Protein AF-Q8ST30-F1 (afdb_monomer_lite)

pLDDT: mean 73.07, std 20.76, range [25.88, 95.62]

Foldseek 3Di:
DPPVVVVVVVVVVVVVVVVVVVVPDPVVVVLVVVLVVLLVVLVVCVVVVDDQLQLLLLCLQFPVLVLLQPPCDPVNVVVDPDSDDADADSVLLVCLCVVQNNQLSSVVSSLNRSVPHRVNDDPVNSVVSSVVSVVVVVVVVVVVVVVVVVVVVVVVVVVVVVVVVVVVVVPPDDDDDDDDDDDDDDDDDDDDDDDDDDDDDDDDDDDDDDDDPDDDDPDPDPQQWAWEFVQLVLLLDQLVVNQVCQCPDPPPVSHPDDSVNSVVQSLWRVPLVCVVLSRDPCVPQFWDWLDWDDDQNWIKTKIKGWKWKDAPNDIFTFIWIWIWTAAPVRRIYTHGTTTDRDGPVCSSVVSHVPPDDPPPDDRPPNPRDIHGSVPDDRPPQWDWDWDDDPFWIKTFTAGPVDRVHTRMMMITTGRDDND

Secondary structure (DSSP, 8-state):
--HHHHHHHHHHHHHHHHHHHHHS-HHHHHHHHHHHHHHHHHHHHHHHHS-HHHHHHHHHHSHHHHHHHS---HHHHHH-SSS------HHHHHHHHHHH-HHHHHHHHHHHHTT--GGG--HHHHHHHHHHHHHHHHHHHHHHHHHHHHHHHHHHHHHHHHHHHHHHHTT------------------------------------------------SS-----EEEHHHHHTTS-HHHHHHHHHHSS-GGGTT--HHHHHHHHHHH--TTHHHHHTSTTGGGTPEEEEEEEETTEEEEEEEEEEEEEETTEEEEEEEEEEEEE-TTS-EEEEEEEEEE--GGGHHHHH-TTSS---------TT--EEEGGG--PPTT-EEEEEEETTEEEEEEE-SS-TTSEEEEEEEEPPPPP-

Sequence (419 aa):
MSEEEKKVYLEDWRSAKEWGGFLYSIERWERIAEVEKIVCNACKEICLGLREEELLGLLAEGGMKKTLKEEFSEDKAKDARYLEYIVVDDVLLLDAHREYGGEVTKELVRQMLLGKEGKDIDKRYVDRVAGVVRERQRKREEETERSVKELVGDEEKAKSKEEKAKSKRGRKGKSASAPSEQEEEKKESEVEEAEQGGEVEALPVEVGGARSKGGKKKSKGGRKCFKIHRRVLRWTKSPEKIKEEWDKGSEERWKGRSLEEIKEQKIVHDITGVLELLRSEDADRFFMDAGKYRKGGSERQRMVAIGALETGGQRMTGVVEVGTFKDGDGCPVVYHLRFKPTSIGSIGDVINPGVVEASDVGRVDEGEECEDADKFVYPKGVRFETVKETGSFQIVWKNPSDTSEVLRRLIVYCRPCVI

InterPro domains:
  IPR011667 Uncharacterised protein family UPF0329 [PF07753] (193-418)
  IPR022115 Protein of unknown function DUF3654 [PF12376] (1-133)

Structure (mmCIF, N/CA/C/O backbone):
data_AF-Q8ST30-F1
#
_entry.id   AF-Q8ST30-F1
#
loop_
_atom_site.group_PDB
_atom_site.id
_atom_site.type_symbol
_atom_site.label_atom_id
_atom_site.label_alt_id
_atom_site.label_comp_id
_atom_site.label_asym_id
_atom_site.label_entity_id
_atom_site.label_seq_id
_atom_site.pdbx_PDB_ins_code
_atom_site.Cartn_x
_atom_site.Cartn_y
_atom_site.Cartn_z
_atom_site.occupancy
_atom_site.B_iso_or_equiv
_atom_site.auth_seq_id
_atom_site.auth_comp_id
_atom_site.auth_asym_id
_atom_site.auth_atom_id
_atom_site.pdbx_PDB_model_num
ATOM 1 N N . MET A 1 1 ? 15.522 -31.163 -48.500 1.00 67.62 1 MET A N 1
ATOM 2 C CA . MET A 1 1 ? 15.257 -29.720 -48.564 1.00 67.62 1 MET A CA 1
ATOM 3 C C . MET A 1 1 ? 14.841 -29.340 -49.966 1.00 67.62 1 MET A C 1
ATOM 5 O O . MET A 1 1 ? 15.682 -29.416 -50.864 1.00 67.62 1 MET A O 1
ATOM 9 N N . SER A 1 2 ? 13.573 -28.979 -50.148 1.00 83.25 2 SER A N 1
ATOM 10 C CA . SER A 1 2 ? 13.098 -28.319 -51.367 1.00 83.25 2 SER A CA 1
ATOM 11 C C . SER A 1 2 ? 13.763 -26.941 -51.523 1.00 83.25 2 SER A C 1
ATOM 13 O O . SER A 1 2 ? 14.368 -26.416 -50.583 1.00 83.25 2 SER A O 1
ATOM 15 N N . GLU A 1 3 ? 13.699 -26.346 -52.716 1.00 85.88 3 GLU A N 1
ATOM 16 C CA . GLU A 1 3 ? 14.186 -24.969 -52.913 1.00 85.88 3 GLU A CA 1
ATOM 17 C C . GLU A 1 3 ? 13.436 -23.960 -52.031 1.00 85.88 3 GLU A C 1
ATOM 19 O O . GLU A 1 3 ? 14.041 -23.023 -51.511 1.00 85.88 3 GLU A O 1
ATOM 24 N N . GLU A 1 4 ? 12.145 -24.195 -51.797 1.00 84.62 4 GLU A N 1
ATOM 25 C CA . GLU A 1 4 ? 11.302 -23.388 -50.913 1.00 84.62 4 GLU A CA 1
ATOM 26 C C . GLU A 1 4 ? 11.787 -23.468 -49.460 1.00 84.62 4 GLU A C 1
ATOM 28 O O . GLU A 1 4 ? 11.993 -22.434 -48.829 1.00 84.62 4 GLU A O 1
ATOM 33 N N . GLU A 1 5 ? 12.080 -24.673 -48.956 1.00 80.75 5 GLU A N 1
ATOM 34 C CA . GLU A 1 5 ? 12.626 -24.869 -47.605 1.00 80.75 5 GLU A CA 1
ATOM 35 C C . GLU A 1 5 ? 13.991 -24.185 -47.434 1.00 80.75 5 GLU A C 1
ATOM 37 O O . GLU A 1 5 ? 14.250 -23.567 -46.402 1.00 80.75 5 GLU A O 1
ATOM 42 N N . LYS A 1 6 ? 14.861 -24.231 -48.456 1.00 86.69 6 LYS A N 1
ATOM 43 C CA . LYS A 1 6 ? 16.145 -23.507 -48.422 1.00 86.69 6 LYS A CA 1
ATOM 44 C C . LYS A 1 6 ? 15.948 -21.994 -48.379 1.00 86.69 6 LYS A C 1
ATOM 46 O O . LYS A 1 6 ? 16.704 -21.313 -47.688 1.00 86.69 6 LYS A O 1
ATOM 51 N N . LYS A 1 7 ? 14.976 -21.462 -49.125 1.00 87.81 7 LYS A N 1
ATOM 52 C CA . LYS A 1 7 ? 14.702 -20.021 -49.166 1.00 87.81 7 LYS A CA 1
ATOM 53 C C . LYS A 1 7 ? 14.180 -19.518 -47.820 1.00 87.81 7 LYS A C 1
ATOM 55 O O . LYS A 1 7 ? 14.723 -18.537 -47.320 1.00 87.81 7 LYS A O 1
ATOM 60 N N . VAL A 1 8 ? 13.230 -20.235 -47.213 1.00 86.69 8 VAL A N 1
ATOM 61 C CA . VAL A 1 8 ? 12.716 -19.934 -45.863 1.00 86.69 8 VAL A CA 1
ATOM 62 C C . VAL A 1 8 ? 13.847 -19.989 -44.835 1.00 86.69 8 VAL A C 1
ATOM 64 O O . VAL A 1 8 ? 14.069 -19.021 -44.119 1.00 86.69 8 VAL A O 1
ATOM 67 N N . TYR A 1 9 ? 14.658 -21.053 -44.839 1.00 86.69 9 TYR A N 1
ATOM 68 C CA . TYR A 1 9 ? 15.788 -21.176 -43.913 1.00 86.69 9 TYR A CA 1
ATOM 69 C C . TYR A 1 9 ? 16.810 -20.031 -44.050 1.00 86.69 9 TYR A C 1
ATOM 71 O O . TYR A 1 9 ? 17.352 -19.541 -43.060 1.00 86.69 9 TYR A O 1
ATOM 79 N N . LEU A 1 10 ? 17.091 -19.580 -45.278 1.00 87.25 10 LEU A N 1
ATOM 80 C CA . LEU A 1 10 ? 18.002 -18.457 -45.531 1.00 87.25 10 LEU A CA 1
ATOM 81 C C . LEU A 1 10 ? 17.413 -17.093 -45.143 1.00 87.25 10 LEU A C 1
ATOM 83 O O . LEU A 1 10 ? 18.180 -16.171 -44.852 1.00 87.25 10 LEU A O 1
ATOM 87 N N . GLU A 1 11 ? 16.091 -16.933 -45.192 1.00 86.38 11 GLU A N 1
ATOM 88 C CA . GLU A 1 11 ? 15.391 -15.750 -44.680 1.00 86.38 11 GLU A CA 1
ATOM 89 C C . GLU A 1 11 ? 15.424 -15.745 -43.146 1.00 86.38 11 GLU A C 1
ATOM 91 O O . GLU A 1 11 ? 15.939 -14.786 -42.573 1.00 86.38 11 GLU A O 1
ATOM 96 N N . ASP A 1 12 ? 15.059 -16.854 -42.497 1.00 83.19 12 ASP A N 1
ATOM 97 C CA . ASP A 1 12 ? 15.113 -17.007 -41.037 1.00 83.19 12 ASP A CA 1
ATOM 98 C C . ASP A 1 12 ? 16.528 -16.794 -40.485 1.00 83.19 12 ASP A C 1
ATOM 100 O O . ASP A 1 12 ? 16.719 -16.086 -39.497 1.00 83.19 12 ASP A O 1
ATOM 104 N N . TRP A 1 13 ? 17.555 -17.351 -41.139 1.00 81.75 13 TRP A N 1
ATOM 105 C CA . TRP A 1 13 ? 18.948 -17.166 -40.724 1.00 81.75 13 TRP A CA 1
ATOM 106 C C . TRP A 1 13 ? 19.439 -15.725 -40.908 1.00 81.75 13 TRP A C 1
ATOM 108 O O . TRP A 1 13 ? 20.222 -15.234 -40.092 1.00 81.75 13 TRP A O 1
ATOM 118 N N . ARG A 1 14 ? 18.992 -15.027 -41.963 1.00 84.62 14 ARG A N 1
ATOM 119 C CA . ARG A 1 14 ? 19.295 -13.597 -42.142 1.00 84.62 14 ARG A CA 1
ATOM 120 C C . ARG A 1 14 ? 18.621 -12.764 -41.067 1.00 84.62 14 ARG A C 1
ATOM 122 O O . ARG A 1 14 ? 19.317 -11.988 -40.422 1.00 84.62 14 ARG A O 1
ATOM 129 N N . SER A 1 15 ? 17.338 -12.999 -40.803 1.00 78.06 15 SER A N 1
ATOM 130 C CA . SER A 1 15 ? 16.631 -12.349 -39.703 1.00 78.06 15 SER A CA 1
ATOM 131 C C . SER A 1 15 ? 17.313 -12.639 -38.367 1.00 78.06 15 SER A C 1
ATOM 133 O O . SER A 1 15 ? 17.601 -11.707 -37.629 1.00 78.06 15 SER A O 1
ATOM 135 N N . ALA A 1 16 ? 17.680 -13.887 -38.068 1.00 77.69 16 ALA A N 1
ATOM 136 C CA . ALA A 1 16 ? 18.391 -14.239 -36.839 1.00 77.69 16 ALA A CA 1
ATOM 137 C C . ALA A 1 16 ? 19.765 -13.556 -36.726 1.00 77.69 16 ALA A C 1
ATOM 139 O O . ALA A 1 16 ? 20.148 -13.140 -35.635 1.00 77.69 16 ALA A O 1
ATOM 140 N N . LYS A 1 17 ? 20.507 -13.398 -37.831 1.00 78.19 17 LYS A N 1
ATOM 141 C CA . LYS A 1 17 ? 21.772 -12.644 -37.853 1.00 78.19 17 LYS A CA 1
ATOM 142 C C . LYS A 1 17 ? 21.572 -11.146 -37.659 1.00 78.19 17 LYS A C 1
ATOM 144 O O . LYS A 1 17 ? 22.359 -10.536 -36.942 1.00 78.19 17 LYS A O 1
ATOM 149 N N . GLU A 1 18 ? 20.555 -10.562 -38.282 1.00 76.00 18 GLU A N 1
ATOM 150 C CA . GLU A 1 18 ? 20.193 -9.153 -38.100 1.00 76.00 18 GLU A CA 1
ATOM 151 C C . GLU A 1 18 ? 19.759 -8.894 -36.653 1.00 76.00 18 GLU A C 1
ATOM 153 O O . GLU A 1 18 ? 20.284 -7.987 -36.010 1.00 76.00 18 GLU A O 1
ATOM 158 N N . TRP A 1 19 ? 18.904 -9.758 -36.096 1.00 69.31 19 TRP A N 1
ATOM 159 C CA . TRP A 1 19 ? 18.520 -9.746 -34.684 1.00 69.31 19 TRP A CA 1
ATOM 160 C C . TRP A 1 19 ? 19.723 -9.960 -33.764 1.00 69.31 19 TRP A C 1
ATOM 162 O O . TRP A 1 19 ? 19.877 -9.234 -32.789 1.00 69.31 19 TRP A O 1
ATOM 172 N N . GLY A 1 20 ? 20.615 -10.897 -34.087 1.00 70.00 20 GLY A N 1
ATOM 173 C CA . GLY A 1 20 ? 21.858 -11.122 -33.354 1.00 70.00 20 GLY A CA 1
ATOM 174 C C . GLY A 1 20 ? 22.743 -9.876 -33.349 1.00 70.00 20 GLY A C 1
ATOM 175 O O . GLY A 1 20 ? 23.137 -9.412 -32.287 1.00 70.00 20 GLY A O 1
ATOM 176 N N . GLY A 1 21 ? 22.997 -9.267 -34.510 1.00 71.31 21 GLY A N 1
ATOM 177 C CA . GLY A 1 21 ? 23.756 -8.015 -34.613 1.00 71.31 21 GLY A CA 1
ATOM 178 C C . GLY A 1 21 ? 23.108 -6.867 -33.833 1.00 71.31 21 GLY A C 1
ATOM 179 O O . GLY A 1 21 ? 23.794 -6.131 -33.126 1.00 71.31 21 GLY A O 1
ATOM 180 N N . PHE A 1 22 ? 21.779 -6.772 -33.881 1.00 65.81 22 PHE A N 1
ATOM 181 C CA . PHE A 1 22 ? 20.987 -5.824 -33.096 1.00 65.81 22 PHE A CA 1
ATOM 182 C C . PHE A 1 22 ? 21.069 -6.075 -31.5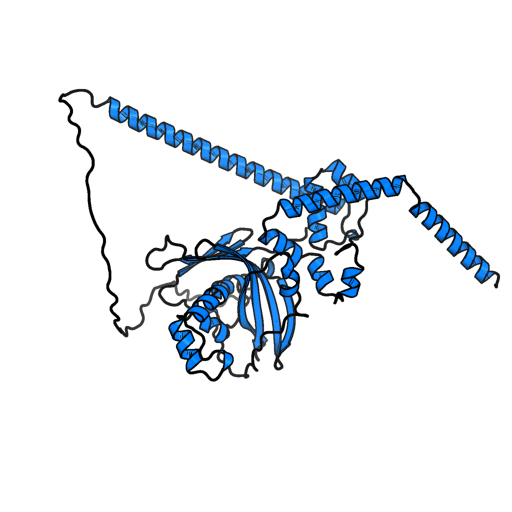79 1.00 65.81 22 PHE A C 1
ATOM 184 O O . PHE A 1 22 ? 20.996 -5.126 -30.793 1.00 65.81 22 PHE A O 1
ATOM 191 N N . LEU A 1 23 ? 21.247 -7.332 -31.160 1.00 66.06 23 LEU A N 1
ATOM 192 C CA . LEU A 1 23 ? 21.483 -7.734 -29.772 1.00 66.06 23 LEU A CA 1
ATOM 193 C C . LEU A 1 23 ? 22.947 -7.576 -29.338 1.00 66.06 23 LEU A C 1
ATOM 195 O O . LEU A 1 23 ? 23.186 -7.503 -28.145 1.00 66.06 23 LEU A O 1
ATOM 199 N N . TYR A 1 24 ? 23.927 -7.505 -30.243 1.00 68.69 24 TYR A N 1
ATOM 200 C CA . TYR A 1 24 ? 25.352 -7.323 -29.904 1.00 68.69 24 TYR A CA 1
ATOM 201 C C . TYR A 1 24 ? 25.840 -5.867 -30.011 1.00 68.69 24 TYR A C 1
ATOM 203 O O . TYR A 1 24 ? 27.028 -5.598 -29.839 1.00 68.69 24 TYR A O 1
ATOM 211 N N . SER A 1 25 ? 24.949 -4.908 -30.274 1.00 81.00 25 SER A N 1
ATOM 212 C CA . SER A 1 25 ? 25.309 -3.487 -30.318 1.00 81.00 25 SER A CA 1
ATOM 213 C C . SER A 1 25 ? 25.690 -2.974 -28.923 1.00 81.00 25 SER A C 1
ATOM 215 O O . SER A 1 25 ? 24.825 -2.812 -28.062 1.00 81.00 25 SER A O 1
ATOM 217 N N . ILE A 1 26 ? 26.982 -2.693 -28.708 1.00 84.31 26 ILE A N 1
ATOM 218 C CA . ILE A 1 26 ? 27.502 -2.108 -27.457 1.00 84.31 26 ILE A CA 1
ATOM 219 C C . ILE A 1 26 ? 26.779 -0.797 -27.141 1.00 84.31 26 ILE A C 1
ATOM 221 O O . ILE A 1 26 ? 26.268 -0.643 -26.039 1.00 84.31 26 ILE A O 1
ATOM 225 N N . GLU A 1 27 ? 26.640 0.091 -28.129 1.00 85.31 27 GLU A N 1
ATOM 226 C CA . GLU A 1 27 ? 25.941 1.373 -27.969 1.00 85.31 27 GLU A CA 1
ATOM 227 C C . GLU A 1 27 ? 24.504 1.195 -27.468 1.00 85.31 27 GLU A C 1
ATOM 229 O O . GLU A 1 27 ? 23.994 2.004 -26.695 1.00 85.31 27 GLU A O 1
ATOM 234 N N . ARG A 1 28 ? 23.820 0.135 -27.912 1.00 83.12 28 ARG A N 1
ATOM 235 C CA . ARG A 1 28 ? 22.469 -0.162 -27.444 1.00 83.12 28 ARG A CA 1
ATOM 236 C C . ARG A 1 28 ? 22.467 -0.644 -25.999 1.00 83.12 28 ARG A C 1
ATOM 238 O O . ARG A 1 28 ? 21.626 -0.193 -25.230 1.00 83.12 28 ARG A O 1
ATOM 245 N N . TRP A 1 29 ? 23.386 -1.528 -25.624 1.00 86.25 29 TRP A N 1
ATOM 246 C CA . TRP A 1 29 ? 23.509 -1.972 -24.234 1.00 86.25 29 TRP A CA 1
ATOM 247 C C . TRP A 1 29 ? 23.886 -0.836 -23.291 1.00 86.25 29 TRP A C 1
ATOM 249 O O . TRP A 1 29 ? 23.348 -0.772 -22.191 1.00 86.25 29 TRP A O 1
ATOM 259 N N . GLU A 1 30 ? 24.748 0.082 -23.725 1.00 89.25 30 GLU A N 1
ATOM 260 C CA . GLU A 1 30 ? 25.079 1.291 -22.967 1.00 89.25 30 GLU A CA 1
ATOM 261 C C . GLU A 1 30 ? 23.838 2.162 -22.743 1.00 89.25 30 GLU A C 1
ATOM 263 O O . GLU A 1 30 ? 23.583 2.568 -21.609 1.00 89.25 30 GLU A O 1
ATOM 268 N N . ARG A 1 31 ? 23.014 2.375 -23.781 1.00 89.19 31 ARG A N 1
ATOM 269 C CA . ARG A 1 31 ? 21.733 3.093 -23.642 1.00 89.19 31 ARG A CA 1
ATOM 270 C C . ARG A 1 31 ? 20.765 2.387 -22.697 1.00 89.19 31 ARG A C 1
ATOM 272 O O . ARG A 1 31 ? 20.205 3.036 -21.820 1.00 89.19 31 ARG A O 1
ATOM 279 N N . ILE A 1 32 ? 20.589 1.071 -22.836 1.00 87.06 32 ILE A N 1
ATOM 280 C CA . ILE A 1 32 ? 19.714 0.282 -21.954 1.00 87.06 32 ILE A CA 1
ATOM 281 C C . ILE A 1 32 ? 20.193 0.390 -20.502 1.00 87.06 32 ILE A C 1
ATOM 283 O O . ILE A 1 32 ? 19.390 0.673 -19.618 1.00 87.06 32 ILE A O 1
ATOM 287 N N . ALA A 1 33 ? 21.497 0.245 -20.253 1.00 88.94 33 ALA A N 1
ATOM 288 C CA . ALA A 1 33 ? 22.068 0.375 -18.915 1.00 88.94 33 ALA A CA 1
ATOM 289 C C . ALA A 1 33 ? 21.878 1.789 -18.329 1.00 88.94 33 ALA A C 1
ATOM 291 O O . ALA A 1 33 ? 21.627 1.934 -17.130 1.00 88.94 33 ALA A O 1
ATOM 292 N N . GLU A 1 34 ? 21.967 2.838 -19.157 1.00 92.62 34 GLU A N 1
ATOM 293 C CA . GLU A 1 34 ? 21.675 4.220 -18.752 1.00 92.62 34 GLU A CA 1
ATOM 294 C C . GLU A 1 34 ? 20.201 4.378 -18.339 1.00 92.62 34 GLU A C 1
ATOM 296 O O . GLU A 1 34 ? 19.921 4.913 -17.262 1.00 92.62 34 GLU A O 1
ATOM 301 N N . VAL A 1 35 ? 19.265 3.846 -19.133 1.00 91.50 35 VAL A N 1
ATOM 302 C CA . VAL A 1 35 ? 17.819 3.867 -18.837 1.00 91.50 35 VAL A CA 1
ATOM 303 C C . VAL A 1 35 ? 17.513 3.096 -17.560 1.00 91.50 35 VAL A C 1
ATOM 305 O O . VAL A 1 35 ? 16.835 3.615 -16.675 1.00 91.50 35 VAL A O 1
ATOM 308 N N . GLU A 1 36 ? 18.038 1.879 -17.421 1.00 90.00 36 GLU A N 1
ATOM 309 C CA . GLU A 1 36 ? 17.835 1.047 -16.234 1.00 90.00 36 GLU A CA 1
ATOM 310 C C . GLU A 1 36 ? 18.340 1.744 -14.972 1.00 90.00 36 GLU A C 1
ATOM 312 O O . GLU A 1 36 ? 17.649 1.753 -13.952 1.00 90.00 36 GLU A O 1
ATOM 317 N N . LYS A 1 37 ? 19.507 2.396 -15.036 1.00 92.31 37 LYS A N 1
ATOM 318 C CA . LYS A 1 37 ? 20.042 3.191 -13.925 1.00 92.31 37 LYS A CA 1
ATOM 319 C C . LYS A 1 37 ? 19.107 4.342 -13.552 1.00 92.31 37 LYS A C 1
ATOM 321 O O . LYS A 1 37 ? 18.860 4.563 -12.365 1.00 92.31 37 LYS A O 1
ATOM 326 N N . ILE A 1 38 ? 18.586 5.065 -14.543 1.00 93.00 38 ILE A N 1
ATOM 327 C CA . ILE A 1 38 ? 17.633 6.162 -14.340 1.00 93.00 38 ILE A CA 1
ATOM 328 C C . ILE A 1 38 ? 16.347 5.646 -13.677 1.00 93.00 38 ILE A C 1
ATOM 330 O O . ILE A 1 38 ? 15.913 6.202 -12.665 1.00 93.00 38 ILE A O 1
ATOM 334 N N . VAL A 1 39 ? 15.776 4.553 -14.189 1.00 90.50 39 VAL A N 1
ATOM 335 C CA . VAL A 1 39 ? 14.552 3.940 -13.652 1.00 90.50 39 VAL A CA 1
ATOM 336 C C . VAL A 1 39 ? 14.778 3.407 -12.237 1.00 90.50 39 VAL A C 1
ATOM 338 O O . VAL A 1 39 ? 13.960 3.660 -11.357 1.00 90.50 39 VAL A O 1
ATOM 341 N N . CYS A 1 40 ? 15.904 2.743 -11.968 1.00 89.56 40 CYS A N 1
ATOM 342 C CA . CYS A 1 40 ? 16.235 2.237 -10.634 1.00 89.56 40 CYS A CA 1
ATOM 343 C C . CYS A 1 40 ? 16.382 3.367 -9.610 1.00 89.56 40 CYS A C 1
ATOM 345 O O . CYS A 1 40 ? 15.885 3.252 -8.487 1.00 89.56 40 CYS A O 1
ATOM 347 N N . ASN A 1 41 ? 17.027 4.473 -9.992 1.00 92.00 41 ASN A N 1
ATOM 348 C CA . ASN A 1 41 ? 17.136 5.654 -9.138 1.00 92.00 41 ASN A CA 1
ATOM 349 C C . ASN A 1 41 ? 15.758 6.268 -8.864 1.00 92.00 41 ASN A C 1
ATOM 351 O O . ASN A 1 41 ? 15.430 6.521 -7.707 1.00 92.00 41 ASN A O 1
ATOM 355 N N . ALA A 1 42 ? 14.921 6.421 -9.893 1.00 92.75 42 ALA A N 1
ATOM 356 C CA . ALA A 1 42 ? 13.551 6.904 -9.741 1.00 92.75 42 ALA A CA 1
ATOM 357 C C . ALA A 1 42 ? 12.715 5.993 -8.823 1.00 92.75 42 ALA A C 1
ATOM 359 O O . ALA A 1 42 ? 12.075 6.486 -7.897 1.00 92.75 42 ALA A O 1
ATOM 360 N N . CYS A 1 43 ? 12.770 4.669 -9.004 1.00 89.25 43 CYS A N 1
ATOM 361 C CA . CYS A 1 43 ? 12.120 3.697 -8.118 1.00 89.25 43 CYS A CA 1
ATOM 362 C C . CYS A 1 43 ? 12.597 3.846 -6.670 1.00 89.25 43 CYS A C 1
ATOM 364 O O . CYS A 1 43 ? 11.778 3.924 -5.755 1.00 89.25 43 CYS A O 1
ATOM 366 N N . LYS A 1 44 ? 13.915 3.943 -6.451 1.00 89.88 44 LYS A N 1
ATOM 367 C CA . LYS A 1 44 ? 14.495 4.154 -5.120 1.00 89.88 44 LYS A CA 1
ATOM 368 C C . LYS A 1 44 ? 13.969 5.442 -4.481 1.00 89.88 44 LYS A C 1
ATOM 370 O O . LYS A 1 44 ? 13.570 5.426 -3.321 1.00 89.88 44 LYS A O 1
ATOM 375 N N . GLU A 1 45 ? 13.922 6.541 -5.226 1.00 91.94 45 GLU A N 1
ATOM 376 C CA . GLU A 1 45 ? 13.391 7.819 -4.744 1.00 91.94 45 GLU A CA 1
ATOM 377 C C . GLU A 1 45 ? 11.878 7.806 -4.487 1.00 91.94 45 GLU A C 1
ATOM 379 O O . GLU A 1 45 ? 11.396 8.569 -3.648 1.00 91.94 45 GLU A O 1
ATOM 384 N N . ILE A 1 46 ? 11.108 6.996 -5.219 1.00 90.12 46 ILE A N 1
ATOM 385 C CA . ILE A 1 46 ? 9.678 6.785 -4.954 1.00 90.12 46 ILE A CA 1
ATOM 386 C C . ILE A 1 46 ? 9.523 6.018 -3.641 1.00 90.12 46 ILE A C 1
ATOM 388 O O . ILE A 1 46 ? 8.848 6.501 -2.737 1.00 90.12 46 ILE A O 1
ATOM 392 N N . CYS A 1 47 ? 10.190 4.871 -3.504 1.00 84.88 47 CYS A N 1
ATOM 393 C CA . CYS A 1 47 ? 10.082 4.024 -2.317 1.00 84.88 47 CYS A CA 1
ATOM 394 C C . CYS A 1 47 ? 10.553 4.729 -1.038 1.00 84.88 47 CYS A C 1
ATOM 396 O O . CYS A 1 47 ? 9.953 4.535 0.011 1.00 84.88 47 CYS A O 1
ATOM 398 N N . LEU A 1 48 ? 11.605 5.554 -1.118 1.00 88.12 48 LEU A N 1
ATOM 399 C CA . LEU A 1 48 ? 12.114 6.316 0.029 1.00 88.12 48 LEU A CA 1
ATOM 400 C C . LEU A 1 48 ? 11.338 7.614 0.296 1.00 88.12 48 LEU A C 1
ATOM 402 O O . LEU A 1 48 ? 11.402 8.140 1.403 1.00 88.12 48 LEU A O 1
ATOM 406 N N . GLY A 1 49 ? 10.663 8.162 -0.717 1.00 86.25 49 GLY A N 1
ATOM 407 C CA . GLY A 1 49 ? 9.980 9.455 -0.628 1.00 86.25 49 GLY A CA 1
ATOM 408 C C . GLY A 1 49 ? 8.496 9.378 -0.269 1.00 86.25 49 GLY A C 1
ATOM 409 O O . GLY A 1 49 ? 7.913 10.407 0.062 1.00 86.25 49 GLY A O 1
ATOM 410 N N . LEU A 1 50 ? 7.875 8.200 -0.366 1.00 87.25 50 LEU A N 1
ATOM 411 C CA . LEU A 1 50 ? 6.466 7.986 -0.033 1.00 87.25 50 LEU A CA 1
ATOM 412 C C . LEU A 1 50 ? 6.295 7.509 1.409 1.00 87.25 50 LEU A C 1
ATOM 414 O O . LEU A 1 50 ? 7.117 6.760 1.938 1.00 87.25 50 LEU A O 1
ATOM 418 N N . ARG A 1 51 ? 5.175 7.894 2.027 1.00 86.81 51 ARG A N 1
ATOM 419 C CA . ARG A 1 51 ? 4.731 7.288 3.289 1.00 86.81 51 ARG A CA 1
ATOM 420 C C . ARG A 1 51 ? 4.274 5.851 3.049 1.00 86.81 51 ARG A C 1
ATOM 422 O O . ARG A 1 51 ? 3.905 5.487 1.931 1.00 86.81 51 ARG A O 1
ATOM 429 N N . GLU A 1 52 ? 4.245 5.043 4.106 1.00 86.25 52 GLU A N 1
ATOM 430 C CA . GLU A 1 52 ? 3.864 3.628 4.014 1.00 86.25 52 GLU A CA 1
ATOM 431 C C . GLU A 1 52 ? 2.485 3.443 3.360 1.00 86.25 52 GLU A C 1
ATOM 433 O O . GLU A 1 52 ? 2.348 2.618 2.460 1.00 86.25 52 GLU A O 1
ATOM 438 N N . GLU A 1 53 ? 1.483 4.253 3.726 1.00 87.00 53 GLU A N 1
ATOM 439 C CA . GLU A 1 53 ? 0.148 4.206 3.113 1.00 87.00 53 GLU A CA 1
ATOM 440 C C . GLU A 1 53 ? 0.138 4.540 1.610 1.00 87.00 53 GLU A C 1
ATOM 442 O O . GLU A 1 53 ? -0.647 3.981 0.845 1.00 87.00 53 GLU A O 1
ATOM 447 N N . GLU A 1 54 ? 1.009 5.445 1.165 1.00 87.38 54 GLU A N 1
ATOM 448 C CA . GLU A 1 54 ? 1.078 5.892 -0.225 1.00 87.38 54 GLU A CA 1
ATOM 449 C C . GLU A 1 54 ? 1.774 4.838 -1.078 1.00 87.38 54 GLU A C 1
ATOM 451 O O . GLU A 1 54 ? 1.347 4.570 -2.203 1.00 87.38 54 GLU A O 1
ATOM 456 N N . LEU A 1 55 ? 2.815 4.214 -0.521 1.00 86.81 55 LEU A N 1
ATOM 457 C CA . LEU A 1 55 ? 3.494 3.086 -1.138 1.00 86.81 55 LEU A CA 1
ATOM 458 C C . LEU A 1 55 ? 2.569 1.865 -1.205 1.00 86.81 55 LEU A C 1
ATOM 460 O O . LEU A 1 55 ? 2.435 1.271 -2.270 1.00 86.81 55 LEU A O 1
ATOM 464 N N . LEU A 1 56 ? 1.852 1.546 -0.122 1.00 85.19 56 LEU A N 1
ATOM 465 C CA . LEU A 1 56 ? 0.817 0.508 -0.121 1.00 85.19 56 LEU A CA 1
ATOM 466 C C . LEU A 1 56 ? -0.257 0.781 -1.175 1.00 85.19 56 LEU A C 1
ATOM 468 O O . LEU A 1 56 ? -0.619 -0.130 -1.911 1.00 85.19 56 LEU A O 1
ATOM 472 N N . GLY A 1 57 ? -0.731 2.025 -1.293 1.00 86.00 57 GLY A N 1
ATOM 473 C CA . GLY A 1 57 ? -1.686 2.428 -2.328 1.00 86.00 57 GLY A CA 1
ATOM 474 C C . GLY A 1 57 ? -1.148 2.239 -3.743 1.00 86.00 57 GLY A C 1
ATOM 475 O O . GLY A 1 57 ? -1.869 1.756 -4.613 1.00 86.00 57 GLY A O 1
ATOM 476 N N . LEU A 1 58 ? 0.123 2.571 -3.971 1.00 86.56 58 LEU A N 1
ATOM 477 C CA . LEU A 1 58 ? 0.781 2.388 -5.263 1.00 86.56 58 LEU A CA 1
ATOM 478 C C . LEU A 1 58 ? 0.888 0.906 -5.637 1.00 86.56 58 LEU A C 1
ATOM 480 O O . LEU A 1 58 ? 0.512 0.540 -6.748 1.00 86.56 58 LEU A O 1
ATOM 484 N N . LEU A 1 59 ? 1.325 0.052 -4.709 1.00 81.50 59 LEU A N 1
ATOM 485 C CA . LEU A 1 59 ? 1.411 -1.397 -4.928 1.00 81.50 59 LEU A CA 1
ATOM 486 C C . LEU A 1 59 ? 0.023 -2.035 -5.080 1.00 81.50 59 LEU A C 1
ATOM 488 O O . LEU A 1 59 ? -0.143 -2.999 -5.824 1.00 81.50 59 LEU A O 1
ATOM 492 N N . ALA A 1 60 ? -0.981 -1.481 -4.397 1.00 79.19 60 ALA A N 1
ATOM 493 C CA . ALA A 1 60 ? -2.348 -1.973 -4.436 1.00 79.19 60 ALA A CA 1
ATOM 494 C C . ALA A 1 60 ? -3.076 -1.683 -5.753 1.00 79.19 60 ALA A C 1
ATOM 496 O O . ALA A 1 60 ? -3.871 -2.508 -6.202 1.00 79.19 60 ALA A O 1
ATOM 497 N N . GLU A 1 61 ? -2.824 -0.526 -6.369 1.00 81.25 61 GLU A N 1
ATOM 498 C CA . GLU A 1 61 ? -3.357 -0.179 -7.695 1.00 81.25 61 GLU A CA 1
ATOM 499 C C . GLU A 1 61 ? -2.544 -0.765 -8.844 1.00 81.25 61 GLU A C 1
ATOM 501 O O . GLU A 1 61 ? -3.093 -1.018 -9.917 1.00 81.25 61 GLU A O 1
ATOM 506 N N . GLY A 1 62 ? -1.239 -0.907 -8.616 1.00 73.94 62 GLY A N 1
ATOM 507 C CA . GLY A 1 62 ? -0.231 -1.039 -9.649 1.00 73.94 62 GLY A CA 1
ATOM 508 C C . GLY A 1 62 ? -0.191 -2.350 -10.415 1.00 73.94 62 GLY A C 1
ATOM 509 O O . GLY A 1 62 ? -1.088 -3.192 -10.323 1.00 73.94 62 GLY A O 1
ATOM 510 N N . GLY A 1 63 ? 0.889 -2.525 -11.181 1.00 58.56 63 GLY A N 1
ATOM 511 C CA . GLY A 1 63 ? 1.178 -3.755 -11.923 1.00 58.56 63 GLY A CA 1
ATOM 512 C C . GLY A 1 63 ? 1.051 -4.999 -11.045 1.00 58.56 63 GLY A C 1
ATOM 513 O O . GLY A 1 63 ? 0.439 -5.974 -11.472 1.00 58.56 63 GLY A O 1
ATOM 514 N N . MET A 1 64 ? 1.441 -4.905 -9.771 1.00 58.38 64 MET A N 1
ATOM 515 C CA . MET A 1 64 ? 1.322 -5.975 -8.789 1.00 58.38 64 MET A CA 1
ATOM 516 C C . MET A 1 64 ? -0.114 -6.472 -8.663 1.00 58.38 64 MET A C 1
ATOM 518 O O . MET A 1 64 ? -0.326 -7.673 -8.565 1.00 58.38 64 MET A O 1
ATOM 522 N N . LYS A 1 65 ? -1.127 -5.602 -8.745 1.00 61.19 65 LYS A N 1
ATOM 523 C CA . LYS A 1 65 ? -2.534 -6.028 -8.763 1.00 61.19 65 LYS A CA 1
ATOM 524 C C . LYS A 1 65 ? -2.850 -6.910 -9.971 1.00 61.19 65 LYS A C 1
ATOM 526 O O . LYS A 1 65 ? -3.655 -7.832 -9.852 1.00 61.19 65 LYS A O 1
ATOM 531 N N . LYS A 1 66 ? -2.269 -6.611 -11.137 1.00 59.66 66 LYS A N 1
ATOM 532 C CA . LYS A 1 66 ? -2.433 -7.412 -12.360 1.00 59.66 66 LYS A CA 1
ATOM 533 C C . LYS A 1 66 ? -1.662 -8.728 -12.239 1.00 59.66 66 LYS A C 1
ATOM 535 O O . LYS A 1 66 ? -2.270 -9.777 -12.416 1.00 59.66 66 LYS A O 1
ATOM 540 N N . THR A 1 67 ? -0.392 -8.676 -11.840 1.00 54.69 67 THR A N 1
ATOM 541 C CA . THR A 1 67 ? 0.471 -9.858 -11.685 1.00 54.69 67 THR A CA 1
ATOM 542 C C . THR A 1 67 ? -0.038 -10.806 -10.603 1.00 54.69 67 THR A C 1
ATOM 544 O O . THR A 1 67 ? 0.046 -12.010 -10.774 1.00 54.69 67 THR A O 1
ATOM 547 N N . LEU A 1 68 ? -0.624 -10.291 -9.516 1.00 49.59 68 LEU A N 1
ATOM 548 C CA . LEU A 1 68 ? -1.235 -11.111 -8.465 1.00 49.59 68 LEU A CA 1
ATOM 549 C C . LEU A 1 68 ? -2.566 -11.735 -8.909 1.00 49.59 68 LEU A C 1
ATOM 551 O O . LEU A 1 68 ? -2.908 -12.819 -8.452 1.00 49.59 68 LEU A O 1
ATOM 555 N N . LYS A 1 69 ? -3.335 -11.087 -9.794 1.00 52.56 69 LYS A N 1
ATOM 556 C CA . LYS A 1 69 ? -4.563 -11.693 -10.344 1.00 52.56 69 LYS A CA 1
ATOM 557 C C . LYS A 1 69 ? -4.276 -12.906 -11.224 1.00 52.56 69 LYS A C 1
ATOM 559 O O . LYS A 1 69 ? -5.146 -13.761 -11.368 1.00 52.56 69 LYS A O 1
ATOM 564 N N . GLU A 1 70 ? -3.097 -12.961 -11.827 1.00 53.38 70 GLU A N 1
ATOM 565 C CA . GLU A 1 70 ? -2.611 -14.143 -12.522 1.00 53.38 70 GLU A CA 1
ATOM 566 C C . GLU A 1 70 ? -1.979 -15.066 -11.473 1.00 53.38 70 GLU A C 1
ATOM 568 O O . GLU A 1 70 ? -1.098 -14.647 -10.731 1.00 53.38 70 GLU A O 1
ATOM 573 N N . GLU A 1 71 ? -2.453 -16.309 -11.337 1.00 50.34 71 GLU A N 1
ATOM 574 C CA . GLU A 1 71 ? -1.894 -17.263 -10.368 1.00 50.34 71 GLU A CA 1
ATOM 575 C C . GLU A 1 71 ? -0.394 -17.486 -10.636 1.00 50.34 71 GLU A C 1
ATOM 577 O O . GLU A 1 71 ? 0.013 -18.275 -11.496 1.00 50.34 71 GLU A O 1
ATOM 582 N N . PHE A 1 72 ? 0.452 -16.767 -9.901 1.00 50.59 72 PHE A N 1
ATOM 583 C CA . PHE A 1 72 ? 1.891 -16.961 -9.906 1.00 50.59 72 PHE A CA 1
ATOM 584 C C . PHE A 1 72 ? 2.209 -18.111 -8.949 1.00 50.59 72 PHE A C 1
ATOM 586 O O . PHE A 1 72 ? 2.228 -17.944 -7.732 1.00 50.59 72 PHE A O 1
ATOM 593 N N . SER A 1 73 ? 2.432 -19.307 -9.491 1.00 55.03 73 SER A N 1
ATOM 594 C CA . SER A 1 73 ? 2.980 -20.425 -8.712 1.00 55.03 73 SER A CA 1
ATOM 595 C C . SER A 1 73 ? 4.324 -20.020 -8.094 1.00 55.03 73 SER A C 1
ATOM 597 O O . SER A 1 73 ? 5.116 -19.369 -8.782 1.00 55.03 73 SER A O 1
ATOM 599 N N . GLU A 1 74 ? 4.623 -20.452 -6.862 1.00 52.72 74 GLU A N 1
ATOM 600 C CA . GLU A 1 74 ? 5.919 -20.196 -6.200 1.00 52.72 74 GLU A CA 1
ATOM 601 C C . GLU A 1 74 ? 7.120 -20.508 -7.103 1.00 52.72 74 GLU A C 1
ATOM 603 O O . GLU A 1 74 ? 8.107 -19.775 -7.097 1.00 52.72 74 GLU A O 1
ATOM 608 N N . ASP A 1 75 ? 7.025 -21.562 -7.917 1.00 56.44 75 ASP A N 1
ATOM 609 C CA . ASP A 1 75 ? 8.087 -21.961 -8.844 1.00 56.44 75 ASP A CA 1
ATOM 610 C C . ASP A 1 75 ? 8.360 -20.888 -9.909 1.00 56.44 75 ASP A C 1
ATOM 612 O O . ASP A 1 75 ? 9.509 -20.539 -10.165 1.00 56.44 75 ASP A O 1
ATOM 616 N N . LYS A 1 76 ? 7.309 -20.257 -10.449 1.00 57.38 76 LYS A N 1
ATOM 617 C CA . LYS A 1 76 ? 7.452 -19.131 -11.387 1.00 57.38 76 LYS A CA 1
ATOM 618 C C . LYS A 1 76 ? 8.019 -17.890 -10.706 1.00 57.38 76 LYS A C 1
ATOM 620 O O . LYS A 1 76 ? 8.764 -17.148 -11.338 1.00 57.38 76 LYS A O 1
ATOM 625 N N . ALA A 1 77 ? 7.677 -17.655 -9.438 1.00 55.12 77 ALA A N 1
ATOM 626 C CA . ALA A 1 77 ? 8.211 -16.525 -8.680 1.00 55.12 77 ALA A CA 1
ATOM 627 C C . ALA A 1 77 ? 9.713 -16.687 -8.398 1.00 55.12 77 ALA A C 1
ATOM 629 O O . ALA A 1 77 ? 10.445 -15.703 -8.445 1.00 55.12 77 ALA A O 1
ATOM 630 N N . LYS A 1 78 ? 10.184 -17.919 -8.155 1.00 52.50 78 LYS A N 1
ATOM 631 C CA . LYS A 1 78 ? 11.614 -18.221 -7.956 1.00 52.50 78 LYS A CA 1
ATOM 632 C C . LYS A 1 78 ? 12.444 -18.007 -9.223 1.00 52.50 78 LYS A C 1
ATOM 634 O O . LYS A 1 78 ? 13.575 -17.538 -9.125 1.00 52.50 78 LYS A O 1
ATOM 639 N N . ASP A 1 79 ? 11.881 -18.309 -10.391 1.00 53.09 79 ASP A N 1
ATOM 640 C CA . ASP A 1 79 ? 12.559 -18.118 -11.679 1.00 53.09 79 ASP A CA 1
ATOM 641 C C . ASP A 1 79 ? 12.475 -16.672 -12.200 1.00 53.09 79 ASP A C 1
ATOM 643 O O . ASP A 1 79 ? 13.257 -16.254 -13.064 1.00 53.09 79 ASP A O 1
ATOM 647 N N . ALA A 1 80 ? 11.543 -15.877 -11.670 1.00 52.34 80 ALA A N 1
ATOM 648 C CA . ALA A 1 80 ? 11.378 -14.485 -12.047 1.00 52.34 80 ALA A CA 1
ATOM 649 C C . ALA A 1 80 ? 12.514 -13.624 -11.471 1.00 52.34 80 ALA A C 1
ATOM 651 O O . ALA A 1 80 ? 12.617 -13.395 -10.270 1.00 52.34 80 ALA A O 1
ATOM 652 N N . ARG A 1 81 ? 13.359 -13.077 -12.353 1.00 50.28 81 ARG A N 1
ATOM 653 C CA . ARG A 1 81 ? 14.390 -12.093 -11.965 1.00 50.28 81 ARG A CA 1
ATOM 654 C C . ARG A 1 81 ? 13.809 -10.718 -11.629 1.00 50.28 81 ARG A C 1
ATOM 656 O O . ARG A 1 81 ? 14.436 -9.952 -10.905 1.00 50.28 81 ARG A O 1
ATOM 663 N N . TYR A 1 82 ? 12.624 -10.418 -12.156 1.00 55.75 82 TYR A N 1
ATOM 664 C CA . TYR A 1 82 ? 11.897 -9.173 -11.944 1.00 55.75 82 TYR A CA 1
ATOM 665 C C . TYR A 1 82 ? 10.443 -9.508 -11.596 1.00 55.75 82 TYR A C 1
ATOM 667 O O . TYR A 1 82 ? 9.824 -10.313 -12.289 1.00 55.75 82 TYR A O 1
ATOM 675 N N . LEU A 1 83 ? 9.904 -8.889 -10.538 1.00 53.56 83 LEU A N 1
ATOM 676 C CA . LEU A 1 83 ? 8.493 -9.031 -10.133 1.00 53.56 83 LEU A CA 1
ATOM 677 C C . LEU A 1 83 ? 7.530 -8.500 -11.207 1.00 53.56 83 LEU A C 1
ATOM 679 O O . LEU A 1 83 ? 6.415 -8.994 -11.343 1.00 53.56 83 LEU A O 1
ATOM 683 N N . GLU A 1 84 ? 7.986 -7.520 -11.987 1.00 60.97 84 GLU A N 1
ATOM 684 C CA . GLU A 1 84 ? 7.297 -6.951 -13.140 1.00 60.97 84 GLU A CA 1
ATOM 685 C C . GLU A 1 84 ? 8.332 -6.582 -14.206 1.00 60.97 84 GLU A C 1
ATOM 687 O O . GLU A 1 84 ? 9.403 -6.068 -13.880 1.00 60.97 84 GLU A O 1
ATOM 692 N N . TYR A 1 85 ? 8.011 -6.809 -15.480 1.00 63.06 85 TYR A N 1
ATOM 693 C CA . TYR A 1 85 ? 8.745 -6.218 -16.598 1.00 63.06 85 TYR A CA 1
ATOM 694 C C . TYR A 1 85 ? 7.787 -5.342 -17.405 1.00 63.06 85 TYR A C 1
ATOM 696 O O . TYR A 1 85 ? 6.650 -5.728 -17.677 1.00 63.06 85 TYR A O 1
ATOM 704 N N . ILE A 1 86 ? 8.242 -4.149 -17.781 1.00 72.69 86 ILE A N 1
ATOM 705 C CA . ILE A 1 86 ? 7.468 -3.198 -18.579 1.00 72.69 86 ILE A CA 1
ATOM 706 C C . ILE A 1 86 ? 8.306 -2.865 -19.804 1.00 72.69 86 ILE A C 1
ATOM 708 O O . ILE A 1 86 ? 9.451 -2.438 -19.689 1.00 72.69 86 ILE A O 1
ATOM 712 N N . VAL A 1 87 ? 7.736 -3.088 -20.985 1.00 78.06 87 VAL A N 1
ATOM 713 C CA . VAL A 1 87 ? 8.386 -2.743 -22.251 1.00 78.06 87 VAL A CA 1
ATOM 714 C C . VAL A 1 87 ? 8.135 -1.267 -22.531 1.00 78.06 87 VAL A C 1
ATOM 716 O O . VAL A 1 87 ? 6.984 -0.861 -22.680 1.00 78.06 87 VAL A O 1
ATOM 719 N N . VAL A 1 88 ? 9.207 -0.484 -22.597 1.00 82.50 88 VAL A N 1
ATOM 720 C CA . VAL A 1 88 ? 9.210 0.972 -22.800 1.00 82.50 88 VAL A CA 1
ATOM 721 C C . VAL A 1 88 ? 10.222 1.350 -23.876 1.00 82.50 88 VAL A C 1
ATOM 723 O O . VAL A 1 88 ? 11.215 0.651 -24.066 1.00 82.50 88 VAL A O 1
ATOM 726 N N . ASP A 1 89 ? 9.959 2.455 -24.571 1.00 87.81 89 ASP A N 1
ATOM 727 C CA . ASP A 1 89 ? 10.908 3.061 -25.506 1.00 87.81 89 ASP A CA 1
ATOM 728 C C . ASP A 1 89 ? 12.061 3.709 -24.717 1.00 87.81 89 ASP A C 1
ATOM 730 O O . ASP A 1 89 ? 11.853 4.624 -23.912 1.00 87.81 89 ASP A O 1
ATOM 734 N N . ASP A 1 90 ? 13.274 3.188 -24.911 1.00 88.88 90 ASP A N 1
ATOM 735 C CA . ASP A 1 90 ? 14.480 3.611 -24.202 1.00 88.88 90 ASP A CA 1
ATOM 736 C C . ASP A 1 90 ? 14.912 5.026 -24.603 1.00 88.88 90 ASP A C 1
ATOM 738 O O . ASP A 1 90 ? 15.277 5.831 -23.742 1.00 88.88 90 ASP A O 1
ATOM 742 N N . VAL A 1 91 ? 14.805 5.359 -25.891 1.00 91.25 91 VAL A N 1
ATOM 743 C CA . VAL A 1 91 ? 15.109 6.694 -26.419 1.00 91.25 91 VAL A CA 1
ATOM 744 C C . VAL A 1 91 ? 14.160 7.722 -25.816 1.00 91.25 91 VAL A C 1
ATOM 746 O O . VAL A 1 91 ? 14.612 8.753 -25.321 1.00 91.25 91 VAL A O 1
ATOM 749 N N . LEU A 1 92 ? 12.861 7.421 -25.772 1.00 92.88 92 LEU A N 1
ATOM 750 C CA . LEU A 1 92 ? 11.863 8.330 -25.216 1.00 92.88 92 LEU A CA 1
ATOM 751 C C . LEU A 1 92 ? 12.111 8.634 -23.732 1.00 92.88 92 LEU A C 1
ATOM 753 O O . LEU A 1 92 ? 11.959 9.782 -23.313 1.00 92.88 92 LEU A O 1
ATOM 757 N N . LEU A 1 93 ? 12.486 7.633 -22.929 1.00 92.12 93 LEU A N 1
ATOM 758 C CA . LEU A 1 93 ? 12.775 7.841 -21.506 1.00 92.12 93 LEU A CA 1
ATOM 759 C C . LEU A 1 93 ? 14.066 8.625 -21.277 1.00 92.12 93 LEU A C 1
ATOM 761 O O . LEU A 1 93 ? 14.095 9.488 -20.396 1.00 92.12 93 LEU A O 1
ATOM 765 N N . LEU A 1 94 ? 15.107 8.366 -22.072 1.00 93.69 94 LEU A N 1
ATOM 766 C CA . LEU A 1 94 ? 16.345 9.145 -22.024 1.00 93.69 94 LEU A CA 1
ATOM 767 C C . LEU A 1 94 ? 16.097 10.602 -22.405 1.00 93.69 94 LEU A C 1
ATOM 769 O O . LEU A 1 94 ? 16.539 11.501 -21.688 1.00 93.69 94 LEU A O 1
ATOM 773 N N . ASP A 1 95 ? 15.360 10.840 -23.487 1.00 94.00 95 ASP A N 1
ATOM 774 C CA . ASP A 1 95 ? 15.013 12.185 -23.939 1.00 94.00 95 ASP A CA 1
ATOM 775 C C . ASP A 1 95 ? 14.156 12.909 -22.896 1.00 94.00 95 ASP A C 1
ATOM 777 O O . ASP A 1 95 ? 14.464 14.044 -22.539 1.00 94.00 95 ASP A O 1
ATOM 781 N N . ALA A 1 96 ? 13.154 12.240 -22.314 1.00 93.81 96 ALA A N 1
ATOM 782 C CA . ALA A 1 96 ? 12.338 12.802 -21.237 1.00 93.81 96 ALA A CA 1
ATOM 783 C C . ALA A 1 96 ? 13.178 13.185 -20.008 1.00 93.81 96 ALA A C 1
ATOM 785 O O . ALA A 1 96 ? 12.978 14.254 -19.427 1.00 93.81 96 ALA A O 1
ATOM 786 N N . HIS A 1 97 ? 14.134 12.335 -19.619 1.00 95.25 97 HIS A N 1
ATOM 787 C CA . HIS A 1 97 ? 15.039 12.616 -18.508 1.00 95.25 97 HIS A CA 1
ATOM 788 C C . HIS A 1 97 ? 15.954 13.809 -18.802 1.00 95.25 97 HIS A C 1
ATOM 790 O O . HIS A 1 97 ? 16.146 14.662 -17.936 1.00 95.25 97 HIS A O 1
ATOM 796 N N . ARG A 1 98 ? 16.493 13.899 -20.023 1.00 94.56 98 ARG A N 1
ATOM 797 C CA . ARG A 1 98 ? 17.375 14.994 -20.454 1.00 94.56 98 ARG A CA 1
ATOM 798 C C . ARG A 1 98 ? 16.631 16.320 -20.597 1.00 94.56 98 ARG A C 1
ATOM 800 O O . ARG A 1 98 ? 17.164 17.353 -20.203 1.00 94.56 98 ARG A O 1
ATOM 807 N N . GLU A 1 99 ? 15.421 16.294 -21.148 1.00 95.12 99 GLU A N 1
ATOM 808 C CA . GLU A 1 99 ? 14.610 17.485 -21.419 1.00 95.12 99 GLU A CA 1
ATOM 809 C C . GLU A 1 99 ? 13.943 18.037 -20.150 1.00 95.12 99 GLU A C 1
ATOM 811 O O . GLU A 1 99 ? 13.928 19.250 -19.938 1.00 95.12 99 GLU A O 1
ATOM 816 N N . TYR A 1 100 ? 13.413 17.165 -19.285 1.00 94.88 100 TYR A N 1
ATOM 817 C CA . TYR A 1 100 ? 12.585 17.574 -18.145 1.00 94.88 100 TYR A CA 1
ATOM 818 C C . TYR A 1 100 ? 13.177 17.270 -16.762 1.00 94.88 100 TYR A C 1
ATOM 820 O O . TYR A 1 100 ? 12.708 17.817 -15.760 1.00 94.88 100 TYR A O 1
ATOM 828 N N . GLY A 1 101 ? 14.195 16.413 -16.679 1.00 93.06 101 GLY A N 1
ATOM 829 C CA . GLY A 1 101 ? 14.878 16.067 -15.435 1.00 93.06 101 GLY A CA 1
ATOM 830 C C . GLY A 1 101 ? 14.232 14.941 -14.617 1.00 93.06 101 GLY A C 1
ATOM 831 O O . GLY A 1 101 ? 13.299 14.239 -15.030 1.00 93.06 101 GLY A O 1
ATOM 832 N N . GLY A 1 102 ? 14.769 14.760 -13.406 1.00 93.06 102 GLY A N 1
ATOM 833 C CA . GLY A 1 102 ? 14.446 13.643 -12.513 1.00 93.06 102 GLY A CA 1
ATOM 834 C C . GLY A 1 102 ? 12.989 13.594 -12.047 1.00 93.06 102 GLY A C 1
ATOM 835 O O . GLY A 1 102 ? 12.409 12.518 -12.031 1.00 93.06 102 GLY A O 1
ATOM 836 N N . GLU A 1 103 ? 12.353 14.730 -11.747 1.00 93.19 103 GLU A N 1
ATOM 837 C CA . GLU A 1 103 ? 10.973 14.758 -11.223 1.00 93.19 103 GLU A CA 1
ATOM 838 C C . GLU A 1 103 ? 9.940 14.235 -12.235 1.00 93.19 103 GLU A C 1
ATOM 840 O O . GLU A 1 103 ? 9.028 13.491 -11.872 1.00 93.19 103 GLU A O 1
ATOM 845 N N . VAL A 1 104 ? 10.095 14.577 -13.520 1.00 94.94 104 VAL A N 1
ATOM 846 C CA . VAL A 1 104 ? 9.231 14.048 -14.590 1.00 94.94 104 VAL A CA 1
ATOM 847 C C . VAL A 1 104 ? 9.501 12.568 -14.810 1.00 94.94 104 VAL A C 1
ATOM 849 O O . VAL A 1 104 ? 8.563 11.784 -14.921 1.00 94.94 104 VAL A O 1
ATOM 852 N N . THR A 1 105 ? 10.770 12.170 -14.782 1.00 94.44 105 THR A N 1
ATOM 853 C CA . THR A 1 105 ? 11.164 10.759 -14.868 1.00 94.44 105 THR A CA 1
ATOM 854 C C . THR A 1 105 ? 10.561 9.936 -13.730 1.00 94.44 105 THR A C 1
ATOM 856 O O . THR A 1 105 ? 10.007 8.862 -13.953 1.00 94.44 105 THR A O 1
ATOM 859 N N . LYS A 1 106 ? 10.608 10.466 -12.507 1.00 93.88 106 LYS A N 1
ATOM 860 C CA . LYS A 1 106 ? 10.028 9.863 -11.310 1.00 93.88 106 LYS A CA 1
ATOM 861 C C . LYS A 1 106 ? 8.522 9.689 -11.449 1.00 93.88 106 LYS A C 1
ATOM 863 O O . LYS A 1 106 ? 8.002 8.622 -11.136 1.00 93.88 106 LYS A O 1
ATOM 868 N N . GLU A 1 107 ? 7.815 10.697 -11.955 1.00 93.88 107 GLU A N 1
ATOM 869 C CA . GLU A 1 107 ? 6.383 10.563 -12.216 1.00 93.88 107 GLU A CA 1
ATOM 870 C C . GLU A 1 107 ? 6.107 9.541 -13.329 1.00 93.88 107 GLU A C 1
ATOM 872 O O . GLU A 1 107 ? 5.208 8.728 -13.164 1.00 93.88 107 GLU A O 1
ATOM 877 N N . LEU A 1 108 ? 6.890 9.494 -14.413 1.00 93.75 108 LEU A N 1
ATOM 878 C CA . LEU A 1 108 ? 6.735 8.470 -15.458 1.00 93.75 108 LEU A CA 1
ATOM 879 C C . LEU A 1 108 ? 6.892 7.052 -14.898 1.00 93.75 108 LEU A C 1
ATOM 881 O O . LEU A 1 108 ? 6.029 6.206 -15.130 1.00 93.75 108 LEU A O 1
ATOM 885 N N . VAL A 1 109 ? 7.937 6.809 -14.105 1.00 91.44 109 VAL A N 1
ATOM 886 C CA . VAL A 1 109 ? 8.158 5.521 -13.431 1.00 91.44 109 VAL A CA 1
ATOM 887 C C . VAL A 1 109 ? 7.015 5.212 -12.465 1.00 91.44 109 VAL A C 1
ATOM 889 O O . VAL A 1 109 ? 6.509 4.094 -12.449 1.00 91.44 109 VAL A O 1
ATOM 892 N N . ARG A 1 110 ? 6.516 6.203 -11.719 1.00 90.56 110 ARG A N 1
ATOM 893 C CA . ARG A 1 110 ? 5.329 6.036 -10.869 1.00 90.56 110 ARG A CA 1
ATOM 894 C C . ARG A 1 110 ? 4.100 5.614 -11.678 1.00 90.56 110 ARG A C 1
ATOM 896 O O . ARG A 1 110 ? 3.368 4.732 -11.245 1.00 90.56 110 ARG A O 1
ATOM 903 N N . GLN A 1 111 ? 3.872 6.220 -12.841 1.00 90.94 111 GLN A N 1
ATOM 904 C CA . GLN A 1 111 ? 2.756 5.877 -13.726 1.00 90.94 111 GLN A CA 1
ATOM 905 C C . GLN A 1 111 ? 2.891 4.452 -14.280 1.00 90.94 111 GLN A C 1
ATOM 907 O O . GLN A 1 111 ? 1.902 3.722 -14.328 1.00 90.94 111 GLN A O 1
ATOM 912 N N . MET A 1 112 ? 4.110 4.026 -14.622 1.00 87.88 112 MET A N 1
ATOM 913 C CA . MET A 1 112 ? 4.401 2.639 -15.002 1.00 87.88 112 MET A CA 1
ATOM 914 C C . MET A 1 112 ? 4.091 1.665 -13.860 1.00 87.88 112 MET A C 1
ATOM 916 O O . MET A 1 112 ? 3.388 0.683 -14.079 1.00 87.88 112 MET A O 1
ATOM 920 N N . LEU A 1 113 ? 4.520 1.979 -12.631 1.00 85.69 113 LEU A N 1
ATOM 921 C CA . LEU A 1 113 ? 4.206 1.176 -11.444 1.00 85.69 113 LEU A CA 1
ATOM 922 C C . LEU A 1 113 ? 2.697 1.109 -11.178 1.00 85.69 113 LEU A C 1
ATOM 924 O O . LEU A 1 113 ? 2.206 0.074 -10.750 1.00 85.69 113 LEU A O 1
ATOM 928 N N . LEU A 1 114 ? 1.943 2.167 -11.495 1.00 86.31 114 LEU A N 1
ATOM 929 C CA . LEU A 1 114 ? 0.472 2.185 -11.457 1.00 86.31 114 LEU A CA 1
ATOM 930 C C . LEU A 1 114 ? -0.188 1.402 -12.613 1.00 86.31 114 LEU A C 1
ATOM 932 O O . LEU A 1 114 ? -1.410 1.409 -12.758 1.00 86.31 114 LEU A O 1
ATOM 936 N N . GLY A 1 115 ? 0.603 0.707 -13.432 1.00 81.56 115 GLY A N 1
ATOM 937 C CA . GLY A 1 115 ? 0.134 -0.183 -14.487 1.00 81.56 115 GLY A CA 1
ATOM 938 C C . GLY A 1 115 ? -0.080 0.482 -15.846 1.00 81.56 115 GLY A C 1
ATOM 939 O O . GLY A 1 115 ? -0.737 -0.138 -16.694 1.00 81.56 115 GLY A O 1
ATOM 940 N N . LYS A 1 116 ? 0.438 1.703 -16.065 1.00 86.44 116 LYS A N 1
ATOM 941 C CA . LYS A 1 116 ? 0.505 2.333 -17.394 1.00 86.44 116 LYS A CA 1
ATOM 942 C C . LYS A 1 116 ? 1.412 1.495 -18.293 1.00 86.44 116 LYS A C 1
ATOM 944 O O . LYS A 1 116 ? 2.572 1.264 -17.961 1.00 86.44 116 LYS A O 1
ATOM 949 N N . GLU A 1 117 ? 0.891 1.044 -19.427 1.00 83.69 117 GLU A N 1
ATOM 950 C CA . GLU A 1 117 ? 1.682 0.253 -20.365 1.00 83.69 117 GLU A CA 1
ATOM 951 C C . GLU A 1 117 ? 2.694 1.151 -21.076 1.00 83.69 117 GLU A C 1
ATOM 953 O O . GLU A 1 117 ? 2.362 2.258 -21.498 1.00 83.69 117 GLU A O 1
ATOM 958 N N . GLY A 1 118 ? 3.932 0.682 -21.243 1.00 83.00 118 GLY A N 1
ATOM 959 C CA . GLY A 1 118 ? 4.973 1.508 -21.856 1.00 83.00 118 GLY A CA 1
ATOM 960 C C . GLY A 1 118 ? 4.685 1.888 -23.310 1.00 83.00 118 GLY A C 1
ATOM 961 O O . GLY A 1 118 ? 5.089 2.959 -23.743 1.00 83.00 118 GLY A O 1
ATOM 962 N N . LYS A 1 119 ? 3.887 1.091 -24.033 1.00 86.31 119 LYS A N 1
ATOM 963 C CA . LYS A 1 119 ? 3.396 1.431 -25.382 1.00 86.31 119 LYS A CA 1
ATOM 964 C C . LYS A 1 119 ? 2.462 2.654 -25.410 1.00 86.31 119 LYS A C 1
ATOM 966 O O . LYS A 1 119 ? 2.312 3.274 -26.457 1.00 86.31 119 LYS A O 1
ATOM 971 N N . ASP A 1 120 ? 1.842 2.989 -24.276 1.00 88.19 120 ASP A N 1
ATOM 972 C CA . ASP A 1 120 ? 0.950 4.147 -24.124 1.00 88.19 120 ASP A CA 1
ATOM 973 C C . ASP A 1 120 ? 1.713 5.412 -23.687 1.00 88.19 120 ASP A C 1
ATOM 975 O O . ASP A 1 120 ? 1.122 6.487 -23.533 1.00 88.19 120 ASP A O 1
ATOM 979 N N . ILE A 1 121 ? 3.020 5.286 -23.445 1.00 90.62 121 ILE A N 1
ATOM 980 C CA . ILE A 1 121 ? 3.918 6.382 -23.099 1.00 90.62 121 ILE A CA 1
ATOM 981 C C . ILE A 1 121 ? 4.527 6.873 -24.409 1.00 90.62 121 ILE A C 1
ATOM 983 O O . ILE A 1 121 ? 5.530 6.352 -24.875 1.00 90.62 121 ILE A O 1
ATOM 987 N N . ASP A 1 122 ? 3.885 7.867 -25.020 1.00 93.06 122 ASP A N 1
ATOM 988 C CA . ASP A 1 122 ? 4.407 8.598 -26.175 1.00 93.06 122 ASP A CA 1
ATOM 989 C C . ASP A 1 122 ? 4.920 9.988 -25.760 1.00 93.06 122 ASP A C 1
ATOM 991 O O . ASP A 1 122 ? 4.724 10.440 -24.627 1.00 93.06 122 ASP A O 1
ATOM 995 N N . LYS A 1 123 ? 5.550 10.716 -26.690 1.00 93.94 123 LYS A N 1
ATOM 996 C CA . LYS A 1 123 ? 6.026 12.085 -26.425 1.00 93.94 123 LYS A CA 1
ATOM 997 C C . LYS A 1 123 ? 4.914 13.004 -25.907 1.00 93.94 123 LYS A C 1
ATOM 999 O O . LYS A 1 123 ? 5.123 13.761 -24.966 1.00 93.94 123 LYS A O 1
ATOM 1004 N N . ARG A 1 124 ? 3.697 12.886 -26.452 1.00 94.62 124 ARG A N 1
ATOM 1005 C CA . ARG A 1 124 ? 2.549 13.686 -25.996 1.00 94.62 124 ARG A CA 1
ATOM 1006 C C . ARG A 1 124 ? 2.190 13.380 -24.545 1.00 94.62 124 ARG A C 1
ATOM 1008 O O . ARG A 1 124 ? 1.716 14.268 -23.841 1.00 94.62 124 ARG A O 1
ATOM 1015 N N . TYR A 1 125 ? 2.318 12.133 -24.106 1.00 94.62 125 TYR A N 1
ATOM 1016 C CA . TYR A 1 125 ? 2.088 11.734 -22.725 1.00 94.62 125 TYR A CA 1
ATOM 1017 C C . TYR A 1 125 ? 3.182 12.264 -21.805 1.00 94.62 125 TYR A C 1
ATOM 1019 O O . TYR A 1 125 ? 2.850 12.836 -20.768 1.00 94.62 125 TYR A O 1
ATOM 1027 N N . VAL A 1 126 ? 4.450 12.170 -22.212 1.00 95.50 126 VAL A N 1
ATOM 1028 C CA . VAL A 1 126 ? 5.572 12.779 -21.481 1.00 95.50 126 VAL A CA 1
ATOM 1029 C C . VAL A 1 126 ? 5.327 14.277 -21.270 1.00 95.50 126 VAL A C 1
ATOM 1031 O O . VAL A 1 126 ? 5.403 14.751 -20.138 1.00 95.50 126 VAL A O 1
ATOM 1034 N N . ASP A 1 127 ? 4.918 15.006 -22.311 1.00 95.31 127 ASP A N 1
ATOM 1035 C CA . ASP A 1 127 ? 4.617 16.440 -22.217 1.00 95.31 127 ASP A CA 1
ATOM 1036 C C . ASP A 1 127 ? 3.455 16.734 -21.247 1.00 95.31 127 ASP A C 1
ATOM 1038 O O . ASP A 1 127 ? 3.493 17.715 -20.493 1.00 95.31 127 ASP A O 1
ATOM 1042 N N . ARG A 1 128 ? 2.424 15.871 -21.216 1.00 95.62 128 ARG A N 1
ATOM 1043 C CA . ARG A 1 128 ? 1.318 15.968 -20.242 1.00 95.62 128 ARG A CA 1
ATOM 1044 C C . ARG A 1 128 ? 1.815 15.759 -18.816 1.00 95.62 128 ARG A C 1
ATOM 1046 O O . ARG A 1 128 ? 1.480 16.557 -17.941 1.00 95.62 128 ARG A O 1
ATOM 1053 N N . VAL A 1 129 ? 2.625 14.727 -18.587 1.00 94.44 129 VAL A N 1
ATOM 1054 C CA . VAL A 1 129 ? 3.223 14.438 -17.276 1.00 94.44 129 VAL A CA 1
ATOM 1055 C C . VAL A 1 129 ? 4.102 15.604 -16.825 1.00 94.44 129 VAL A C 1
ATOM 1057 O O . VAL A 1 129 ? 3.961 16.065 -15.693 1.00 94.44 129 VAL A O 1
ATOM 1060 N N . ALA A 1 130 ? 4.923 16.162 -17.717 1.00 95.50 130 ALA A N 1
ATOM 1061 C CA . ALA A 1 130 ? 5.720 17.352 -17.436 1.00 95.50 130 ALA A CA 1
ATOM 1062 C C . ALA A 1 130 ? 4.843 18.555 -17.045 1.00 95.50 130 ALA A C 1
ATOM 1064 O O . ALA A 1 130 ? 5.158 19.274 -16.097 1.00 95.50 130 ALA A O 1
ATOM 1065 N N . GLY A 1 131 ? 3.706 18.753 -17.721 1.00 94.94 131 GLY A N 1
ATOM 1066 C CA . GLY A 1 131 ? 2.706 19.757 -17.349 1.00 94.94 131 GLY A CA 1
ATOM 1067 C C . GLY A 1 131 ? 2.164 19.569 -15.930 1.00 94.94 131 GLY A C 1
ATOM 1068 O O . GLY A 1 131 ? 2.171 20.517 -15.143 1.00 94.94 131 GLY A O 1
ATOM 1069 N N . VAL A 1 132 ? 1.762 18.344 -15.582 1.00 91.94 132 VAL A N 1
ATOM 1070 C CA . VAL A 1 132 ? 1.248 17.999 -14.245 1.00 91.94 132 VAL A CA 1
ATOM 1071 C C . VAL A 1 132 ? 2.315 18.203 -13.166 1.00 91.94 132 VAL A C 1
ATOM 1073 O O . VAL A 1 132 ? 2.024 18.774 -12.114 1.00 91.94 132 VAL A O 1
ATOM 1076 N N . VAL A 1 133 ? 3.558 17.778 -13.411 1.00 92.50 133 VAL A N 1
ATOM 1077 C CA . VAL A 1 133 ? 4.675 17.949 -12.467 1.00 92.50 133 VAL A CA 1
ATOM 1078 C C . VAL A 1 133 ? 4.968 19.430 -12.227 1.00 92.50 133 VAL A C 1
ATOM 1080 O O . VAL A 1 133 ? 5.054 19.840 -11.067 1.00 92.50 133 VAL A O 1
ATOM 1083 N N . ARG A 1 134 ? 5.026 20.247 -13.287 1.00 92.38 134 ARG A N 1
ATOM 1084 C CA . ARG A 1 134 ? 5.203 21.705 -13.168 1.00 92.38 134 ARG A CA 1
ATOM 1085 C C . ARG A 1 134 ? 4.080 22.357 -12.365 1.00 92.38 134 ARG A C 1
ATOM 1087 O O . ARG A 1 134 ? 4.348 23.196 -11.510 1.00 92.38 134 ARG A O 1
ATOM 1094 N N . GLU A 1 135 ? 2.826 21.960 -12.586 1.00 90.56 135 GLU A N 1
ATOM 1095 C CA . GLU A 1 135 ? 1.699 22.499 -11.815 1.00 90.56 135 GLU A CA 1
ATOM 1096 C C . GLU A 1 135 ? 1.792 22.126 -10.327 1.00 90.56 135 GLU A C 1
ATOM 1098 O O . GLU A 1 135 ? 1.553 22.969 -9.458 1.00 90.56 135 GLU A O 1
ATOM 1103 N N . ARG A 1 136 ? 2.182 20.882 -10.014 1.00 86.56 136 ARG A N 1
ATOM 1104 C CA . ARG A 1 136 ? 2.400 20.435 -8.628 1.00 86.56 136 ARG A CA 1
ATOM 1105 C C . ARG A 1 136 ? 3.561 21.175 -7.962 1.00 86.56 136 ARG A C 1
ATOM 1107 O O . ARG A 1 136 ? 3.485 21.451 -6.769 1.00 86.56 136 ARG A O 1
ATOM 1114 N N . GLN A 1 137 ? 4.637 21.470 -8.690 1.00 87.88 137 GLN A N 1
ATOM 1115 C CA . GLN A 1 137 ? 5.757 22.269 -8.177 1.00 87.88 137 GLN A CA 1
ATOM 1116 C C . GLN A 1 137 ? 5.317 23.702 -7.877 1.00 87.88 137 GLN A C 1
ATOM 1118 O O . GLN A 1 137 ? 5.499 24.154 -6.751 1.00 87.88 137 GLN A O 1
ATOM 1123 N N . ARG A 1 138 ? 4.613 24.355 -8.811 1.00 89.69 138 ARG A N 1
ATOM 1124 C CA . ARG A 1 138 ? 4.071 25.704 -8.599 1.00 89.69 138 ARG A CA 1
ATOM 1125 C C . ARG A 1 138 ? 3.159 25.775 -7.371 1.00 89.69 138 ARG A C 1
ATOM 1127 O O . ARG A 1 138 ? 3.290 26.681 -6.561 1.00 89.69 138 ARG A O 1
ATOM 1134 N N . LYS A 1 139 ? 2.262 24.796 -7.189 1.00 86.69 139 LYS A N 1
ATOM 1135 C CA . LYS A 1 139 ? 1.393 24.723 -5.998 1.00 86.69 139 LYS A CA 1
ATOM 1136 C C . LYS A 1 139 ? 2.190 24.594 -4.696 1.00 86.69 139 LYS A C 1
ATOM 1138 O O . LYS A 1 139 ? 1.861 25.274 -3.732 1.00 86.69 139 LYS A O 1
ATOM 1143 N N . ARG A 1 140 ? 3.247 23.771 -4.680 1.00 83.75 140 ARG A N 1
ATOM 1144 C CA . ARG A 1 140 ? 4.143 23.637 -3.518 1.00 83.75 140 ARG A CA 1
ATOM 1145 C C . ARG A 1 140 ? 4.862 24.951 -3.202 1.00 83.75 140 ARG A C 1
ATOM 1147 O O . ARG A 1 140 ? 4.938 25.316 -2.039 1.00 83.75 140 ARG A O 1
ATOM 1154 N N . GLU A 1 141 ? 5.350 25.663 -4.215 1.00 84.38 141 GLU A N 1
ATOM 1155 C CA . GLU A 1 141 ? 5.994 26.976 -4.053 1.00 84.38 141 GLU A CA 1
ATOM 1156 C C . GLU A 1 141 ? 5.018 28.047 -3.545 1.00 84.38 141 GLU A C 1
ATOM 1158 O O . GLU A 1 141 ? 5.348 28.815 -2.648 1.00 84.38 141 GLU A O 1
ATOM 1163 N N . GLU A 1 142 ? 3.788 28.073 -4.065 1.00 85.25 142 GLU A N 1
ATOM 1164 C CA . GLU A 1 142 ? 2.743 28.980 -3.581 1.00 85.25 142 GLU A CA 1
ATOM 1165 C C . GLU A 1 142 ? 2.360 28.682 -2.118 1.00 85.25 142 GLU A C 1
ATOM 1167 O O . GLU A 1 142 ? 2.116 29.605 -1.340 1.00 85.25 142 GLU A O 1
ATOM 1172 N N . GLU A 1 143 ? 2.293 27.408 -1.721 1.00 78.81 143 GLU A N 1
ATOM 1173 C CA . GLU A 1 143 ? 2.006 26.996 -0.341 1.00 78.81 143 GLU A CA 1
ATOM 1174 C C . GLU A 1 143 ? 3.149 27.340 0.618 1.00 78.81 143 GLU A C 1
ATOM 1176 O O . GLU A 1 143 ? 2.891 27.859 1.707 1.00 78.81 143 GLU A O 1
ATOM 1181 N N . THR A 1 144 ? 4.406 27.125 0.220 1.00 78.12 144 THR A N 1
ATOM 1182 C CA . THR A 1 144 ? 5.562 27.522 1.037 1.00 78.12 144 THR A CA 1
ATOM 1183 C C . THR A 1 144 ? 5.669 29.038 1.145 1.00 78.12 144 THR A C 1
ATOM 1185 O O . THR A 1 144 ? 5.896 29.542 2.241 1.00 78.12 144 THR A O 1
ATOM 1188 N N . GLU A 1 145 ? 5.424 29.787 0.067 1.00 83.25 145 GLU A N 1
ATOM 1189 C CA . GLU A 1 145 ? 5.389 31.252 0.108 1.00 83.25 145 GLU A CA 1
ATOM 1190 C C . GLU A 1 145 ? 4.285 31.760 1.049 1.00 83.25 145 GLU A C 1
ATOM 1192 O O . GLU A 1 145 ? 4.515 32.684 1.834 1.00 83.25 145 GLU A O 1
ATOM 1197 N N . ARG A 1 146 ? 3.092 31.145 1.023 1.00 83.00 146 ARG A N 1
ATOM 1198 C CA . ARG A 1 146 ? 2.004 31.465 1.965 1.00 83.00 146 ARG A CA 1
ATOM 1199 C C . ARG A 1 146 ? 2.391 31.152 3.407 1.00 83.00 146 ARG A C 1
ATOM 1201 O O . ARG A 1 146 ? 2.200 32.011 4.261 1.00 83.00 146 ARG A O 1
ATOM 1208 N N . SER A 1 147 ? 2.969 29.980 3.664 1.00 71.75 147 SER A N 1
ATOM 1209 C CA . SER A 1 147 ? 3.407 29.573 5.004 1.00 71.75 147 SER A CA 1
ATOM 1210 C C . SER A 1 147 ? 4.500 30.497 5.553 1.00 71.75 147 SER A C 1
ATOM 1212 O O . SER A 1 147 ? 4.416 30.940 6.695 1.00 71.75 147 SER A O 1
ATOM 1214 N N . VAL A 1 148 ? 5.477 30.890 4.728 1.00 80.00 148 VAL A N 1
ATOM 1215 C CA . VAL A 1 148 ? 6.517 31.858 5.116 1.00 80.00 148 VAL A CA 1
ATOM 1216 C C . VAL A 1 148 ? 5.910 33.231 5.414 1.00 80.00 148 VAL A C 1
ATOM 1218 O O . VAL A 1 148 ? 6.257 33.842 6.422 1.00 80.00 148 VAL A O 1
ATOM 1221 N N . LYS A 1 149 ? 4.973 33.717 4.587 1.00 80.62 149 LYS A N 1
ATOM 1222 C CA . LYS A 1 149 ? 4.268 34.987 4.845 1.00 80.62 149 LYS A CA 1
ATOM 1223 C C . LYS A 1 149 ? 3.461 34.951 6.142 1.00 80.62 149 LYS A C 1
ATOM 1225 O O . LYS A 1 149 ? 3.435 35.950 6.858 1.00 80.62 149 LYS A O 1
ATOM 1230 N N . GLU A 1 150 ? 2.817 33.829 6.448 1.00 75.75 150 GLU A N 1
ATOM 1231 C CA . GLU A 1 150 ? 2.071 33.638 7.694 1.00 75.75 150 GLU A CA 1
ATOM 1232 C C . GLU A 1 150 ? 3.002 33.666 8.914 1.00 75.75 150 GLU A C 1
ATOM 1234 O O . GLU A 1 150 ? 2.751 34.427 9.847 1.00 75.75 150 GLU A O 1
ATOM 1239 N N . LEU A 1 151 ? 4.138 32.959 8.855 1.00 72.81 151 LEU A N 1
ATOM 1240 C CA . LEU A 1 151 ? 5.157 32.969 9.912 1.00 72.81 151 LEU A CA 1
ATOM 1241 C C . LEU A 1 151 ? 5.733 34.371 10.160 1.00 72.81 151 LEU A C 1
ATOM 1243 O O . LEU A 1 151 ? 5.844 34.793 11.310 1.00 72.81 151 LEU A O 1
ATOM 1247 N N . VAL A 1 152 ? 6.049 35.124 9.099 1.00 74.31 152 VAL A N 1
ATOM 1248 C CA . VAL A 1 152 ? 6.540 36.510 9.221 1.00 74.31 152 VAL A CA 1
ATOM 1249 C C . VAL A 1 152 ? 5.462 37.423 9.812 1.00 74.31 152 VAL A C 1
ATOM 1251 O O . VAL A 1 152 ? 5.749 38.229 10.699 1.00 74.31 152 VAL A O 1
ATOM 1254 N N . GLY A 1 153 ? 4.209 37.280 9.372 1.00 73.50 153 GLY A N 1
ATOM 1255 C CA . GLY A 1 153 ? 3.089 38.063 9.893 1.00 73.50 153 GLY A CA 1
ATOM 1256 C C . GLY A 1 153 ? 2.803 37.792 11.373 1.00 73.50 153 GLY A C 1
ATOM 1257 O O . GLY A 1 153 ? 2.468 38.717 12.120 1.00 73.50 153 GLY A O 1
ATOM 1258 N N . ASP A 1 154 ? 2.957 36.550 11.823 1.00 70.44 154 ASP A N 1
ATOM 1259 C CA . ASP A 1 154 ? 2.806 36.190 13.232 1.00 70.44 154 ASP A CA 1
ATOM 1260 C C . ASP A 1 154 ? 3.988 36.663 14.084 1.00 70.44 154 ASP A C 1
ATOM 1262 O O . ASP A 1 154 ? 3.777 37.129 15.208 1.00 70.44 154 ASP A O 1
ATOM 1266 N N . GLU A 1 155 ? 5.205 36.674 13.535 1.00 65.69 155 GLU A N 1
ATOM 1267 C CA . GLU A 1 155 ? 6.375 37.262 14.192 1.00 65.69 155 GLU A CA 1
ATOM 1268 C C . GLU A 1 155 ? 6.236 38.791 14.350 1.00 65.69 155 GLU A C 1
ATOM 1270 O O . GLU A 1 155 ? 6.516 39.336 15.422 1.00 65.69 155 GLU A O 1
ATOM 1275 N N . GLU A 1 156 ? 5.723 39.504 13.341 1.00 67.00 156 GLU A N 1
ATOM 1276 C CA . GLU A 1 156 ? 5.423 40.943 13.440 1.00 67.00 156 GLU A CA 1
ATOM 1277 C C . GLU A 1 156 ? 4.297 41.241 14.443 1.00 67.00 156 GLU A C 1
ATOM 1279 O O . GLU A 1 156 ? 4.375 42.194 15.233 1.00 67.00 156 GLU A O 1
ATOM 1284 N N . LYS A 1 157 ? 3.244 40.413 14.478 1.00 68.50 157 LYS A N 1
ATOM 1285 C CA . LYS A 1 157 ? 2.183 40.516 15.496 1.00 68.50 157 LYS A CA 1
ATOM 1286 C C . LYS A 1 157 ? 2.715 40.232 16.901 1.00 68.50 157 LYS A C 1
ATOM 1288 O O . LYS A 1 157 ? 2.261 40.869 17.854 1.00 68.50 157 LYS A O 1
ATOM 1293 N N . ALA A 1 158 ? 3.660 39.306 17.053 1.00 65.62 158 ALA A N 1
ATOM 1294 C CA . ALA A 1 158 ? 4.308 39.024 18.330 1.00 65.62 158 ALA A CA 1
ATOM 1295 C C . ALA A 1 158 ? 5.169 4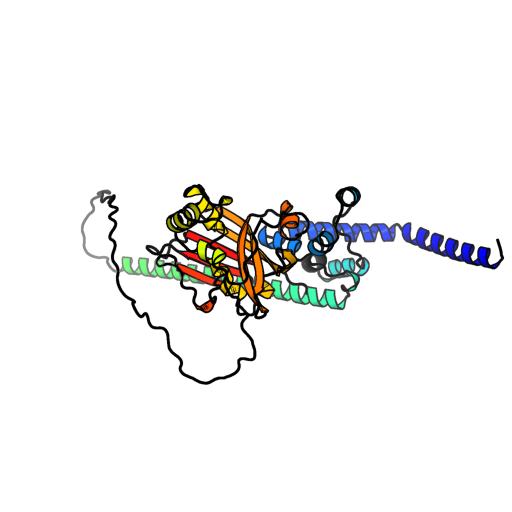0.211 18.789 1.00 65.62 158 ALA A C 1
ATOM 1297 O O . ALA A 1 158 ? 4.974 40.702 19.904 1.00 65.62 158 ALA A O 1
ATOM 1298 N N . LYS A 1 159 ? 6.021 40.757 17.908 1.00 67.56 159 LYS A N 1
ATOM 1299 C CA . LYS A 1 159 ? 6.858 41.938 18.197 1.00 67.56 159 LYS A CA 1
ATOM 1300 C C . LYS A 1 159 ? 6.020 43.173 18.532 1.00 67.56 159 LYS A C 1
ATOM 1302 O O . LYS A 1 159 ? 6.285 43.849 19.523 1.00 67.56 159 LYS A O 1
ATOM 1307 N N . SER A 1 160 ? 4.943 43.432 17.789 1.00 64.25 160 SER A N 1
ATOM 1308 C CA . SER A 1 160 ? 4.043 44.565 18.062 1.00 64.25 160 SER A CA 1
ATOM 1309 C C . SER A 1 160 ? 3.221 44.396 19.349 1.00 64.25 160 SER A C 1
ATOM 1311 O O . SER A 1 160 ? 2.926 45.388 20.027 1.00 64.25 160 SER A O 1
ATOM 1313 N N . LYS A 1 161 ? 2.873 43.161 19.745 1.00 66.38 161 LYS A N 1
ATOM 1314 C CA . LYS A 1 161 ? 2.302 42.874 21.075 1.00 66.38 161 LYS A CA 1
ATOM 1315 C C . LYS A 1 161 ? 3.329 43.107 22.186 1.00 66.38 161 LYS A C 1
ATOM 1317 O O . LYS A 1 161 ? 2.970 43.689 23.211 1.00 66.38 161 LYS A O 1
ATOM 1322 N N . GLU A 1 162 ? 4.585 42.720 21.978 1.00 60.09 162 GLU A N 1
ATOM 1323 C CA . GLU A 1 162 ? 5.667 42.922 22.946 1.00 60.09 162 GLU A CA 1
ATOM 1324 C C . GLU A 1 162 ? 6.011 44.415 23.127 1.00 60.09 162 GLU A C 1
ATOM 1326 O O . GLU A 1 162 ? 6.127 44.895 24.258 1.00 60.09 162 GLU A O 1
ATOM 1331 N N . GLU A 1 163 ? 6.059 45.197 22.044 1.00 60.38 163 GLU A N 1
ATOM 1332 C CA . GLU A 1 163 ? 6.239 46.656 22.104 1.00 60.38 163 GLU A CA 1
ATOM 1333 C C . GLU A 1 163 ? 5.043 47.377 22.749 1.00 60.38 163 GLU A C 1
ATOM 1335 O O . GLU A 1 163 ? 5.218 48.298 23.559 1.00 60.38 163 GLU A O 1
ATOM 1340 N N . LYS A 1 164 ? 3.803 46.939 22.476 1.00 59.66 164 LYS A N 1
ATOM 1341 C CA . LYS A 1 164 ? 2.610 47.457 23.176 1.00 59.66 164 LYS A CA 1
ATOM 1342 C C . LYS A 1 164 ? 2.615 47.112 24.669 1.00 59.66 164 LYS A C 1
ATOM 1344 O O . LYS A 1 164 ? 2.129 47.908 25.475 1.00 59.66 164 LYS A O 1
ATOM 1349 N N . ALA A 1 165 ? 3.180 45.969 25.060 1.00 59.53 165 ALA A N 1
ATOM 1350 C CA . ALA A 1 165 ? 3.335 45.594 26.465 1.00 59.53 165 ALA A CA 1
ATOM 1351 C C . ALA A 1 165 ? 4.429 46.424 27.166 1.00 59.53 165 ALA A C 1
ATOM 1353 O O . ALA A 1 165 ? 4.212 46.906 28.283 1.00 59.53 165 ALA A O 1
ATOM 1354 N N . LYS A 1 166 ? 5.567 46.674 26.499 1.00 58.66 166 LYS A N 1
ATOM 1355 C CA . LYS A 1 166 ? 6.655 47.526 27.018 1.00 58.66 166 LYS A CA 1
ATOM 1356 C C . LYS A 1 166 ? 6.246 49.002 27.130 1.00 58.66 166 LYS A C 1
ATOM 1358 O O . LYS A 1 166 ? 6.507 49.625 28.159 1.00 58.66 166 LYS A O 1
ATOM 1363 N N . SER A 1 167 ? 5.511 49.549 26.158 1.00 56.97 167 SER A N 1
ATOM 1364 C CA . SER A 1 167 ? 5.029 50.945 26.213 1.00 56.97 167 SER A CA 1
ATOM 1365 C C . SER A 1 167 ? 3.941 51.183 27.273 1.00 56.97 167 SER A C 1
ATOM 1367 O O . SER A 1 167 ? 3.903 52.257 27.877 1.00 56.97 167 SER A O 1
ATOM 1369 N N . LYS A 1 168 ? 3.106 50.179 27.596 1.00 54.78 168 LYS A N 1
ATOM 1370 C CA . LYS A 1 168 ? 2.167 50.252 28.736 1.00 54.78 168 LYS A CA 1
ATOM 1371 C C . LYS A 1 168 ? 2.861 50.216 30.102 1.00 54.78 168 LYS A C 1
ATOM 1373 O O . LYS A 1 168 ? 2.359 50.844 31.033 1.00 54.78 168 LYS A O 1
ATOM 1378 N N . ARG A 1 169 ? 4.010 49.540 30.236 1.00 52.34 169 ARG A N 1
ATOM 1379 C CA . ARG A 1 169 ? 4.811 49.537 31.478 1.00 52.34 169 ARG A CA 1
ATOM 1380 C C . ARG A 1 169 ? 5.594 50.840 31.696 1.00 52.34 169 ARG A C 1
ATOM 1382 O O . ARG A 1 169 ? 5.781 51.234 32.840 1.00 52.34 169 ARG A O 1
ATOM 1389 N N . GLY A 1 170 ? 5.963 51.561 30.634 1.00 50.16 170 GLY A N 1
ATOM 1390 C CA . GLY A 1 170 ? 6.716 52.822 30.729 1.00 50.16 170 GLY A CA 1
ATOM 1391 C C . GLY A 1 170 ? 5.924 54.055 31.196 1.00 50.16 170 GLY A C 1
ATOM 1392 O O . GLY A 1 170 ? 6.528 55.060 31.558 1.00 50.16 170 GLY A O 1
ATOM 1393 N N . ARG A 1 171 ? 4.581 54.013 31.221 1.00 48.94 171 ARG A N 1
ATOM 1394 C CA . ARG A 1 171 ? 3.737 55.188 31.543 1.00 48.94 171 ARG A CA 1
ATOM 1395 C C . ARG A 1 171 ? 3.226 55.240 32.992 1.00 48.94 171 ARG A C 1
ATOM 1397 O O . ARG A 1 171 ? 2.474 56.146 33.339 1.00 48.94 171 ARG A O 1
ATOM 1404 N N . LYS A 1 172 ? 3.648 54.311 33.856 1.00 43.50 172 LYS A N 1
ATOM 1405 C CA . LYS A 1 172 ? 3.298 54.282 35.289 1.00 43.50 172 LYS A CA 1
ATOM 1406 C C . LYS A 1 172 ? 4.545 54.492 36.158 1.00 43.50 172 LYS A C 1
ATOM 1408 O O . LYS A 1 172 ? 4.895 53.670 36.991 1.00 43.50 172 LYS A O 1
ATOM 1413 N N . GLY A 1 173 ? 5.247 55.599 35.915 1.00 37.75 173 GLY A N 1
ATOM 1414 C CA . GLY A 1 173 ? 6.390 56.047 36.709 1.00 37.75 173 GLY A CA 1
ATOM 1415 C C . GLY A 1 173 ? 6.044 57.281 37.538 1.00 37.75 173 GLY A C 1
ATOM 1416 O O . GLY A 1 173 ? 6.240 58.398 37.068 1.00 37.75 173 GLY A O 1
ATOM 1417 N N . LYS A 1 174 ? 5.509 57.077 38.748 1.00 37.81 174 LYS A N 1
ATOM 1418 C CA . LYS A 1 174 ? 5.666 57.935 39.943 1.00 37.81 174 LYS A CA 1
ATOM 1419 C C . LYS A 1 174 ? 4.873 57.319 41.108 1.00 37.81 174 LYS A C 1
ATOM 1421 O O . LYS A 1 174 ? 3.736 56.924 40.896 1.00 37.81 174 LYS A O 1
ATOM 1426 N N . SER A 1 175 ? 5.494 57.301 42.295 1.00 42.94 175 SER A N 1
ATOM 1427 C CA . SER A 1 175 ? 5.095 56.696 43.590 1.00 42.94 175 SER A CA 1
ATOM 1428 C C . SER A 1 175 ? 5.402 55.191 43.719 1.00 42.94 175 SER A C 1
ATOM 1430 O O . SER A 1 175 ? 4.679 54.365 43.177 1.00 42.94 175 SER A O 1
ATOM 1432 N N . ALA A 1 176 ? 6.584 54.793 44.208 1.00 38.34 176 ALA A N 1
ATOM 1433 C CA . ALA A 1 176 ? 7.055 54.805 45.608 1.00 38.34 176 ALA A CA 1
ATOM 1434 C C . ALA A 1 176 ? 6.460 53.664 46.457 1.00 38.34 176 ALA A C 1
ATOM 1436 O O . ALA A 1 176 ? 5.367 53.809 46.988 1.00 38.34 176 ALA A O 1
ATOM 1437 N N . SER A 1 177 ? 7.187 52.541 46.542 1.00 35.59 177 SER A N 1
ATOM 1438 C CA . SER A 1 177 ? 7.629 51.871 47.784 1.00 35.59 177 SER A CA 1
ATOM 1439 C C . SER A 1 177 ? 7.951 50.393 47.547 1.00 35.59 177 SER A C 1
ATOM 1441 O O . SER A 1 177 ? 7.061 49.602 47.271 1.00 35.59 177 SER A O 1
ATOM 1443 N N . ALA A 1 178 ? 9.257 50.126 47.644 1.00 43.34 178 ALA A N 1
ATOM 1444 C CA . ALA A 1 178 ? 10.012 49.024 48.254 1.00 43.34 178 ALA A CA 1
ATOM 1445 C C . ALA A 1 178 ? 9.569 47.536 48.174 1.00 43.34 178 ALA A C 1
ATOM 1447 O O . ALA A 1 178 ? 8.382 47.229 48.157 1.00 43.34 178 ALA A O 1
ATOM 1448 N N . PRO A 1 179 ? 10.551 46.604 48.164 1.00 39.28 179 PRO A N 1
ATOM 1449 C CA . PRO A 1 179 ? 10.384 45.216 47.741 1.00 39.28 179 PRO A CA 1
ATOM 1450 C C . PRO A 1 179 ? 10.304 44.233 48.921 1.00 39.28 179 PRO A C 1
ATOM 1452 O O . PRO A 1 179 ? 10.920 44.460 49.960 1.00 39.28 179 PRO A O 1
ATOM 1455 N N . SER A 1 180 ? 9.639 43.095 48.734 1.00 34.34 180 SER A N 1
ATOM 1456 C CA . SER A 1 180 ? 9.948 41.884 49.500 1.00 34.34 180 SER A CA 1
ATOM 1457 C C . SER A 1 180 ? 9.521 40.633 48.740 1.00 34.34 180 SER A C 1
ATOM 1459 O O . SER A 1 180 ? 8.384 40.514 48.287 1.00 34.34 180 SER A O 1
ATOM 1461 N N . GLU A 1 181 ? 10.493 39.744 48.602 1.00 35.00 181 GLU A N 1
ATOM 1462 C CA . GLU A 1 181 ? 10.428 38.368 48.129 1.00 35.00 181 GLU A CA 1
ATOM 1463 C C . GLU A 1 181 ? 9.440 37.530 48.957 1.00 35.00 181 GLU A C 1
ATOM 1465 O O . GLU A 1 181 ? 9.358 37.718 50.168 1.00 35.00 181 GLU A O 1
ATOM 1470 N N . GLN A 1 182 ? 8.714 36.625 48.293 1.00 38.44 182 GLN A N 1
ATOM 1471 C CA . GLN A 1 182 ? 8.117 35.374 48.801 1.00 38.44 182 GLN A CA 1
ATOM 1472 C C . GLN A 1 182 ? 7.349 34.763 47.616 1.00 38.44 182 GLN A C 1
ATOM 1474 O O . GLN A 1 182 ? 6.374 35.340 47.140 1.00 38.44 182 GLN A O 1
ATOM 1479 N N . GLU A 1 183 ? 7.960 33.862 46.851 1.00 33.19 183 GLU A N 1
ATOM 1480 C CA . GLU A 1 183 ? 8.109 32.421 47.113 1.00 33.19 183 GLU A CA 1
ATOM 1481 C C . GLU A 1 183 ? 6.768 31.671 47.058 1.00 33.19 183 GLU A C 1
ATOM 1483 O O . GLU A 1 183 ? 5.770 32.060 47.662 1.00 33.19 183 GLU A O 1
ATOM 1488 N N . GLU A 1 184 ? 6.780 30.643 46.212 1.00 36.62 184 GLU A N 1
ATOM 1489 C CA . GLU A 1 184 ? 5.690 29.752 45.836 1.00 36.62 184 GLU A CA 1
ATOM 1490 C C . GLU A 1 184 ? 5.003 29.116 47.044 1.00 36.62 184 GLU A C 1
ATOM 1492 O O . GLU A 1 184 ? 5.674 28.702 47.979 1.00 36.62 184 GLU A O 1
ATOM 1497 N N . GLU A 1 185 ? 3.686 28.903 46.960 1.00 34.62 185 GLU A N 1
ATOM 1498 C CA . GLU A 1 185 ? 3.058 27.701 47.509 1.00 34.62 185 GLU A CA 1
ATOM 1499 C C . GLU A 1 185 ? 1.609 27.530 47.008 1.00 34.62 185 GLU A C 1
ATOM 1501 O O . GLU A 1 185 ? 0.803 28.450 47.097 1.00 34.62 185 GLU A O 1
ATOM 1506 N N . LYS A 1 186 ? 1.319 26.295 46.552 1.00 34.25 186 LYS A N 1
ATOM 1507 C CA . LYS A 1 186 ? 0.156 25.449 46.917 1.00 34.25 186 LYS A CA 1
ATOM 1508 C C . LYS A 1 186 ? -1.254 25.996 46.632 1.00 34.25 186 LYS A C 1
ATOM 1510 O O . LYS A 1 186 ? -1.650 27.035 47.135 1.00 34.25 186 LYS A O 1
ATOM 1515 N N . LYS A 1 187 ? -2.119 25.286 45.900 1.00 36.81 187 LYS A N 1
ATOM 1516 C CA . LYS A 1 187 ? -2.894 24.066 46.267 1.00 36.81 187 LYS A CA 1
ATOM 1517 C C . LYS A 1 187 ? -3.997 23.957 45.180 1.00 36.81 187 LYS A C 1
ATOM 1519 O O . LYS A 1 187 ? -4.321 24.981 44.591 1.00 36.81 187 LYS A O 1
ATOM 1524 N N . GLU A 1 188 ? -4.583 22.831 44.775 1.00 37.53 188 GLU A N 1
ATOM 1525 C CA . GLU A 1 188 ? -5.292 21.784 45.531 1.00 37.53 188 GLU A CA 1
ATOM 1526 C C . GLU A 1 188 ? -5.751 20.722 44.485 1.00 37.53 188 GLU A C 1
ATOM 1528 O O . GLU A 1 188 ? -6.200 21.101 43.404 1.00 37.53 188 GLU A O 1
ATOM 1533 N N . SER A 1 189 ? -5.379 19.441 44.650 1.00 35.69 189 SER A N 1
ATOM 1534 C CA . SER A 1 189 ? -6.243 18.283 45.018 1.00 35.69 189 SER A CA 1
ATOM 1535 C C . SER A 1 189 ? -7.352 17.939 44.002 1.00 35.69 189 SER A C 1
ATOM 1537 O O . SER A 1 189 ? -8.258 18.734 43.780 1.00 35.69 189 SER A O 1
ATOM 1539 N N . GLU A 1 190 ? -7.274 16.829 43.260 1.00 28.50 190 GLU A N 1
ATOM 1540 C CA . GLU A 1 190 ? -7.569 15.441 43.691 1.00 28.50 190 GLU A CA 1
ATOM 1541 C C . GLU A 1 190 ? -9.032 15.253 44.132 1.00 28.50 190 GLU A C 1
ATOM 1543 O O . GLU A 1 190 ? -9.416 15.662 45.224 1.00 28.50 190 GLU A O 1
ATOM 1548 N N . VAL A 1 191 ? -9.833 14.619 43.266 1.00 33.34 191 VAL A N 1
ATOM 1549 C CA . VAL A 1 191 ? -11.106 13.973 43.619 1.00 33.34 191 VAL A CA 1
ATOM 1550 C C . VAL A 1 191 ? -11.173 12.636 42.879 1.00 33.34 191 VAL A C 1
ATOM 1552 O O . VAL A 1 191 ? -11.282 12.590 41.653 1.00 33.34 191 VAL A O 1
ATOM 1555 N N . GLU A 1 192 ? -11.057 11.575 43.670 1.00 31.95 192 GLU A N 1
ATOM 1556 C CA . GLU A 1 192 ? -11.331 10.176 43.354 1.00 31.95 192 GLU A CA 1
ATOM 1557 C C . GLU A 1 192 ? -12.844 9.876 43.325 1.00 31.95 192 GLU A C 1
ATOM 1559 O O . GLU A 1 192 ? -13.626 10.522 44.019 1.00 31.95 192 GLU A O 1
ATOM 1564 N N . GLU A 1 193 ? -13.178 8.834 42.554 1.00 30.48 193 GLU A N 1
ATOM 1565 C CA . GLU A 1 193 ? -14.192 7.791 42.807 1.00 30.48 193 GLU A CA 1
ATOM 1566 C C . GLU A 1 193 ? -15.649 8.194 43.119 1.00 30.48 193 GLU A C 1
ATOM 1568 O O . GLU A 1 193 ? -15.977 8.693 44.192 1.00 30.48 193 GLU A O 1
ATOM 1573 N N . ALA A 1 194 ? -16.565 7.799 42.224 1.00 32.44 194 ALA A N 1
ATOM 1574 C CA . ALA A 1 194 ? -17.668 6.896 42.582 1.00 32.44 194 ALA A CA 1
ATOM 1575 C C . ALA A 1 194 ? -18.487 6.509 41.339 1.00 32.44 194 ALA A C 1
ATOM 1577 O O . ALA A 1 194 ? -19.235 7.314 40.777 1.00 32.44 194 ALA A O 1
ATOM 1578 N N . GLU A 1 195 ? -18.388 5.235 40.953 1.00 28.33 195 GLU A N 1
ATOM 1579 C CA . GLU A 1 195 ? -19.447 4.537 40.230 1.00 28.33 195 GLU A CA 1
ATOM 1580 C C . GLU A 1 195 ? -20.753 4.597 41.034 1.00 28.33 195 GLU A C 1
ATOM 1582 O O . GLU A 1 195 ? -20.785 4.244 42.212 1.00 28.33 195 GLU A O 1
ATOM 1587 N N . GLN A 1 196 ? -21.861 4.946 40.383 1.00 33.53 196 GLN A N 1
ATOM 1588 C CA . GLN A 1 196 ? -23.170 4.443 40.784 1.00 33.53 196 GLN A CA 1
ATOM 1589 C C . GLN A 1 196 ? -24.069 4.318 39.559 1.00 33.53 196 GLN A C 1
ATOM 1591 O O . GLN A 1 196 ? -24.385 5.291 38.872 1.00 33.53 196 GLN A O 1
ATOM 1596 N N . GLY A 1 197 ? -24.453 3.069 39.290 1.00 26.59 197 GLY A N 1
ATOM 1597 C CA . GLY A 1 197 ? -25.480 2.713 38.332 1.00 26.59 197 GLY A CA 1
ATOM 1598 C C . GLY A 1 197 ? -26.817 3.357 38.690 1.00 26.59 197 GLY A C 1
ATOM 1599 O O . GLY A 1 197 ? -27.195 3.465 39.854 1.00 26.59 197 GLY A O 1
ATOM 1600 N N . GLY A 1 198 ? -27.534 3.772 37.656 1.00 28.72 198 GLY A N 1
ATOM 1601 C CA . GLY A 1 198 ? -28.865 4.343 37.754 1.00 28.72 198 GLY A CA 1
ATOM 1602 C C . GLY A 1 198 ? -29.614 4.057 36.466 1.00 28.72 198 GLY A C 1
ATOM 1603 O O . GLY A 1 198 ? -29.480 4.770 35.476 1.00 28.72 198 GLY A O 1
ATOM 1604 N N . GLU A 1 199 ? -30.359 2.962 36.493 1.00 27.23 199 GLU A N 1
ATOM 1605 C CA . GLU A 1 199 ? -31.397 2.591 35.544 1.00 27.23 199 GLU A CA 1
ATOM 1606 C C . GLU A 1 199 ? -32.426 3.731 35.462 1.00 27.23 199 GLU A C 1
ATOM 1608 O O . GLU A 1 199 ? -33.131 4.008 36.430 1.00 27.23 199 GLU A O 1
ATOM 1613 N N . VAL A 1 200 ? -32.485 4.442 34.331 1.00 32.81 200 VAL A N 1
ATOM 1614 C CA . VAL A 1 200 ? -33.557 5.411 34.063 1.00 32.81 200 VAL A CA 1
ATOM 1615 C C . VAL A 1 200 ? -34.040 5.258 32.627 1.00 32.81 200 VAL A C 1
ATOM 1617 O O . VAL A 1 200 ? -33.412 5.682 31.655 1.00 32.81 200 VAL A O 1
ATOM 1620 N N . GLU A 1 201 ? -35.206 4.638 32.531 1.00 26.38 201 GLU A N 1
ATOM 1621 C CA . GLU A 1 201 ? -36.128 4.674 31.410 1.00 26.38 201 GLU A CA 1
ATOM 1622 C C . GLU A 1 201 ? -36.619 6.123 31.216 1.00 26.38 201 GLU A C 1
ATOM 1624 O O . GLU A 1 201 ? -37.304 6.681 32.071 1.00 26.38 201 GLU A O 1
ATOM 1629 N N . ALA A 1 202 ? -36.245 6.778 30.113 1.00 31.97 202 ALA A N 1
ATOM 1630 C CA . ALA A 1 202 ? -36.803 8.079 29.740 1.00 31.97 202 ALA A CA 1
ATOM 1631 C C . ALA A 1 202 ? -36.791 8.285 28.215 1.00 31.97 202 ALA A C 1
ATOM 1633 O O . ALA A 1 202 ? -35.751 8.512 27.595 1.00 31.97 202 ALA A O 1
ATOM 1634 N N . LEU A 1 203 ? -37.997 8.127 27.662 1.00 28.34 203 LEU A N 1
ATOM 1635 C CA . LEU A 1 203 ? -38.700 8.842 26.584 1.00 28.34 203 LEU A CA 1
ATOM 1636 C C . LEU A 1 203 ? -37.932 9.839 25.675 1.00 28.34 203 LEU A C 1
ATOM 1638 O O . LEU A 1 203 ? -36.983 10.505 26.086 1.00 28.34 203 LEU A O 1
ATOM 1642 N N . PRO A 1 204 ? -38.368 9.974 24.404 1.00 28.78 204 PRO A N 1
ATOM 1643 C CA . PRO A 1 204 ? -37.549 10.497 23.321 1.00 28.78 204 PRO A CA 1
ATOM 1644 C C . PRO A 1 204 ? -37.425 12.019 23.387 1.00 28.78 204 PRO A C 1
ATOM 1646 O O . PRO A 1 204 ? -38.415 12.743 23.452 1.00 28.78 204 PRO A O 1
ATOM 1649 N N . VAL A 1 205 ? -36.190 12.504 23.290 1.00 31.94 205 VAL A N 1
ATOM 1650 C CA . VAL A 1 205 ? -35.902 13.921 23.074 1.00 31.94 205 VAL A CA 1
ATOM 1651 C C . VAL A 1 205 ? -35.796 14.152 21.569 1.00 31.94 205 VAL A C 1
ATOM 1653 O O . VAL A 1 205 ? -34.839 13.710 20.930 1.00 31.94 205 VAL A O 1
ATOM 1656 N N . GLU A 1 206 ? -36.796 14.838 21.012 1.00 27.95 206 GLU A N 1
ATOM 1657 C CA . GLU A 1 206 ? -36.678 15.550 19.741 1.00 27.95 206 GLU A CA 1
ATOM 1658 C C . GLU A 1 206 ? -35.500 16.528 19.833 1.00 27.95 206 GLU A C 1
ATOM 1660 O O . GLU A 1 206 ? -35.516 17.466 20.628 1.00 27.95 206 GLU A O 1
ATOM 1665 N N . VAL A 1 207 ? -34.485 16.334 18.992 1.00 30.81 207 VAL A N 1
ATOM 1666 C CA . VAL A 1 207 ? -33.499 17.373 18.689 1.00 30.81 207 VAL A CA 1
ATOM 1667 C C . VAL A 1 207 ? -33.631 17.686 17.208 1.00 30.81 207 VAL A C 1
ATOM 1669 O O . VAL A 1 207 ? -33.462 16.825 16.346 1.00 30.81 207 VAL A O 1
ATOM 1672 N N . GLY A 1 208 ? -34.040 18.925 16.950 1.00 25.88 208 GLY A N 1
ATOM 1673 C CA . GLY A 1 208 ? -34.448 19.428 15.653 1.00 25.88 208 GLY A CA 1
ATOM 1674 C C . GLY A 1 208 ? -33.353 19.401 14.589 1.00 25.88 208 GLY A C 1
ATOM 1675 O O . GLY A 1 208 ? -32.186 19.689 14.833 1.00 25.88 208 GLY A O 1
ATOM 1676 N N . GLY A 1 209 ? -33.797 19.125 13.366 1.00 27.50 209 GLY A N 1
ATOM 1677 C CA . GLY A 1 209 ? -33.023 19.251 12.140 1.00 27.50 209 GLY A CA 1
ATOM 1678 C C . GLY A 1 209 ? -33.963 19.250 10.939 1.00 27.50 209 GLY A C 1
ATOM 1679 O O . GLY A 1 209 ? -34.277 18.203 10.394 1.00 27.50 209 GLY A O 1
ATOM 1680 N N . ALA A 1 210 ? -34.476 20.437 10.604 1.00 27.45 210 ALA A N 1
ATOM 1681 C CA . ALA A 1 210 ? -35.117 20.845 9.349 1.00 27.45 210 ALA A CA 1
ATOM 1682 C C . ALA A 1 210 ? -35.846 19.768 8.508 1.00 27.45 210 ALA A C 1
ATOM 1684 O O . ALA A 1 210 ? -35.308 19.159 7.585 1.00 27.45 210 ALA A O 1
ATOM 1685 N N . ARG A 1 211 ? -37.158 19.663 8.733 1.00 26.92 211 ARG A N 1
ATOM 1686 C CA . ARG A 1 211 ? -38.120 19.003 7.843 1.00 26.92 211 ARG A CA 1
ATOM 1687 C C . ARG A 1 211 ? -38.364 19.887 6.610 1.00 26.92 211 ARG A C 1
ATOM 1689 O O . ARG A 1 211 ? -39.205 20.781 6.660 1.00 26.92 211 ARG A O 1
ATOM 1696 N N . SER A 1 212 ? -37.682 19.640 5.489 1.00 32.75 212 SER A N 1
ATOM 1697 C CA . SER A 1 212 ? -38.106 20.205 4.200 1.00 32.75 212 SER A CA 1
ATOM 1698 C C . SER A 1 212 ? -39.242 19.352 3.615 1.00 32.75 212 SER A C 1
ATOM 1700 O O . SER A 1 212 ? -39.061 18.273 3.057 1.00 32.75 212 SER A O 1
ATOM 1702 N N . LYS A 1 213 ? -40.480 19.831 3.770 1.00 30.84 213 LYS A N 1
ATOM 1703 C CA . LYS A 1 213 ? -41.592 19.410 2.911 1.00 30.84 213 LYS A CA 1
ATOM 1704 C C . LYS A 1 213 ? -41.430 20.144 1.581 1.00 30.84 213 LYS A C 1
ATOM 1706 O O . LYS A 1 213 ? -41.708 21.335 1.511 1.00 30.84 213 LYS A O 1
ATOM 1711 N N . GLY A 1 214 ? -40.991 19.456 0.530 1.00 29.48 214 GLY A N 1
ATOM 1712 C CA . GLY A 1 214 ? -40.889 20.084 -0.786 1.00 29.48 214 GLY A CA 1
ATOM 1713 C C . GLY A 1 214 ? -40.468 19.139 -1.902 1.00 29.48 214 GLY A C 1
ATOM 1714 O O . GLY A 1 214 ? -39.286 18.912 -2.098 1.00 29.48 214 GLY A O 1
ATOM 1715 N N . GLY A 1 215 ? -41.457 18.657 -2.659 1.00 29.44 215 GLY A N 1
ATOM 1716 C CA . GLY A 1 215 ? -41.345 18.370 -4.092 1.00 29.44 215 GLY A CA 1
ATOM 1717 C C . GLY A 1 215 ? -40.417 17.232 -4.530 1.00 29.44 215 GLY A C 1
ATOM 1718 O O . GLY A 1 215 ? -39.205 17.389 -4.603 1.00 29.44 215 GLY A O 1
ATOM 1719 N N . LYS A 1 216 ? -41.025 16.134 -4.998 1.00 27.83 216 LYS A N 1
ATOM 1720 C CA . LYS A 1 216 ? -40.428 15.151 -5.920 1.00 27.83 216 LYS A CA 1
ATOM 1721 C C . LYS A 1 216 ? -39.659 15.870 -7.049 1.00 27.83 216 LYS A C 1
ATOM 1723 O O . LYS A 1 216 ? -40.243 16.245 -8.062 1.00 27.83 216 LYS A O 1
ATOM 1728 N N . LYS A 1 217 ? -38.342 16.011 -6.912 1.00 31.86 217 LYS A N 1
ATOM 1729 C CA . LYS A 1 217 ? -37.414 16.208 -8.029 1.00 31.86 217 LYS A CA 1
ATOM 1730 C C . LYS A 1 217 ? -36.502 14.992 -8.065 1.00 31.86 217 LYS A C 1
ATOM 1732 O O . LYS A 1 217 ? -35.746 14.755 -7.133 1.00 31.86 217 LYS A O 1
ATOM 1737 N N . LYS A 1 218 ? -36.629 14.199 -9.133 1.00 28.84 218 LYS A N 1
ATOM 1738 C CA . LYS A 1 218 ? -35.733 13.081 -9.451 1.00 28.84 218 LYS A CA 1
ATOM 1739 C C . LYS A 1 218 ? -34.303 13.626 -9.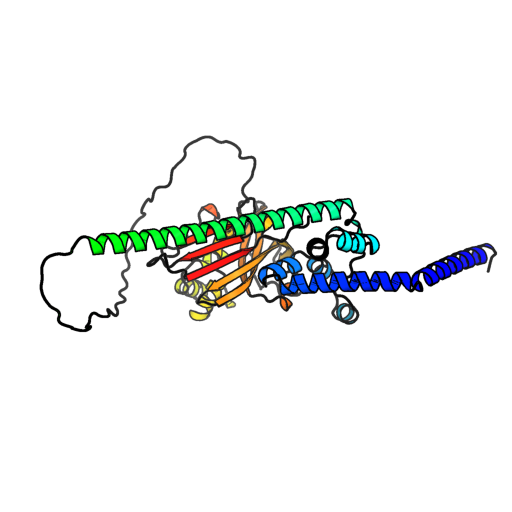527 1.00 28.84 218 LYS A C 1
ATOM 1741 O O . LYS A 1 218 ? -33.962 14.275 -10.516 1.00 28.84 218 LYS A O 1
ATOM 1746 N N . SER A 1 219 ? -33.489 13.405 -8.496 1.00 33.69 219 SER A N 1
ATOM 1747 C CA . SER A 1 219 ? -32.049 13.623 -8.593 1.00 33.69 219 SER A CA 1
ATOM 1748 C C . SER A 1 219 ? -31.494 12.588 -9.570 1.00 33.69 219 SER A C 1
ATOM 1750 O O . SER A 1 219 ? -31.707 11.386 -9.430 1.00 33.69 219 SER A O 1
ATOM 1752 N N . LYS A 1 220 ? -30.821 13.068 -10.614 1.00 34.31 220 LYS A N 1
ATOM 1753 C CA . LYS A 1 220 ? -30.161 12.246 -11.640 1.00 34.31 220 LYS A CA 1
ATOM 1754 C C . LYS A 1 220 ? -28.818 11.650 -11.175 1.00 34.31 220 LYS A C 1
ATOM 1756 O O . LYS A 1 220 ? -28.078 11.133 -12.000 1.00 34.31 220 LYS A O 1
ATOM 1761 N N . GLY A 1 221 ? -28.526 11.680 -9.877 1.00 35.66 221 GLY A N 1
ATOM 1762 C CA . GLY A 1 221 ? -27.423 10.956 -9.249 1.00 35.66 221 GLY A CA 1
ATOM 1763 C C . GLY A 1 221 ? -28.006 10.103 -8.132 1.00 35.66 221 GLY A C 1
ATOM 1764 O O . GLY A 1 221 ? -28.420 10.631 -7.100 1.00 35.66 221 GLY A O 1
ATOM 1765 N N . GLY A 1 222 ? -28.160 8.801 -8.374 1.00 41.03 222 GLY A N 1
ATOM 1766 C CA . GLY A 1 222 ? -28.612 7.873 -7.345 1.00 41.03 222 GLY A CA 1
ATOM 1767 C C . GLY A 1 222 ? -27.481 7.675 -6.349 1.00 41.03 222 GLY A C 1
ATOM 1768 O O . GLY A 1 222 ? -26.512 6.991 -6.666 1.00 41.03 222 GLY A O 1
ATOM 1769 N N . ARG A 1 223 ? -27.589 8.289 -5.165 1.00 55.19 223 ARG A N 1
ATOM 1770 C CA . ARG A 1 223 ? -26.711 7.986 -4.029 1.00 55.19 223 ARG A CA 1
ATOM 1771 C C . ARG A 1 223 ? -26.682 6.463 -3.870 1.00 55.19 223 ARG A C 1
ATOM 1773 O O . ARG A 1 223 ? -27.747 5.846 -3.873 1.00 55.19 223 ARG A O 1
ATOM 1780 N N . LYS A 1 224 ? -25.496 5.847 -3.802 1.00 62.34 224 LYS A N 1
ATOM 1781 C CA . LYS A 1 224 ? -25.380 4.390 -3.632 1.00 62.34 224 LYS A CA 1
ATOM 1782 C C . LYS A 1 224 ? -26.031 4.022 -2.294 1.00 62.34 224 LYS A C 1
ATOM 1784 O O . LYS A 1 224 ? -25.459 4.280 -1.238 1.00 62.34 224 LYS A O 1
ATOM 1789 N N . CYS A 1 225 ? -27.246 3.481 -2.333 1.00 68.06 225 CYS A N 1
ATOM 1790 C CA . CYS A 1 225 ? -27.933 3.006 -1.139 1.00 68.06 225 CYS A CA 1
ATOM 1791 C C . CYS A 1 225 ? -27.426 1.602 -0.823 1.00 68.06 225 CYS A C 1
ATOM 1793 O O . CYS A 1 225 ? -27.693 0.661 -1.568 1.00 68.06 225 CYS A O 1
ATOM 1795 N N . PHE A 1 226 ? -26.681 1.479 0.270 1.00 79.94 226 PHE A N 1
ATOM 1796 C CA . PHE A 1 226 ? -26.347 0.190 0.859 1.00 79.94 226 PHE A CA 1
ATOM 1797 C C . PHE A 1 226 ? -27.331 -0.109 1.987 1.00 79.94 226 PHE A C 1
ATOM 1799 O O . PHE A 1 226 ? -27.674 0.799 2.741 1.00 79.94 226 PHE A O 1
ATOM 1806 N N . LYS A 1 227 ? -27.741 -1.368 2.144 1.00 87.00 227 LYS A N 1
ATOM 1807 C CA . LYS A 1 227 ? -28.298 -1.852 3.416 1.00 87.00 227 LYS A CA 1
ATOM 1808 C C . LYS A 1 227 ? -27.150 -2.314 4.315 1.00 87.00 227 LYS A C 1
ATOM 1810 O O . LYS A 1 227 ? -26.087 -2.695 3.816 1.00 87.00 227 LYS A O 1
ATOM 1815 N N . ILE A 1 228 ? -27.337 -2.283 5.632 1.00 86.69 228 ILE A N 1
ATOM 1816 C CA . ILE A 1 228 ? -26.331 -2.759 6.588 1.00 86.69 228 ILE A CA 1
ATOM 1817 C C . ILE A 1 228 ? -26.826 -4.053 7.220 1.00 86.69 228 ILE A C 1
ATOM 1819 O O . ILE A 1 228 ? -27.915 -4.115 7.787 1.00 86.69 228 ILE A O 1
ATOM 1823 N N . HIS A 1 229 ? -25.993 -5.084 7.157 1.00 88.31 229 HIS A N 1
ATOM 1824 C CA . HIS A 1 229 ? -26.261 -6.335 7.842 1.00 88.31 229 HIS A CA 1
ATOM 1825 C C . HIS A 1 229 ? -26.170 -6.157 9.362 1.00 88.31 229 HIS A C 1
ATOM 1827 O O . HIS A 1 229 ? -25.226 -5.534 9.865 1.00 88.31 229 HIS A O 1
ATOM 1833 N N . ARG A 1 230 ? -27.062 -6.810 10.119 1.00 85.75 230 ARG A N 1
ATOM 1834 C CA . ARG A 1 230 ? -27.074 -6.775 11.595 1.00 85.75 230 ARG A CA 1
ATOM 1835 C C . ARG A 1 230 ? -25.718 -7.118 12.225 1.00 85.75 230 ARG A C 1
ATOM 1837 O O . ARG A 1 230 ? -25.358 -6.590 13.273 1.00 85.75 230 ARG A O 1
ATOM 1844 N N . ARG A 1 231 ? -24.931 -7.973 11.566 1.00 85.75 231 ARG A N 1
ATOM 1845 C CA . ARG A 1 231 ? -23.560 -8.332 11.980 1.00 85.75 231 ARG A CA 1
ATOM 1846 C C . ARG A 1 231 ? -22.608 -7.135 12.041 1.00 85.75 231 ARG A C 1
ATOM 1848 O O . ARG A 1 231 ? -21.806 -7.069 12.965 1.00 85.75 231 ARG A O 1
ATOM 1855 N N . VAL A 1 232 ? -22.681 -6.220 11.075 1.00 87.06 232 VAL A N 1
ATOM 1856 C CA . VAL A 1 232 ? -21.849 -5.006 11.062 1.00 87.06 232 VAL A CA 1
ATOM 1857 C C . VAL A 1 232 ? -22.322 -4.063 12.165 1.00 87.06 232 VAL A C 1
ATOM 1859 O O . VAL A 1 232 ? -21.514 -3.580 12.950 1.00 87.06 232 VAL A O 1
ATOM 1862 N N . LEU A 1 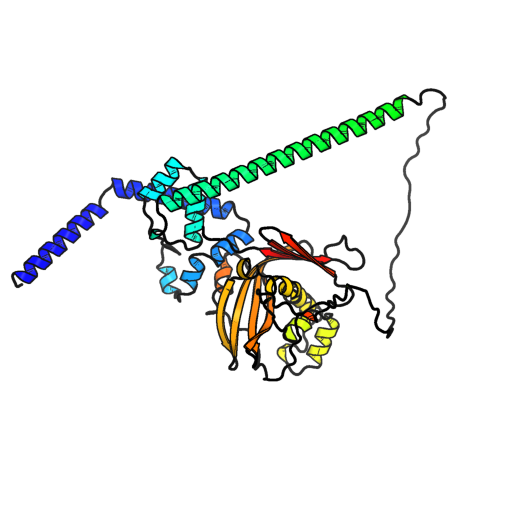233 ? -23.641 -3.898 12.301 1.00 86.75 233 LEU A N 1
ATOM 1863 C CA . LEU A 1 233 ? -24.241 -3.068 13.347 1.00 86.75 233 LEU A CA 1
ATOM 1864 C C . LEU A 1 233 ? -23.963 -3.581 14.763 1.00 86.75 233 LEU A C 1
ATOM 1866 O O . LEU A 1 233 ? -23.892 -2.778 15.689 1.00 86.75 233 LEU A O 1
ATOM 1870 N N . ARG A 1 234 ? -23.765 -4.893 14.954 1.00 88.81 234 ARG A N 1
ATOM 1871 C CA . ARG A 1 234 ? -23.429 -5.482 16.260 1.00 88.81 234 ARG A CA 1
ATOM 1872 C C . ARG A 1 234 ? -22.201 -4.819 16.876 1.00 88.81 234 ARG A C 1
ATOM 1874 O O . ARG A 1 234 ? -22.225 -4.532 18.067 1.00 88.81 234 ARG A O 1
ATOM 1881 N N . TRP A 1 235 ? -21.184 -4.516 16.071 1.00 90.19 235 TRP A N 1
ATOM 1882 C CA . TRP A 1 235 ? -19.943 -3.904 16.546 1.00 90.19 235 TRP A CA 1
ATOM 1883 C C . TRP A 1 235 ? -20.113 -2.494 17.100 1.00 90.19 235 TRP A C 1
ATOM 1885 O O . TRP A 1 235 ? -19.250 -2.045 17.840 1.00 90.19 235 TRP A O 1
ATOM 1895 N N . THR A 1 236 ? -21.233 -1.828 16.825 1.00 85.38 236 THR A N 1
ATOM 1896 C CA . THR A 1 236 ? -21.527 -0.492 17.364 1.00 85.38 236 THR A CA 1
ATOM 1897 C C . THR A 1 236 ? -21.985 -0.549 18.823 1.00 85.38 236 THR A C 1
ATOM 1899 O O . THR A 1 236 ? -21.857 0.431 19.550 1.00 85.38 236 THR A O 1
ATOM 1902 N N . LYS A 1 237 ? -22.455 -1.709 19.301 1.00 87.56 237 LYS A N 1
ATOM 1903 C CA . LYS A 1 237 ? -22.885 -1.918 20.692 1.00 87.56 237 LYS A CA 1
ATOM 1904 C C . LYS A 1 237 ? -21.692 -1.886 21.652 1.00 87.56 237 LYS A C 1
ATOM 1906 O O . LYS A 1 237 ? -20.536 -1.978 21.228 1.00 87.56 237 LYS A O 1
ATOM 1911 N N . SER A 1 238 ? -21.973 -1.753 22.949 1.00 87.44 238 SER A N 1
ATOM 1912 C CA . SER A 1 238 ? -20.933 -1.876 23.971 1.00 87.44 238 SER A CA 1
ATOM 1913 C C . SER A 1 238 ? -20.374 -3.311 24.000 1.00 87.44 238 SER A C 1
ATOM 1915 O O . SER A 1 238 ? -21.108 -4.251 23.665 1.00 87.44 238 SER A O 1
ATOM 1917 N N . PRO A 1 239 ? -19.097 -3.508 24.370 1.00 89.06 239 PRO A N 1
ATOM 1918 C CA . PRO A 1 239 ? -18.494 -4.838 24.472 1.00 89.06 239 PRO A CA 1
ATOM 1919 C C . PRO A 1 239 ? -19.305 -5.814 25.335 1.00 89.06 239 PRO A C 1
ATOM 1921 O O . PRO A 1 239 ? -19.444 -6.980 24.976 1.00 89.06 239 PRO A O 1
ATOM 1924 N N . GLU A 1 240 ? -19.904 -5.329 26.422 1.00 91.94 240 GLU A N 1
ATOM 1925 C CA . GLU A 1 240 ? -20.717 -6.106 27.364 1.00 91.94 240 GLU A CA 1
ATOM 1926 C C . GLU A 1 240 ? -21.976 -6.642 26.678 1.00 91.94 240 GLU A C 1
ATOM 1928 O O . GLU A 1 240 ? -22.293 -7.825 26.781 1.00 91.94 240 GLU A O 1
ATOM 1933 N N . LYS A 1 241 ? -22.652 -5.793 25.895 1.00 91.25 241 LYS A N 1
ATOM 1934 C CA . LYS A 1 241 ? -23.849 -6.183 25.145 1.00 91.25 241 LYS A CA 1
ATOM 1935 C C . LYS A 1 241 ? -23.527 -7.152 24.007 1.00 91.25 241 LYS A C 1
ATOM 1937 O O . LYS A 1 241 ? -24.309 -8.057 23.731 1.00 91.25 241 LYS A O 1
ATOM 1942 N N . ILE A 1 242 ? -22.382 -6.981 23.338 1.00 89.00 242 ILE A N 1
ATOM 1943 C CA . ILE A 1 242 ? -21.910 -7.939 22.323 1.00 89.00 242 ILE A CA 1
ATOM 1944 C C . ILE A 1 242 ? -21.636 -9.294 22.977 1.00 89.00 242 ILE A C 1
ATOM 1946 O O . ILE A 1 242 ? -22.083 -10.314 22.454 1.00 89.00 242 ILE A O 1
ATOM 1950 N N . LYS A 1 243 ? -20.947 -9.295 24.125 1.00 92.00 243 LYS A N 1
ATOM 1951 C CA . LYS A 1 243 ? -20.653 -10.504 24.896 1.00 92.00 243 LYS A CA 1
ATOM 1952 C C . LYS A 1 243 ? -21.930 -11.234 25.297 1.00 92.00 243 LYS A C 1
ATOM 1954 O O . LYS A 1 243 ? -22.059 -12.422 25.025 1.00 92.00 243 LYS A O 1
ATOM 1959 N N . GLU A 1 244 ? -22.891 -10.512 25.866 1.00 91.56 244 GLU A N 1
ATOM 1960 C CA . GLU A 1 244 ? -24.193 -11.056 26.250 1.00 91.56 244 GLU A CA 1
ATOM 1961 C C . GLU A 1 244 ? -24.931 -11.686 25.054 1.00 91.56 244 GLU A C 1
ATOM 1963 O O . GLU A 1 244 ? -25.446 -12.800 25.158 1.00 91.56 244 GLU A O 1
ATOM 1968 N N . GLU A 1 245 ? -24.959 -11.006 23.902 1.00 89.69 245 GLU A N 1
ATOM 1969 C CA . GLU A 1 245 ? -25.587 -11.521 22.676 1.00 89.69 245 GLU A CA 1
ATOM 1970 C C . GLU A 1 245 ? -24.887 -12.768 22.126 1.00 89.69 245 GLU A C 1
ATOM 1972 O O . GLU A 1 245 ? -25.552 -13.669 21.613 1.00 89.69 245 GLU A O 1
ATOM 1977 N N . TRP A 1 246 ? -23.558 -12.833 22.209 1.00 89.81 246 TRP A N 1
ATOM 1978 C CA . TRP A 1 246 ? -22.783 -13.988 21.761 1.00 89.81 246 TRP A CA 1
ATOM 1979 C C . TRP A 1 246 ? -22.929 -15.188 22.686 1.00 89.81 246 TRP A C 1
ATOM 1981 O O . TRP A 1 246 ? -23.183 -16.287 22.197 1.00 89.81 246 TRP A O 1
ATOM 1991 N N . ASP A 1 247 ? -22.862 -14.978 23.999 1.00 89.00 247 ASP A N 1
ATOM 1992 C CA . ASP A 1 247 ? -23.004 -16.045 24.988 1.00 89.00 247 ASP A CA 1
ATOM 1993 C C . ASP A 1 247 ? -24.428 -16.646 24.965 1.00 89.00 247 ASP A C 1
ATOM 1995 O O . ASP A 1 247 ? -24.588 -17.865 25.079 1.00 89.00 247 ASP A O 1
ATOM 1999 N N . LYS A 1 248 ? -25.462 -15.827 24.707 1.00 89.06 248 LYS A N 1
ATOM 2000 C CA . LYS A 1 248 ? -26.858 -16.278 24.514 1.00 89.06 248 LYS A CA 1
ATOM 2001 C C . LYS A 1 248 ? -27.157 -16.837 23.114 1.00 89.06 248 LYS A C 1
ATOM 2003 O O . LYS A 1 248 ? -28.197 -17.467 22.925 1.00 89.06 248 LYS A O 1
ATOM 2008 N N . GLY A 1 249 ? -26.299 -16.581 22.127 1.00 81.25 249 GLY A N 1
ATOM 2009 C CA . GLY A 1 249 ? -26.543 -16.901 20.718 1.00 81.25 249 GLY A CA 1
ATOM 2010 C C . GLY A 1 249 ? -26.442 -18.392 20.375 1.00 81.25 249 GLY A C 1
ATOM 2011 O O . GLY A 1 249 ? -26.130 -19.236 21.212 1.00 81.25 249 GLY A O 1
ATOM 2012 N N . SER A 1 250 ? -26.683 -18.737 19.109 1.00 75.50 250 SER A N 1
ATOM 2013 C CA . SER A 1 250 ? -26.491 -20.099 18.580 1.00 75.50 250 SER A CA 1
ATOM 2014 C C . SER A 1 250 ? -25.103 -20.328 17.962 1.00 75.50 250 SER A C 1
ATOM 2016 O O . SER A 1 250 ? -24.680 -21.472 17.835 1.00 75.50 250 SER A O 1
ATOM 2018 N N . GLU A 1 251 ? -24.364 -19.272 17.601 1.00 75.62 251 GLU A N 1
ATOM 2019 C CA . GLU A 1 251 ? -23.033 -19.389 16.988 1.00 75.62 251 GLU A CA 1
ATOM 2020 C C . GLU A 1 251 ? -21.953 -19.757 18.029 1.00 75.62 251 GLU A C 1
ATOM 2022 O O . GLU A 1 251 ? -21.362 -18.878 18.657 1.00 75.62 251 GLU A O 1
ATOM 2027 N N . GLU A 1 252 ? -21.648 -21.052 18.174 1.00 77.00 252 GLU A N 1
ATOM 2028 C CA . GLU A 1 252 ? -20.687 -21.579 19.166 1.00 77.00 252 GLU A CA 1
ATOM 2029 C C . GLU A 1 252 ? -19.313 -20.900 19.139 1.00 77.00 252 GLU A C 1
ATOM 2031 O O . GLU A 1 252 ? -18.750 -20.608 20.187 1.00 77.00 252 GLU A O 1
ATOM 2036 N N . ARG A 1 253 ? -18.793 -20.564 17.955 1.00 80.75 253 ARG A N 1
ATOM 2037 C CA . ARG A 1 253 ? -17.466 -19.936 17.794 1.00 80.75 253 ARG A CA 1
ATOM 2038 C C . ARG A 1 253 ? -17.298 -18.574 18.484 1.00 80.75 253 ARG A C 1
ATOM 2040 O O . ARG A 1 253 ? -16.166 -18.106 18.646 1.00 80.75 253 ARG A O 1
ATOM 2047 N N . TRP A 1 254 ? -18.410 -17.901 18.786 1.00 80.06 254 TRP A N 1
ATOM 2048 C CA . TRP A 1 254 ? -18.419 -16.595 19.446 1.00 80.06 254 TRP A CA 1
ATOM 2049 C C . TRP A 1 254 ? -18.688 -16.701 20.947 1.00 80.06 254 TRP A C 1
ATOM 2051 O O . TRP A 1 254 ? -18.435 -15.737 21.667 1.00 80.06 254 TRP A O 1
ATOM 2061 N N . LYS A 1 255 ? -19.169 -17.855 21.423 1.00 85.19 255 LYS A N 1
ATOM 2062 C CA . LYS A 1 255 ? -19.421 -18.087 22.846 1.00 85.19 255 LYS A CA 1
ATOM 2063 C C . LYS A 1 255 ? -18.115 -18.131 23.623 1.00 85.19 255 LYS A C 1
ATOM 2065 O O . LYS A 1 255 ? -17.117 -18.670 23.150 1.00 85.19 255 LYS A O 1
ATOM 2070 N N . GLY A 1 256 ? -18.131 -17.583 24.834 1.00 85.81 256 GLY A N 1
ATOM 2071 C CA . GLY A 1 256 ? -17.003 -17.663 25.761 1.00 85.81 256 GLY A CA 1
ATOM 2072 C C . GLY A 1 256 ? -15.828 -16.740 25.431 1.00 85.81 256 GLY A C 1
ATOM 2073 O O . GLY A 1 256 ? -14.836 -16.762 26.154 1.00 85.81 256 GLY A O 1
ATOM 2074 N N . ARG A 1 257 ? -15.931 -15.896 24.395 1.00 89.38 257 ARG A N 1
ATOM 2075 C CA . ARG A 1 257 ? -14.938 -14.848 24.111 1.00 89.38 257 ARG A CA 1
ATOM 2076 C C . ARG A 1 257 ? -14.838 -13.895 25.307 1.00 89.38 257 ARG A C 1
ATOM 2078 O O . ARG A 1 257 ? -15.858 -13.551 25.923 1.00 89.38 257 ARG A O 1
ATOM 2085 N N . SER A 1 258 ? -13.617 -13.501 25.662 1.00 91.38 258 SER A N 1
ATOM 2086 C CA . SER A 1 258 ? -13.396 -12.584 26.783 1.00 91.38 258 SER A CA 1
ATOM 2087 C C . SER A 1 258 ? -13.877 -11.173 26.433 1.00 91.38 258 SER A C 1
ATOM 2089 O O . SER A 1 258 ? -14.029 -10.816 25.260 1.00 91.38 258 SER A O 1
ATOM 2091 N N . LEU A 1 259 ? -14.152 -10.359 27.456 1.00 91.81 259 LEU A N 1
ATOM 2092 C CA . LEU A 1 259 ? -14.552 -8.968 27.240 1.00 91.81 259 LEU A CA 1
ATOM 2093 C C . LEU A 1 259 ? -13.408 -8.179 26.581 1.00 91.81 259 LEU A C 1
ATOM 2095 O O . LEU A 1 259 ? -13.650 -7.322 25.733 1.00 91.81 259 LEU A O 1
ATOM 2099 N N . GLU A 1 260 ? -12.169 -8.503 26.946 1.00 91.81 260 GLU A N 1
ATOM 2100 C CA . GLU A 1 260 ? -10.934 -7.933 26.414 1.00 91.81 260 GLU A CA 1
ATOM 2101 C C . GLU A 1 260 ? -10.797 -8.230 24.918 1.00 91.81 260 GLU A C 1
ATOM 2103 O O . GLU A 1 260 ? -10.612 -7.308 24.127 1.00 91.81 260 GLU A O 1
ATOM 2108 N N . GLU A 1 261 ? -11.011 -9.481 24.502 1.00 91.31 261 GLU A N 1
ATOM 2109 C CA . GLU A 1 261 ? -10.951 -9.862 23.088 1.00 91.31 261 GLU A CA 1
ATOM 2110 C C . GLU A 1 261 ? -12.023 -9.129 22.265 1.00 91.31 261 GLU A C 1
ATOM 2112 O O . GLU A 1 261 ? -11.769 -8.666 21.152 1.00 91.31 261 GLU A O 1
ATOM 2117 N N . ILE A 1 262 ? -13.230 -8.958 22.814 1.00 90.75 262 ILE A N 1
ATOM 2118 C CA . ILE A 1 262 ? -14.299 -8.195 22.151 1.00 90.75 262 ILE A CA 1
ATOM 2119 C C . ILE A 1 262 ? -13.912 -6.717 22.016 1.00 90.75 262 ILE A C 1
ATOM 2121 O O . ILE A 1 262 ? -14.146 -6.126 20.957 1.00 90.75 262 ILE A O 1
ATOM 2125 N N . LYS A 1 263 ? -13.309 -6.119 23.053 1.00 89.88 263 LYS A N 1
ATOM 2126 C CA . LYS A 1 263 ? -12.801 -4.737 23.020 1.00 89.88 263 LYS A CA 1
ATOM 2127 C C . LYS A 1 263 ? -11.738 -4.570 21.932 1.00 89.88 263 LYS A C 1
ATOM 2129 O O . LYS A 1 263 ? -11.851 -3.648 21.124 1.00 89.88 263 LYS A O 1
ATOM 2134 N N . GLU A 1 264 ? -10.775 -5.484 21.850 1.00 89.50 264 GLU A N 1
ATOM 2135 C CA . GLU A 1 264 ? -9.734 -5.490 20.813 1.00 89.50 264 GLU A CA 1
ATOM 2136 C C . GLU A 1 264 ? -10.326 -5.627 19.404 1.00 89.50 264 GLU A C 1
ATOM 2138 O O . GLU A 1 264 ? -10.013 -4.846 18.503 1.00 89.50 264 GLU A O 1
ATOM 2143 N N . GLN A 1 265 ? -11.257 -6.562 19.203 1.00 90.50 265 GLN A N 1
ATOM 2144 C CA . GLN A 1 265 ? -11.913 -6.759 17.908 1.00 90.50 265 GLN A CA 1
ATOM 2145 C C . GLN A 1 265 ? -12.762 -5.548 17.496 1.00 90.50 265 GLN A C 1
ATOM 2147 O O . GLN A 1 265 ? -12.814 -5.211 16.308 1.00 90.50 265 GLN A O 1
ATOM 2152 N N . LYS A 1 266 ? -13.396 -4.853 18.452 1.00 90.88 266 LYS A N 1
ATOM 2153 C CA . LYS A 1 266 ? -14.189 -3.639 18.199 1.00 90.88 266 LYS A CA 1
ATOM 2154 C C . LYS A 1 266 ? -13.322 -2.497 17.652 1.00 90.88 266 LYS A C 1
ATOM 2156 O O . LYS A 1 266 ? -13.803 -1.736 16.813 1.00 90.88 266 LYS A O 1
ATOM 2161 N N . ILE A 1 267 ? -12.039 -2.408 18.023 1.00 89.00 267 ILE A N 1
ATOM 2162 C CA . ILE A 1 267 ? -11.107 -1.399 17.478 1.00 89.00 267 ILE A CA 1
ATOM 2163 C C . ILE A 1 267 ? -11.004 -1.505 15.950 1.00 89.00 267 ILE A C 1
ATOM 2165 O O . ILE A 1 267 ? -10.985 -0.490 15.256 1.00 89.00 267 ILE A O 1
ATOM 2169 N N . VAL A 1 268 ? -10.985 -2.721 15.410 1.00 91.19 268 VAL A N 1
ATOM 2170 C CA . VAL A 1 268 ? -10.834 -2.940 13.967 1.00 91.19 268 VAL A CA 1
ATOM 2171 C C . VAL A 1 268 ? -12.161 -3.144 13.231 1.00 91.19 268 VAL A C 1
ATOM 2173 O O . VAL A 1 268 ? -12.222 -2.894 12.031 1.00 91.19 268 VAL A O 1
ATOM 2176 N N . HIS A 1 269 ? -13.236 -3.552 13.910 1.00 92.00 269 HIS A N 1
ATOM 2177 C CA . HIS A 1 269 ? -14.538 -3.807 13.277 1.00 92.00 269 HIS A CA 1
ATOM 2178 C C . HIS A 1 269 ? -15.544 -2.653 13.400 1.00 92.00 269 HIS A C 1
ATOM 2180 O O . HIS A 1 269 ? -16.360 -2.463 12.498 1.00 92.00 269 HIS A O 1
ATOM 2186 N N . ASP A 1 270 ? -15.496 -1.854 14.471 1.00 90.69 270 ASP A N 1
ATOM 2187 C CA . ASP A 1 270 ? -16.394 -0.705 14.664 1.00 90.69 270 ASP A CA 1
ATOM 2188 C C . ASP A 1 270 ? -15.898 0.520 13.887 1.00 90.69 270 ASP A C 1
ATOM 2190 O O . ASP A 1 270 ? -15.523 1.553 14.439 1.00 90.69 270 ASP A O 1
ATOM 2194 N N . ILE A 1 271 ? -15.798 0.369 12.570 1.00 91.62 271 ILE A N 1
ATOM 2195 C CA . ILE A 1 271 ? -15.399 1.411 11.615 1.00 91.62 271 ILE A CA 1
ATOM 2196 C C . ILE A 1 271 ? -16.610 1.869 10.786 1.00 91.62 271 ILE A C 1
ATOM 2198 O O . ILE A 1 271 ? -16.468 2.263 9.631 1.00 91.62 271 ILE A O 1
ATOM 2202 N N . THR A 1 272 ? -17.821 1.817 11.352 1.00 87.50 272 THR A N 1
ATOM 2203 C CA . THR A 1 272 ? -19.083 2.069 10.627 1.00 87.50 272 THR A CA 1
ATOM 2204 C C . THR A 1 272 ? -19.171 3.444 9.967 1.00 87.50 272 THR A C 1
ATOM 2206 O O . THR A 1 272 ? -19.916 3.592 9.003 1.00 87.50 272 THR A O 1
ATOM 2209 N N . GLY A 1 273 ? -18.365 4.425 10.388 1.00 86.69 273 GLY A N 1
ATOM 2210 C CA . GLY A 1 273 ? -18.262 5.731 9.726 1.00 86.69 273 GLY A CA 1
ATOM 2211 C C . GLY A 1 273 ? -17.788 5.629 8.269 1.00 86.69 273 GLY A C 1
ATOM 2212 O O . GLY A 1 273 ? -18.088 6.498 7.457 1.00 86.69 273 GLY A O 1
ATOM 2213 N N . VAL A 1 274 ? -17.138 4.522 7.882 1.00 90.75 274 VAL A N 1
ATOM 2214 C CA . VAL A 1 274 ? -16.767 4.227 6.486 1.00 90.75 274 VAL A CA 1
ATOM 2215 C C . VAL A 1 274 ? -17.998 4.138 5.575 1.00 90.75 274 VAL A C 1
ATOM 2217 O O . VAL A 1 274 ? -17.907 4.397 4.375 1.00 90.75 274 VAL A O 1
ATOM 2220 N N . LEU A 1 275 ? -19.174 3.830 6.127 1.00 88.81 275 LEU A N 1
ATOM 2221 C CA . LEU A 1 275 ? -20.422 3.803 5.366 1.00 88.81 275 LEU A CA 1
ATOM 2222 C C . LEU A 1 275 ? -20.786 5.177 4.788 1.00 88.81 275 LEU A C 1
ATOM 2224 O O . LEU A 1 275 ? -21.444 5.227 3.750 1.00 88.81 275 LEU A O 1
ATOM 2228 N N . GLU A 1 276 ? -20.354 6.279 5.408 1.00 86.00 276 GLU A N 1
ATOM 2229 C CA . GLU A 1 276 ? -20.547 7.620 4.845 1.00 86.00 276 GLU A CA 1
ATOM 2230 C C . GLU A 1 276 ? -19.718 7.821 3.576 1.00 86.00 276 GLU A C 1
ATOM 2232 O O . GLU A 1 276 ? -20.226 8.349 2.583 1.00 86.00 276 GLU A O 1
ATOM 2237 N N . LEU A 1 277 ? -18.479 7.319 3.573 1.00 88.62 277 LEU A N 1
ATOM 2238 C CA . LEU A 1 277 ? -17.617 7.328 2.396 1.00 88.62 277 LEU A CA 1
ATOM 2239 C C . LEU A 1 277 ? -18.187 6.446 1.282 1.00 88.62 277 LEU A C 1
ATOM 2241 O O . LEU A 1 277 ? -18.238 6.883 0.137 1.00 88.62 277 LEU A O 1
ATOM 2245 N N . LEU A 1 278 ? -18.682 5.247 1.607 1.00 88.75 278 LEU A N 1
ATOM 2246 C CA . LEU A 1 278 ? -19.291 4.335 0.627 1.00 88.75 278 LEU A CA 1
ATOM 2247 C C . LEU A 1 278 ? -20.541 4.921 -0.049 1.00 88.75 278 LEU A C 1
ATOM 2249 O O . LEU A 1 278 ? -20.810 4.619 -1.211 1.00 88.75 278 LEU A O 1
ATOM 2253 N N . ARG A 1 279 ? -21.298 5.770 0.657 1.00 85.00 279 ARG A N 1
ATOM 2254 C CA . ARG A 1 279 ? -22.464 6.490 0.108 1.00 85.00 279 ARG A CA 1
ATOM 2255 C C . ARG A 1 279 ? -22.087 7.763 -0.648 1.00 85.00 279 ARG A C 1
ATOM 2257 O O . ARG A 1 279 ? -22.968 8.381 -1.249 1.00 85.00 279 ARG A O 1
ATOM 2264 N N . SER A 1 280 ? -20.829 8.195 -0.576 1.00 84.00 280 SER A N 1
ATOM 2265 C CA . SER A 1 280 ? -20.334 9.361 -1.302 1.00 84.00 280 SER A CA 1
ATOM 2266 C C . SER A 1 280 ? -20.212 9.056 -2.794 1.00 84.00 280 SER A C 1
ATOM 2268 O O . SER A 1 280 ? -19.872 7.942 -3.186 1.00 84.00 280 SER A O 1
ATOM 2270 N N . GLU A 1 281 ? -20.427 10.065 -3.638 1.00 84.31 281 GLU A N 1
ATOM 2271 C CA . GLU A 1 281 ? -20.151 9.966 -5.079 1.00 84.31 281 GLU A CA 1
ATOM 2272 C C . GLU A 1 281 ? -18.659 9.710 -5.355 1.00 84.31 281 GLU A C 1
ATOM 2274 O O . GLU A 1 281 ? -18.306 9.109 -6.364 1.00 84.31 281 GLU A O 1
ATOM 2279 N N . ASP A 1 282 ? -17.785 10.087 -4.416 1.00 84.81 282 ASP A N 1
ATOM 2280 C CA . ASP A 1 282 ? -16.341 9.883 -4.507 1.00 84.81 282 ASP A CA 1
ATOM 2281 C C . ASP A 1 282 ? -15.870 8.503 -4.014 1.00 84.81 282 ASP A C 1
ATOM 2283 O O . ASP A 1 282 ? -14.667 8.263 -4.019 1.00 84.81 282 ASP A O 1
ATOM 2287 N N . ALA A 1 283 ? -16.754 7.583 -3.598 1.00 88.31 283 ALA A N 1
ATOM 2288 C CA . ALA A 1 283 ? -16.358 6.283 -3.030 1.00 88.31 283 ALA A CA 1
ATOM 2289 C C . ALA A 1 283 ? -15.348 5.519 -3.912 1.00 88.31 283 ALA A C 1
ATOM 2291 O O . ALA A 1 283 ? -14.382 4.943 -3.409 1.00 88.31 283 ALA A O 1
ATOM 2292 N N . ASP A 1 284 ? -15.526 5.582 -5.234 1.00 87.44 284 ASP A N 1
ATOM 2293 C CA . ASP A 1 284 ? -14.690 4.879 -6.218 1.00 87.44 284 ASP A CA 1
ATOM 2294 C C . ASP A 1 284 ? -13.265 5.459 -6.320 1.00 87.44 284 ASP A C 1
ATOM 2296 O O . ASP A 1 284 ? -12.360 4.805 -6.845 1.00 87.44 284 ASP A O 1
ATOM 2300 N N . ARG A 1 285 ? -13.035 6.665 -5.779 1.00 87.94 285 ARG A N 1
ATOM 2301 C CA . ARG A 1 285 ? -11.703 7.273 -5.636 1.00 87.94 285 ARG A CA 1
ATOM 2302 C C . ARG A 1 285 ? -10.931 6.736 -4.437 1.00 87.94 285 ARG A C 1
ATOM 2304 O O . ARG A 1 285 ? -9.742 7.004 -4.353 1.00 87.94 285 ARG A O 1
ATOM 2311 N N . PHE A 1 286 ? -11.571 6.009 -3.525 1.00 90.94 286 PHE A N 1
ATOM 2312 C CA . PHE A 1 286 ? -10.944 5.446 -2.322 1.00 90.94 286 PHE A CA 1
ATOM 2313 C C . PHE A 1 286 ? -10.927 3.919 -2.362 1.00 90.94 286 PHE A C 1
ATOM 2315 O O . PHE A 1 286 ? -9.925 3.299 -2.017 1.00 90.94 286 PHE A O 1
ATOM 2322 N N . PHE A 1 287 ? -12.023 3.309 -2.816 1.00 89.69 287 PHE A N 1
ATOM 2323 C CA . PHE A 1 287 ? -12.185 1.862 -2.841 1.00 89.69 287 PHE A CA 1
ATOM 2324 C C . PHE A 1 287 ? -11.779 1.245 -4.180 1.00 89.69 287 PHE A C 1
ATOM 2326 O O . PHE A 1 287 ? -12.237 1.641 -5.251 1.00 89.69 287 PHE A O 1
ATOM 2333 N N . MET A 1 288 ? -10.945 0.217 -4.095 1.00 86.56 288 MET A N 1
ATOM 2334 C CA . MET A 1 288 ? -10.614 -0.714 -5.161 1.00 86.56 288 MET A CA 1
ATOM 2335 C C . MET A 1 288 ? -11.563 -1.905 -5.134 1.00 86.56 288 MET A C 1
ATOM 2337 O O . MET A 1 288 ? -11.807 -2.487 -4.078 1.00 86.56 288 MET A O 1
ATOM 2341 N N . ASP A 1 289 ? -12.007 -2.347 -6.308 1.00 83.94 289 ASP A N 1
ATOM 2342 C CA . ASP A 1 289 ? -12.601 -3.675 -6.452 1.00 83.94 289 ASP A CA 1
ATOM 2343 C C . ASP A 1 289 ? -11.504 -4.744 -6.278 1.00 83.94 289 ASP A C 1
ATOM 2345 O O . ASP A 1 289 ? -10.516 -4.758 -7.032 1.00 83.94 289 ASP A O 1
ATOM 2349 N N . ALA A 1 290 ? -11.670 -5.591 -5.257 1.00 77.50 290 ALA A N 1
ATOM 2350 C CA . ALA A 1 290 ? -10.806 -6.724 -4.920 1.00 77.50 290 ALA A CA 1
ATOM 2351 C C . ALA A 1 290 ? -11.367 -8.061 -5.441 1.00 77.50 290 ALA A C 1
ATOM 2353 O O . ALA A 1 290 ? -10.864 -9.129 -5.099 1.00 77.50 290 ALA A O 1
ATOM 2354 N N . GLY A 1 291 ? -12.403 -8.014 -6.281 1.00 75.12 291 GLY A N 1
ATOM 2355 C CA . GLY A 1 291 ? -12.972 -9.169 -6.954 1.00 75.12 291 GLY A CA 1
ATOM 2356 C C . GLY A 1 291 ? -14.276 -9.666 -6.341 1.00 75.12 291 GLY A C 1
ATOM 2357 O O . GLY A 1 291 ? -14.812 -9.148 -5.353 1.00 75.12 291 GLY A O 1
ATOM 2358 N N . LYS A 1 292 ? -14.800 -10.712 -6.978 1.00 80.50 292 LYS A N 1
ATOM 2359 C CA . LYS A 1 292 ? -16.059 -11.354 -6.618 1.00 80.50 292 LYS A CA 1
ATOM 2360 C C . LYS A 1 292 ? -15.849 -12.834 -6.369 1.00 80.50 292 LYS A C 1
ATOM 2362 O O . LYS A 1 292 ? -15.009 -13.459 -7.008 1.00 80.50 292 LYS A O 1
ATOM 2367 N N . TYR A 1 293 ? -16.649 -13.397 -5.479 1.00 75.38 293 TYR A N 1
ATOM 2368 C CA . TYR A 1 293 ? -16.644 -14.825 -5.184 1.00 75.38 293 TYR A CA 1
ATOM 2369 C C . TYR A 1 293 ? -18.049 -15.287 -4.800 1.00 75.38 293 TYR A C 1
ATOM 2371 O O . TYR A 1 293 ? -18.907 -14.483 -4.437 1.00 75.38 293 TYR A O 1
ATOM 2379 N N . ARG A 1 294 ? -18.312 -16.590 -4.888 1.00 76.06 294 ARG A N 1
ATOM 2380 C CA . ARG A 1 294 ? -19.584 -17.175 -4.446 1.00 76.06 294 ARG A CA 1
ATOM 2381 C C . ARG A 1 294 ? -19.405 -17.818 -3.079 1.00 76.06 294 ARG A C 1
ATOM 2383 O O . ARG A 1 294 ? -18.475 -18.594 -2.889 1.00 76.06 294 ARG A O 1
ATOM 2390 N N . LYS A 1 295 ? -20.309 -17.539 -2.137 1.00 73.19 295 LYS A N 1
ATOM 2391 C CA . LYS A 1 295 ? -20.348 -18.237 -0.842 1.00 73.19 295 LYS A CA 1
ATOM 2392 C C . LYS A 1 295 ? -21.785 -18.402 -0.368 1.00 73.19 295 LYS A C 1
ATOM 2394 O O . LYS A 1 295 ? -22.496 -17.420 -0.188 1.00 73.19 295 LYS A O 1
ATOM 2399 N N . GLY A 1 296 ? -22.198 -19.653 -0.151 1.00 68.62 296 GLY A N 1
ATOM 2400 C CA . GLY A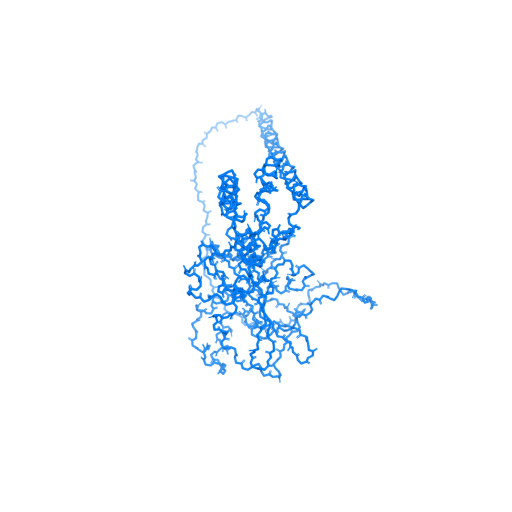 1 296 ? -23.549 -19.981 0.316 1.00 68.62 296 GLY A CA 1
ATOM 2401 C C . GLY A 1 296 ? -24.655 -19.659 -0.694 1.00 68.62 296 GLY A C 1
ATOM 2402 O O . GLY A 1 296 ? -25.741 -19.287 -0.282 1.00 68.62 296 GLY A O 1
ATOM 2403 N N . GLY A 1 297 ? -24.376 -19.754 -1.999 1.00 71.94 297 GLY A N 1
ATOM 2404 C CA . GLY A 1 297 ? -25.344 -19.456 -3.066 1.00 71.94 297 GLY A CA 1
ATOM 2405 C C . GLY A 1 297 ? -25.406 -17.985 -3.494 1.00 71.94 297 GLY A C 1
ATOM 2406 O O . GLY A 1 297 ? -25.853 -17.713 -4.604 1.00 71.94 297 GLY A O 1
ATOM 2407 N N . SER A 1 298 ? -24.879 -17.050 -2.696 1.00 73.06 298 SER A N 1
ATOM 2408 C CA . SER A 1 298 ? -24.838 -15.626 -3.046 1.00 73.06 298 SER A CA 1
ATOM 2409 C C . SER A 1 298 ? -23.508 -15.205 -3.681 1.00 73.06 298 SER A C 1
ATOM 2411 O O . SER A 1 298 ? -22.424 -15.634 -3.267 1.00 73.06 298 SER A O 1
ATOM 2413 N N . GLU A 1 299 ? -23.594 -14.355 -4.710 1.00 81.12 299 GLU A N 1
ATOM 2414 C CA . GLU A 1 299 ? -22.449 -13.619 -5.253 1.00 81.12 299 GLU A CA 1
ATOM 2415 C C . GLU A 1 299 ? -22.076 -12.513 -4.263 1.00 81.12 299 GLU A C 1
ATOM 2417 O O . GLU A 1 299 ? -22.894 -11.660 -3.907 1.00 81.12 299 GLU A O 1
ATOM 2422 N N . ARG A 1 300 ? -20.829 -12.547 -3.805 1.00 84.69 300 ARG A N 1
ATOM 2423 C CA . ARG A 1 300 ? -20.253 -11.570 -2.891 1.00 84.69 300 ARG A CA 1
ATOM 2424 C C . ARG A 1 300 ? -19.195 -10.767 -3.625 1.00 84.69 300 ARG A C 1
ATOM 2426 O O . ARG A 1 300 ? -18.464 -11.300 -4.459 1.00 84.69 300 ARG A O 1
ATOM 2433 N N . GLN A 1 301 ? -19.110 -9.488 -3.295 1.00 85.94 301 GLN A N 1
ATOM 2434 C CA . GLN A 1 301 ? -18.115 -8.565 -3.818 1.00 85.94 301 GLN A CA 1
ATOM 2435 C C . GLN A 1 301 ? -17.307 -7.984 -2.665 1.00 85.94 301 GLN A C 1
ATOM 2437 O O . GLN A 1 301 ? -17.856 -7.639 -1.614 1.00 85.94 301 GLN A O 1
ATOM 2442 N N . ARG A 1 302 ? -15.998 -7.868 -2.878 1.00 85.50 302 ARG A N 1
ATOM 2443 C CA . ARG A 1 302 ? -15.059 -7.316 -1.909 1.00 85.50 302 ARG A CA 1
ATOM 2444 C C . ARG A 1 302 ? -14.496 -6.006 -2.440 1.00 85.50 302 ARG A C 1
ATOM 2446 O O . ARG A 1 302 ? -13.995 -5.950 -3.559 1.00 85.50 302 ARG A O 1
ATOM 2453 N N . MET A 1 303 ? -14.565 -4.965 -1.625 1.00 89.50 303 MET A N 1
ATOM 2454 C CA . MET A 1 303 ? -13.921 -3.684 -1.884 1.00 89.50 303 MET A CA 1
ATOM 2455 C C . MET A 1 303 ? -12.880 -3.423 -0.803 1.00 89.50 303 MET A C 1
ATOM 2457 O O . MET A 1 303 ? -13.091 -3.766 0.361 1.00 89.50 303 MET A O 1
ATOM 2461 N N . VAL A 1 304 ? -11.761 -2.822 -1.187 1.00 90.56 304 VAL A N 1
ATOM 2462 C CA . VAL A 1 304 ? -10.654 -2.518 -0.278 1.00 90.56 304 VAL A CA 1
ATOM 2463 C C . VAL A 1 304 ? -10.193 -1.080 -0.456 1.00 90.56 304 VAL A C 1
ATOM 2465 O O . VAL A 1 304 ? -10.164 -0.583 -1.575 1.00 90.56 304 VAL A O 1
ATOM 2468 N N . ALA A 1 305 ? -9.824 -0.405 0.623 1.00 91.56 305 ALA A N 1
ATOM 2469 C CA . ALA A 1 305 ? -9.178 0.906 0.578 1.00 91.56 305 ALA A CA 1
ATOM 2470 C C . ALA A 1 305 ? -7.956 0.906 1.493 1.00 91.56 305 ALA A C 1
ATOM 2472 O O . ALA A 1 305 ? -7.953 0.214 2.510 1.00 91.56 305 ALA A O 1
ATOM 2473 N N . ILE A 1 306 ? -6.926 1.678 1.157 1.00 91.88 306 ILE A N 1
ATOM 2474 C CA . ILE A 1 306 ? -5.763 1.826 2.037 1.00 91.88 306 ILE A CA 1
ATOM 2475 C C . ILE A 1 306 ? -6.080 2.860 3.110 1.00 91.88 306 ILE A C 1
ATOM 2477 O O . ILE A 1 306 ? -6.669 3.905 2.830 1.00 91.88 306 ILE A O 1
ATOM 2481 N N . GLY A 1 307 ? -5.696 2.567 4.346 1.00 92.69 307 GLY A N 1
ATOM 2482 C CA . GLY A 1 307 ? -5.929 3.463 5.462 1.00 92.69 307 GLY A CA 1
ATOM 2483 C C . GLY A 1 307 ? -4.899 3.343 6.572 1.00 92.69 307 GLY A C 1
ATOM 2484 O O . GLY A 1 307 ? -4.086 2.422 6.597 1.00 92.69 307 GLY A O 1
ATOM 2485 N N . ALA A 1 308 ? -4.972 4.277 7.510 1.00 93.31 308 ALA A N 1
ATOM 2486 C CA . ALA A 1 308 ? -4.227 4.252 8.758 1.00 93.31 308 ALA A CA 1
ATOM 2487 C C . ALA A 1 308 ? -5.197 4.372 9.936 1.00 93.31 308 ALA A C 1
ATOM 2489 O O . ALA A 1 308 ? -6.074 5.238 9.938 1.00 93.31 308 ALA A O 1
ATOM 2490 N N . LEU A 1 309 ? -5.044 3.497 10.925 1.00 93.38 309 LEU A N 1
ATOM 2491 C CA . LEU A 1 309 ? -5.802 3.499 12.167 1.00 93.38 309 LEU A CA 1
ATOM 2492 C C . LEU A 1 309 ? -4.897 3.959 13.309 1.00 93.38 309 LEU A C 1
ATOM 2494 O O . LEU A 1 309 ? -3.894 3.317 13.610 1.00 93.38 309 LEU A O 1
ATOM 2498 N N . GLU A 1 310 ? -5.266 5.061 13.947 1.00 93.00 310 GLU A N 1
ATOM 2499 C CA . GLU A 1 310 ? -4.571 5.640 15.092 1.00 93.00 310 GLU A CA 1
ATOM 2500 C C . GLU A 1 310 ? -5.395 5.410 16.358 1.00 93.00 310 GLU A C 1
ATOM 2502 O O . GLU A 1 310 ? -6.557 5.812 16.423 1.00 93.00 310 GLU A O 1
ATOM 2507 N N . THR A 1 311 ? -4.813 4.751 17.356 1.00 88.75 311 THR A N 1
ATOM 2508 C CA . THR A 1 311 ? -5.459 4.440 18.639 1.00 88.75 311 THR A CA 1
ATOM 2509 C C . THR A 1 311 ? -4.398 4.323 19.729 1.00 88.75 311 THR A C 1
ATOM 2511 O O . THR A 1 311 ? -3.345 3.737 19.496 1.00 88.75 311 THR A O 1
ATOM 2514 N N . GLY A 1 312 ? -4.637 4.893 20.915 1.00 81.88 312 GLY A N 1
ATOM 2515 C CA . GLY A 1 312 ? -3.707 4.777 22.052 1.00 81.88 312 GLY A CA 1
ATOM 2516 C C . GLY A 1 312 ? -2.271 5.247 21.761 1.00 81.88 312 GLY A C 1
ATOM 2517 O O . GLY A 1 312 ? -1.319 4.646 22.246 1.00 81.88 312 GLY A O 1
ATOM 2518 N N . GLY A 1 313 ? -2.101 6.263 20.908 1.00 80.31 313 GLY A N 1
ATOM 2519 C CA . GLY A 1 313 ? -0.786 6.766 20.482 1.00 80.31 313 GLY A CA 1
ATOM 2520 C C . GLY A 1 313 ? -0.056 5.899 19.446 1.00 80.31 313 GLY A C 1
ATOM 2521 O O . GLY A 1 313 ? 1.016 6.282 18.982 1.00 80.31 313 GLY A O 1
ATOM 2522 N N . GLN A 1 314 ? -0.625 4.762 19.042 1.00 87.00 314 GLN A N 1
ATOM 2523 C CA . GLN A 1 314 ? -0.088 3.908 17.986 1.00 87.00 314 GLN A CA 1
ATOM 2524 C C . GLN A 1 314 ? -0.798 4.182 16.662 1.00 87.00 314 GLN A C 1
ATOM 2526 O O . GLN A 1 314 ? -2.021 4.312 16.620 1.00 87.00 314 GLN A O 1
ATOM 2531 N N . ARG A 1 315 ? -0.033 4.222 15.568 1.00 90.75 315 ARG A N 1
ATOM 2532 C CA . ARG A 1 315 ? -0.536 4.339 14.196 1.00 90.75 315 ARG A CA 1
ATOM 2533 C C . ARG A 1 315 ? -0.253 3.042 13.447 1.00 90.75 315 ARG A C 1
ATOM 2535 O O . ARG A 1 315 ? 0.899 2.638 13.332 1.00 90.75 315 ARG A O 1
ATOM 2542 N N . MET A 1 316 ? -1.299 2.407 12.932 1.00 91.56 316 MET A N 1
ATOM 2543 C CA . MET A 1 316 ? -1.220 1.173 12.152 1.00 91.56 316 MET A CA 1
ATOM 2544 C C . MET A 1 316 ? -1.678 1.436 10.725 1.00 91.56 316 MET A C 1
ATOM 2546 O O . MET A 1 316 ? -2.824 1.830 10.514 1.00 91.56 316 MET A O 1
ATOM 2550 N N . THR A 1 317 ? -0.822 1.176 9.746 1.00 91.44 317 THR A N 1
ATOM 2551 C CA . THR A 1 317 ? -1.207 1.201 8.332 1.00 91.44 317 THR A CA 1
ATOM 2552 C C . THR A 1 317 ? -1.868 -0.123 7.947 1.00 91.44 317 THR A C 1
ATOM 2554 O O . THR A 1 317 ? -1.585 -1.176 8.526 1.00 91.44 317 THR A O 1
ATOM 2557 N N . GLY A 1 318 ? -2.816 -0.091 7.016 1.00 91.06 318 GLY A N 1
ATOM 2558 C CA . GLY A 1 318 ? -3.543 -1.289 6.634 1.00 91.06 318 GLY A CA 1
ATOM 2559 C C . GLY A 1 318 ? -4.626 -1.064 5.595 1.00 91.06 318 GLY A C 1
ATOM 2560 O O . GLY A 1 318 ? -4.635 -0.080 4.856 1.00 91.06 318 GLY A O 1
ATOM 2561 N N . VAL A 1 319 ? -5.554 -2.013 5.546 1.00 91.62 319 VAL A N 1
ATOM 2562 C CA . VAL A 1 319 ? -6.621 -2.060 4.551 1.00 91.62 319 VAL A CA 1
ATOM 2563 C C . VAL A 1 319 ? -7.983 -2.007 5.225 1.00 91.62 319 VAL A C 1
ATOM 2565 O O . VAL A 1 319 ? -8.291 -2.811 6.101 1.00 91.62 319 VAL A O 1
ATOM 2568 N N . VAL A 1 320 ? -8.829 -1.086 4.782 1.00 93.06 320 VAL A N 1
ATOM 2569 C CA . VAL A 1 320 ? -10.264 -1.087 5.064 1.00 93.06 320 VAL A CA 1
ATOM 2570 C C . VAL A 1 320 ? -10.932 -2.054 4.099 1.00 93.06 320 VAL A C 1
ATOM 2572 O O . VAL A 1 320 ? -10.980 -1.805 2.898 1.00 93.06 320 VAL A O 1
ATOM 2575 N N . GLU A 1 321 ? -11.448 -3.155 4.623 1.00 92.44 321 GLU A N 1
ATOM 2576 C CA . GLU A 1 321 ? -12.125 -4.197 3.867 1.00 92.44 321 GLU A CA 1
ATOM 2577 C C . GLU A 1 321 ? -13.644 -4.074 4.013 1.00 92.44 321 GLU A C 1
ATOM 2579 O O . GLU A 1 321 ? -14.180 -4.023 5.123 1.00 92.44 321 GLU A O 1
ATOM 2584 N N . VAL A 1 322 ? -14.337 -4.079 2.875 1.00 91.75 322 VAL A N 1
ATOM 2585 C CA . VAL A 1 322 ? -15.796 -4.031 2.777 1.00 91.75 322 VAL A CA 1
ATOM 2586 C C . VAL A 1 322 ? -16.272 -5.243 1.987 1.00 91.75 322 VAL A C 1
ATOM 2588 O O . VAL A 1 322 ? -15.975 -5.390 0.801 1.00 91.75 322 VAL A O 1
ATOM 2591 N N . GLY A 1 323 ? -17.040 -6.110 2.635 1.00 90.75 323 GLY A N 1
ATOM 2592 C CA . GLY A 1 323 ? -17.738 -7.211 1.980 1.00 90.75 323 GLY A CA 1
ATOM 2593 C C . GLY A 1 323 ? -19.193 -6.843 1.731 1.00 90.75 323 GLY A C 1
ATOM 2594 O O . GLY A 1 323 ? -19.910 -6.447 2.655 1.00 90.75 323 GLY A O 1
ATOM 2595 N N . THR A 1 324 ? -19.638 -7.023 0.491 1.00 90.56 324 THR A N 1
ATOM 2596 C CA . THR A 1 324 ? -21.025 -6.805 0.075 1.00 90.56 324 THR A CA 1
ATOM 2597 C C . THR A 1 324 ? -21.614 -8.036 -0.606 1.00 90.56 324 THR A C 1
ATOM 2599 O O . THR A 1 324 ? -20.888 -8.837 -1.194 1.00 90.56 324 THR A O 1
ATOM 2602 N N . PHE A 1 325 ? -22.929 -8.204 -0.523 1.00 88.38 325 PHE A N 1
ATOM 2603 C CA . PHE A 1 325 ? -23.700 -9.133 -1.354 1.00 88.38 325 PHE A CA 1
ATOM 2604 C C . PHE A 1 325 ? -24.963 -8.422 -1.850 1.00 88.38 325 PHE A C 1
ATOM 2606 O O . PHE A 1 325 ? -25.270 -7.330 -1.376 1.00 88.38 325 PHE A O 1
ATOM 2613 N N . LYS A 1 326 ? -25.682 -8.999 -2.812 1.00 87.56 326 LYS A N 1
ATOM 2614 C CA . LYS A 1 326 ? -26.990 -8.479 -3.236 1.00 87.56 326 LYS A CA 1
ATOM 2615 C C . LYS A 1 326 ? -28.104 -9.262 -2.559 1.00 87.56 326 LYS A C 1
ATOM 2617 O O . LYS A 1 326 ? -28.079 -10.489 -2.610 1.00 87.56 326 LYS A O 1
ATOM 2622 N N . ASP A 1 327 ? -29.051 -8.566 -1.943 1.00 83.00 327 ASP A N 1
ATOM 2623 C CA . ASP A 1 327 ? -30.278 -9.199 -1.456 1.00 83.00 327 ASP A CA 1
ATOM 2624 C C . ASP A 1 327 ? -31.209 -9.614 -2.615 1.00 83.00 327 ASP A C 1
ATOM 2626 O O . ASP A 1 327 ? -30.880 -9.429 -3.791 1.00 83.00 327 ASP A O 1
ATOM 2630 N N . GLY A 1 328 ? -32.374 -10.183 -2.286 1.00 80.38 328 GLY A N 1
ATOM 2631 C CA . GLY A 1 328 ? -33.366 -10.625 -3.273 1.00 80.38 328 GLY A CA 1
ATOM 2632 C C . GLY A 1 328 ? -33.901 -9.509 -4.182 1.00 80.38 328 GLY A C 1
ATOM 2633 O O . GLY A 1 328 ? -34.285 -9.787 -5.316 1.00 80.38 328 GLY A O 1
ATOM 2634 N N . ASP A 1 329 ? -33.848 -8.249 -3.734 1.00 81.69 329 ASP A N 1
ATOM 2635 C CA . ASP A 1 329 ? -34.244 -7.067 -4.514 1.00 81.69 329 ASP A CA 1
ATOM 2636 C C . ASP A 1 329 ? -33.090 -6.519 -5.378 1.00 81.69 329 ASP A C 1
ATOM 2638 O O . ASP A 1 329 ? -33.243 -5.531 -6.102 1.00 81.69 329 ASP A O 1
ATOM 2642 N N . GLY A 1 330 ? -31.902 -7.124 -5.289 1.00 81.56 330 GLY A N 1
ATOM 2643 C CA . GLY A 1 330 ? -30.688 -6.657 -5.950 1.00 81.56 330 GLY A CA 1
ATOM 2644 C C . GLY A 1 330 ? -30.003 -5.477 -5.251 1.00 81.56 330 GLY A C 1
ATOM 2645 O O . GLY A 1 330 ? -29.048 -4.926 -5.810 1.00 81.56 330 GLY A O 1
ATOM 2646 N N . CYS A 1 331 ? -30.447 -5.087 -4.051 1.00 83.81 331 CYS A N 1
ATOM 2647 C CA . CYS A 1 331 ? -29.834 -4.018 -3.269 1.00 83.81 331 CYS A CA 1
ATOM 2648 C C . CYS A 1 331 ? -28.525 -4.508 -2.629 1.00 83.81 331 CYS A C 1
ATOM 2650 O O . CYS A 1 331 ? -28.478 -5.606 -2.068 1.00 83.81 331 CYS A O 1
ATOM 2652 N N . PRO A 1 332 ? -27.439 -3.716 -2.685 1.00 86.38 332 PRO A N 1
ATOM 2653 C CA . PRO A 1 332 ? -26.178 -4.112 -2.081 1.00 86.38 332 PRO A CA 1
ATOM 2654 C C . PRO A 1 332 ? -26.256 -4.013 -0.550 1.00 86.38 332 PRO A C 1
ATOM 2656 O O . PRO A 1 332 ? -26.584 -2.967 0.011 1.00 86.38 332 PRO A O 1
ATOM 2659 N N . VAL A 1 333 ? -25.909 -5.098 0.135 1.00 89.31 333 VAL A N 1
ATOM 2660 C CA . VAL A 1 333 ? -25.881 -5.212 1.596 1.00 89.31 333 VAL A CA 1
ATOM 2661 C C . VAL A 1 333 ? -24.435 -5.324 2.064 1.00 89.31 333 VAL A C 1
ATOM 2663 O O . VAL A 1 333 ? -23.726 -6.252 1.671 1.00 89.31 333 VAL A O 1
ATOM 2666 N N . VAL A 1 334 ? -23.988 -4.408 2.925 1.00 90.75 334 VAL A N 1
ATOM 2667 C CA . VAL A 1 334 ? -22.679 -4.500 3.589 1.00 90.75 334 VAL A CA 1
ATOM 2668 C C . VAL A 1 334 ? -22.786 -5.501 4.735 1.00 90.75 334 VAL A C 1
ATOM 2670 O O . VAL A 1 334 ? -23.450 -5.235 5.737 1.00 90.75 334 VAL A O 1
ATOM 2673 N N . TYR A 1 335 ? -22.127 -6.651 4.595 1.00 89.69 335 TYR A N 1
ATOM 2674 C CA . TYR A 1 335 ? -22.153 -7.736 5.587 1.00 89.69 335 TYR A CA 1
ATOM 2675 C C . TYR A 1 335 ? -20.848 -7.886 6.368 1.00 89.69 335 TYR A C 1
ATOM 2677 O O . TYR A 1 335 ? -20.818 -8.522 7.426 1.00 89.69 335 TYR A O 1
ATOM 2685 N N . HIS A 1 336 ? -19.773 -7.305 5.843 1.00 90.31 336 HIS A N 1
ATOM 2686 C CA . HIS A 1 336 ? -18.460 -7.302 6.458 1.00 90.31 336 HIS A CA 1
ATOM 2687 C C . HIS A 1 336 ? -17.848 -5.915 6.330 1.00 90.31 336 HIS A C 1
ATOM 2689 O O . HIS A 1 336 ? -17.873 -5.316 5.255 1.00 90.31 336 HIS A O 1
ATOM 2695 N N . LEU A 1 337 ? -17.300 -5.426 7.433 1.00 92.06 337 LEU A N 1
ATOM 2696 C CA . LEU A 1 337 ? -16.590 -4.166 7.488 1.00 92.06 337 LEU A CA 1
ATOM 2697 C C . LEU A 1 337 ? -15.502 -4.300 8.557 1.00 92.06 337 LEU A C 1
ATOM 2699 O O . LEU A 1 337 ? -15.826 -4.558 9.718 1.00 92.06 337 LEU A O 1
ATOM 2703 N N . ARG A 1 338 ? -14.229 -4.196 8.164 1.00 93.94 338 ARG A N 1
ATOM 2704 C CA . ARG A 1 338 ? -13.102 -4.234 9.108 1.00 93.94 338 ARG A CA 1
ATOM 2705 C C . ARG A 1 338 ? -11.893 -3.456 8.602 1.00 93.94 338 ARG A C 1
ATOM 2707 O O . ARG A 1 338 ? -11.679 -3.345 7.401 1.00 93.94 338 ARG A O 1
ATOM 2714 N N . PHE A 1 339 ? -11.057 -2.999 9.521 1.00 93.00 339 PHE A N 1
ATOM 2715 C CA . PHE A 1 339 ? -9.689 -2.582 9.251 1.00 93.00 339 PHE A CA 1
ATOM 2716 C C . PHE A 1 339 ? -8.737 -3.762 9.486 1.00 93.00 339 PHE A C 1
ATOM 2718 O O . PHE A 1 339 ? -8.787 -4.421 10.521 1.00 93.00 339 PHE A O 1
ATOM 2725 N N . LYS A 1 340 ? -7.872 -4.071 8.526 1.00 91.88 340 LYS A N 1
ATOM 2726 C CA . LYS A 1 340 ? -6.837 -5.099 8.647 1.00 91.88 340 LYS A CA 1
ATOM 2727 C C . LYS A 1 340 ? -5.477 -4.398 8.658 1.00 91.88 340 LYS A C 1
ATOM 2729 O O . LYS A 1 340 ? -5.051 -3.964 7.589 1.00 91.88 340 LYS A O 1
ATOM 2734 N N . PRO A 1 341 ? -4.785 -4.292 9.809 1.00 89.50 341 PRO A N 1
ATOM 2735 C CA . PRO A 1 341 ? -3.387 -3.864 9.834 1.00 89.50 341 PRO A CA 1
ATOM 2736 C C . PRO A 1 341 ? -2.576 -4.705 8.844 1.00 89.50 341 PRO A C 1
ATOM 2738 O O . PRO A 1 341 ? -2.752 -5.923 8.783 1.00 89.50 341 PRO A O 1
ATOM 2741 N N . THR A 1 342 ? -1.796 -4.064 7.980 1.00 84.12 342 THR A N 1
ATOM 2742 C CA . THR A 1 342 ? -1.098 -4.721 6.864 1.00 84.12 342 THR A CA 1
ATOM 2743 C C . THR A 1 342 ? 0.187 -3.968 6.575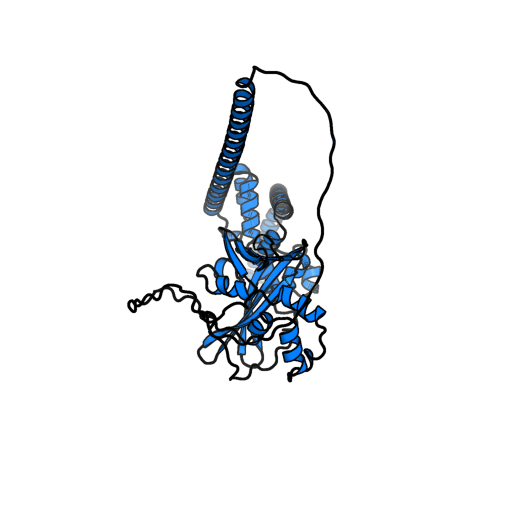 1.00 84.12 342 THR A C 1
ATOM 2745 O O . THR A 1 342 ? 0.175 -2.746 6.468 1.00 84.12 342 THR A O 1
ATOM 2748 N N . SER A 1 343 ? 1.280 -4.708 6.423 1.00 77.62 343 SER A N 1
ATOM 2749 C CA . SER A 1 343 ? 2.571 -4.174 5.991 1.00 77.62 343 SER A CA 1
ATOM 2750 C C . SER A 1 343 ? 2.739 -4.314 4.479 1.00 77.62 343 SER A C 1
ATOM 2752 O O . SER A 1 343 ? 2.072 -5.129 3.838 1.00 77.62 343 SER A O 1
ATOM 2754 N N . ILE A 1 344 ? 3.694 -3.582 3.906 1.00 70.25 344 ILE A N 1
ATOM 2755 C CA . ILE A 1 344 ? 4.023 -3.638 2.471 1.00 70.25 344 ILE A CA 1
ATOM 2756 C C . ILE A 1 344 ? 4.223 -5.076 1.959 1.00 70.25 344 ILE A C 1
ATOM 2758 O O . ILE A 1 344 ? 3.712 -5.416 0.898 1.00 70.25 344 ILE A O 1
ATOM 2762 N N . GLY A 1 345 ? 4.891 -5.946 2.724 1.00 66.38 345 GLY A N 1
ATOM 2763 C CA . GLY A 1 345 ? 5.149 -7.334 2.314 1.00 66.38 345 GLY A CA 1
ATOM 2764 C C . GLY A 1 345 ? 3.919 -8.251 2.297 1.00 66.38 345 GLY A C 1
ATOM 2765 O O . GLY A 1 345 ? 3.963 -9.295 1.660 1.00 66.38 345 GLY A O 1
ATOM 2766 N N . SER A 1 346 ? 2.824 -7.871 2.965 1.00 69.06 346 SER A N 1
ATOM 2767 C CA . SER A 1 346 ? 1.601 -8.688 3.095 1.00 69.06 346 SER A CA 1
ATOM 2768 C C . SER A 1 346 ? 0.410 -8.138 2.304 1.00 69.06 346 SER A C 1
ATOM 2770 O O . SER A 1 346 ? -0.673 -8.722 2.315 1.00 69.06 346 SER A O 1
ATOM 2772 N N . ILE A 1 347 ? 0.587 -7.022 1.585 1.00 70.62 347 ILE A N 1
ATOM 2773 C CA . ILE A 1 347 ? -0.499 -6.375 0.834 1.00 70.62 347 ILE A CA 1
ATOM 2774 C C . ILE A 1 347 ? -1.075 -7.272 -0.268 1.00 70.62 347 ILE A C 1
ATOM 2776 O O . ILE A 1 347 ? -2.277 -7.220 -0.538 1.00 70.62 347 ILE A O 1
ATOM 2780 N N . GLY A 1 348 ? -0.245 -8.146 -0.847 1.00 62.31 348 GLY A N 1
ATOM 2781 C CA . GLY A 1 348 ? -0.663 -9.106 -1.868 1.00 62.31 348 GLY A CA 1
ATOM 2782 C C . GLY A 1 348 ? -1.754 -10.056 -1.376 1.00 62.31 348 GLY A C 1
ATOM 2783 O O . GLY A 1 348 ? -2.781 -10.187 -2.039 1.00 62.31 348 GLY A O 1
ATOM 2784 N N . ASP A 1 349 ? -1.604 -10.606 -0.168 1.00 66.06 349 ASP A N 1
ATOM 2785 C CA . ASP A 1 349 ? -2.587 -11.506 0.462 1.00 66.06 349 ASP A CA 1
ATOM 2786 C C . ASP A 1 349 ? -3.911 -10.802 0.761 1.00 66.06 349 ASP A C 1
ATOM 2788 O O . ASP A 1 349 ? -4.978 -11.412 0.849 1.00 66.06 349 ASP A O 1
ATOM 2792 N N . VAL A 1 350 ? -3.859 -9.488 0.978 1.00 62.38 350 VAL A N 1
ATOM 2793 C CA . VAL A 1 350 ? -5.062 -8.709 1.260 1.00 62.38 350 VAL A CA 1
ATOM 2794 C C . VAL A 1 350 ? -5.825 -8.408 -0.015 1.00 62.38 350 VAL A C 1
ATOM 2796 O O . VAL A 1 350 ? -7.053 -8.432 0.016 1.00 62.38 350 VAL A O 1
ATOM 2799 N N . ILE A 1 351 ? -5.138 -8.150 -1.123 1.00 63.00 351 ILE A N 1
ATOM 2800 C CA . ILE A 1 351 ? -5.770 -7.754 -2.386 1.00 63.00 351 ILE A CA 1
ATOM 2801 C C . ILE A 1 351 ? -6.165 -8.969 -3.223 1.00 63.00 351 ILE A C 1
ATOM 2803 O O . ILE A 1 351 ? -7.170 -8.903 -3.931 1.00 63.00 351 ILE A O 1
ATOM 2807 N N . ASN A 1 352 ? -5.429 -10.076 -3.113 1.00 59.78 352 ASN A N 1
ATOM 2808 C CA . ASN A 1 352 ? -5.676 -11.282 -3.885 1.00 59.78 352 ASN A CA 1
ATOM 2809 C C . ASN A 1 352 ? -6.504 -12.313 -3.089 1.00 59.78 352 ASN A C 1
ATOM 2811 O O . ASN A 1 352 ? -6.000 -12.917 -2.143 1.00 59.78 352 ASN A O 1
ATOM 2815 N N . PRO A 1 353 ? -7.779 -12.550 -3.444 1.00 49.69 353 PRO A N 1
ATOM 2816 C CA . PRO A 1 353 ? -8.659 -13.442 -2.689 1.00 49.69 353 PRO A CA 1
ATOM 2817 C C . PRO A 1 353 ? -8.321 -14.937 -2.832 1.00 49.69 353 PRO A C 1
ATOM 2819 O O . PRO A 1 353 ? -8.920 -15.739 -2.122 1.00 49.69 353 PRO A O 1
ATOM 2822 N N . GLY A 1 354 ? -7.397 -15.324 -3.721 1.00 42.88 354 GLY A N 1
ATOM 2823 C CA . GLY A 1 354 ? -7.115 -16.730 -4.041 1.00 42.88 354 GLY A CA 1
ATOM 2824 C C . GLY A 1 354 ? -6.511 -17.571 -2.907 1.00 42.88 354 GLY A C 1
ATOM 2825 O O . GLY A 1 354 ? -6.581 -18.792 -2.977 1.00 42.88 354 GLY A O 1
ATOM 2826 N N . VAL A 1 355 ? -5.950 -16.951 -1.861 1.00 35.38 355 VAL A N 1
ATOM 2827 C CA . VAL A 1 355 ? -5.137 -17.668 -0.851 1.00 35.38 355 VAL A CA 1
ATOM 2828 C C . VAL A 1 355 ? -5.667 -17.531 0.582 1.00 35.38 355 VAL A C 1
ATOM 2830 O O . VAL A 1 355 ? -5.279 -18.291 1.463 1.00 35.38 355 VAL A O 1
ATOM 2833 N N . VAL A 1 356 ? -6.603 -16.618 0.853 1.00 33.03 356 VAL A N 1
ATOM 2834 C CA . VAL A 1 356 ? -7.073 -16.392 2.228 1.00 33.03 356 VAL A CA 1
ATOM 2835 C C . VAL A 1 356 ? -8.430 -17.045 2.416 1.00 33.03 356 VAL A C 1
ATOM 2837 O O . VAL A 1 356 ? -9.400 -16.620 1.788 1.00 33.03 356 VAL A O 1
ATOM 2840 N N . GLU A 1 357 ? -8.490 -18.044 3.306 1.00 30.39 357 GLU A N 1
ATOM 2841 C CA . GLU A 1 357 ? -9.726 -18.652 3.799 1.00 30.39 357 GLU A CA 1
ATOM 2842 C C . GLU A 1 357 ? -10.782 -17.565 3.978 1.00 30.39 357 GLU A C 1
ATOM 2844 O O . GLU A 1 357 ? -10.699 -16.709 4.868 1.00 30.39 357 GLU A O 1
ATOM 2849 N N . ALA A 1 358 ? -11.762 -17.556 3.070 1.00 30.81 358 ALA A N 1
ATOM 2850 C CA . ALA A 1 358 ? -12.908 -16.685 3.179 1.00 30.81 358 ALA A CA 1
ATOM 2851 C C . ALA A 1 358 ? -13.522 -17.005 4.533 1.00 30.81 358 ALA A C 1
ATOM 2853 O O . ALA A 1 358 ? -14.150 -18.056 4.656 1.00 30.81 358 ALA A O 1
ATOM 2854 N N . SER A 1 359 ? -13.302 -16.130 5.524 1.00 35.81 359 SER A N 1
ATOM 2855 C CA . SER A 1 359 ? -13.774 -16.303 6.901 1.00 35.81 359 SER A CA 1
ATOM 2856 C C . SER A 1 359 ? -15.125 -17.011 6.904 1.00 35.81 359 SER A C 1
ATOM 2858 O O . SER A 1 359 ? -16.009 -16.659 6.111 1.00 35.81 359 SER A O 1
ATOM 2860 N N . ASP A 1 360 ? -15.259 -18.077 7.694 1.00 35.88 360 ASP A N 1
ATOM 2861 C CA . ASP A 1 360 ? -16.418 -18.965 7.654 1.00 35.88 360 ASP A CA 1
ATOM 2862 C C . ASP A 1 360 ? -17.701 -18.255 8.075 1.00 35.88 360 ASP A C 1
ATOM 2864 O O . ASP A 1 360 ? -18.148 -18.273 9.215 1.00 35.88 360 ASP A O 1
ATOM 2868 N N . VAL A 1 361 ? -18.292 -17.507 7.156 1.00 41.09 361 VAL A N 1
ATOM 2869 C CA . VAL A 1 361 ? -19.610 -16.926 7.321 1.00 41.09 361 VAL A CA 1
ATOM 2870 C C . VAL A 1 361 ? -20.585 -18.016 6.911 1.00 41.09 361 VAL A C 1
ATOM 2872 O O . VAL A 1 361 ? -20.596 -18.399 5.739 1.00 41.09 361 VAL A O 1
ATOM 2875 N N . GLY A 1 362 ? -21.352 -18.514 7.887 1.00 35.22 362 GLY A N 1
ATOM 2876 C CA . GLY A 1 362 ? -22.452 -19.448 7.664 1.00 35.22 362 GLY A CA 1
ATOM 2877 C C . GLY A 1 362 ? -23.415 -18.951 6.584 1.00 35.22 362 GLY A C 1
ATOM 2878 O O . GLY A 1 362 ? -23.326 -17.805 6.124 1.00 35.22 362 GLY A O 1
ATOM 2879 N N . ARG A 1 363 ? -24.308 -19.842 6.141 1.00 39.19 363 ARG A N 1
ATOM 2880 C CA . ARG A 1 363 ? -25.398 -19.476 5.230 1.00 39.19 363 ARG A CA 1
ATOM 2881 C C . ARG A 1 363 ? -26.083 -18.214 5.759 1.00 39.19 363 ARG A C 1
ATOM 2883 O O . ARG A 1 363 ? -26.430 -18.151 6.930 1.00 39.19 363 ARG A O 1
ATOM 2890 N N . VAL A 1 364 ? -26.184 -17.205 4.898 1.00 45.75 364 VAL A N 1
ATOM 2891 C CA . VAL A 1 364 ? -27.056 -16.057 5.148 1.00 45.75 364 VAL A CA 1
ATOM 2892 C C . VAL A 1 364 ? -28.437 -16.569 4.781 1.00 45.75 364 VAL A C 1
ATOM 2894 O O . VAL A 1 364 ? -28.671 -16.847 3.604 1.00 45.75 364 VAL A O 1
ATOM 2897 N N . ASP A 1 365 ? -29.286 -16.805 5.775 1.00 45.91 365 ASP A N 1
ATOM 2898 C CA . ASP A 1 365 ? -30.655 -17.233 5.516 1.00 45.91 365 ASP A CA 1
ATOM 2899 C C . ASP A 1 365 ? -31.419 -16.078 4.853 1.00 45.91 365 ASP A C 1
ATOM 2901 O O . ASP A 1 365 ? -31.333 -14.917 5.269 1.00 45.91 365 ASP A O 1
ATOM 2905 N N . GLU A 1 366 ? -32.143 -16.398 3.780 1.00 42.88 366 GLU A N 1
ATOM 2906 C CA . GLU A 1 366 ? -33.030 -15.464 3.089 1.00 42.88 366 GLU A CA 1
ATOM 2907 C C . GLU A 1 366 ? -34.160 -15.064 4.051 1.00 42.88 366 GLU A C 1
ATOM 2909 O O . GLU A 1 366 ? -35.147 -15.776 4.212 1.00 42.88 366 GLU A O 1
ATOM 2914 N N . GLY A 1 367 ? -33.973 -13.949 4.761 1.00 50.12 367 GLY A N 1
ATOM 2915 C CA . GLY A 1 367 ? -34.898 -13.475 5.793 1.00 50.12 367 GLY A CA 1
ATOM 2916 C C . GLY A 1 367 ? -34.258 -12.655 6.916 1.00 50.12 367 GLY A C 1
ATOM 2917 O O . GLY A 1 367 ? -34.991 -12.075 7.714 1.00 50.12 367 GLY A O 1
ATOM 2918 N N . GLU A 1 368 ? -32.924 -12.569 7.003 1.00 56.19 368 GLU A N 1
ATOM 2919 C CA . GLU A 1 368 ? -32.287 -11.736 8.031 1.00 56.19 368 GLU A CA 1
ATOM 2920 C C . GLU A 1 368 ? -32.572 -10.234 7.835 1.00 56.19 368 GLU A C 1
ATOM 2922 O O . GLU A 1 368 ? -32.351 -9.656 6.767 1.00 56.19 368 GLU A O 1
ATOM 2927 N N . GLU A 1 369 ? -33.042 -9.588 8.908 1.00 57.56 369 GLU A N 1
ATOM 2928 C CA . GLU A 1 369 ? -33.337 -8.155 8.951 1.00 57.56 369 GLU A CA 1
ATOM 2929 C C . GLU A 1 369 ? -32.082 -7.325 8.629 1.00 57.56 369 GLU A C 1
ATOM 2931 O O . GLU A 1 369 ? -31.096 -7.308 9.373 1.00 57.56 369 GLU A O 1
ATOM 2936 N N . CYS A 1 370 ? -32.131 -6.613 7.504 1.00 59.16 370 CYS A N 1
ATOM 2937 C CA . CYS A 1 370 ? -31.145 -5.611 7.124 1.00 59.16 370 CYS A CA 1
ATOM 2938 C C . CYS A 1 370 ? -31.728 -4.223 7.389 1.00 59.16 370 CYS A C 1
ATOM 2940 O O . CYS A 1 370 ? -32.842 -3.924 6.956 1.00 59.16 370 CYS A O 1
ATOM 2942 N N . GLU A 1 371 ? -30.977 -3.361 8.067 1.00 59.22 371 GLU A N 1
ATOM 2943 C CA . GLU A 1 371 ? -31.418 -1.987 8.297 1.00 59.22 371 GLU A CA 1
ATOM 2944 C C . GLU A 1 371 ? -30.968 -1.083 7.148 1.00 59.22 371 GLU A C 1
ATOM 2946 O O . GLU A 1 371 ? -29.842 -1.186 6.641 1.00 59.22 371 GLU A O 1
ATOM 2951 N N . ASP A 1 372 ? -31.850 -0.166 6.748 1.00 58.78 372 ASP A N 1
ATOM 2952 C CA . ASP A 1 372 ? -31.472 0.927 5.861 1.00 58.78 372 ASP A CA 1
ATOM 2953 C C . ASP A 1 372 ? -30.412 1.771 6.549 1.00 58.78 372 ASP A C 1
ATOM 2955 O O . ASP A 1 372 ? -30.600 2.293 7.650 1.00 58.78 372 ASP A O 1
ATOM 2959 N N . ALA A 1 373 ? -29.298 1.950 5.857 1.00 54.00 373 ALA A N 1
ATOM 2960 C CA . ALA A 1 373 ? -28.127 2.600 6.405 1.00 54.00 373 ALA A CA 1
ATOM 2961 C C . ALA A 1 373 ? -28.387 4.073 6.799 1.00 54.00 373 ALA A C 1
ATOM 2963 O O . ALA A 1 373 ? -27.651 4.649 7.603 1.00 54.00 373 ALA A O 1
ATOM 2964 N N . ASP A 1 374 ? -29.442 4.682 6.252 1.00 50.16 374 ASP A N 1
ATOM 2965 C CA . ASP A 1 374 ? -29.894 6.043 6.558 1.00 50.16 374 ASP A CA 1
ATOM 2966 C C . ASP A 1 374 ? -30.618 6.164 7.912 1.00 50.16 374 ASP A C 1
ATOM 2968 O O . ASP A 1 374 ? -30.816 7.276 8.394 1.00 50.16 374 ASP A O 1
ATOM 2972 N N . LYS A 1 375 ? -30.986 5.045 8.552 1.00 50.81 375 LYS A N 1
ATOM 2973 C CA . LYS A 1 375 ? -31.580 5.021 9.903 1.00 50.81 375 LYS A CA 1
ATOM 2974 C C . LYS A 1 375 ? -30.548 4.833 11.015 1.00 50.81 375 LYS A C 1
ATOM 2976 O O . LYS A 1 375 ? -30.908 4.829 12.189 1.00 50.81 375 LYS A O 1
ATOM 2981 N N . PHE A 1 376 ? -29.278 4.664 10.659 1.00 46.31 376 PHE A N 1
ATOM 2982 C CA . PHE A 1 376 ? -28.230 4.397 11.629 1.00 46.31 376 PHE A CA 1
ATOM 2983 C C . PHE A 1 376 ? -27.915 5.644 12.465 1.00 46.31 376 PHE A C 1
ATOM 2985 O O . PHE A 1 376 ? -27.501 6.676 11.937 1.00 46.31 376 PHE A O 1
ATOM 2992 N N . VAL A 1 377 ? -28.088 5.524 13.780 1.00 48.84 377 VAL A N 1
ATOM 2993 C CA . VAL A 1 377 ? -27.721 6.536 14.775 1.00 48.84 377 VAL A CA 1
ATOM 2994 C C . VAL A 1 377 ? -26.693 5.906 15.708 1.00 48.84 377 VAL A C 1
ATOM 2996 O O . VAL A 1 377 ? -26.919 4.817 16.235 1.00 48.84 377 VAL A O 1
ATOM 2999 N N . TYR A 1 378 ? -25.560 6.578 15.909 1.00 51.31 378 TYR A N 1
ATOM 3000 C CA . TYR A 1 378 ? -24.532 6.097 16.831 1.00 51.31 378 TYR A CA 1
ATOM 3001 C C . TYR A 1 378 ? -25.067 6.001 18.269 1.00 51.31 378 TYR A C 1
ATOM 3003 O O . TYR A 1 378 ? -25.903 6.821 18.669 1.00 51.31 378 TYR A O 1
ATOM 3011 N N . PRO A 1 379 ? -24.570 5.043 19.076 1.00 44.19 379 PRO A N 1
ATOM 3012 C CA . PRO A 1 379 ? -24.873 5.003 20.500 1.00 44.19 379 PRO A CA 1
ATOM 3013 C C . PRO A 1 379 ? -24.578 6.353 21.165 1.00 44.19 379 PRO A C 1
ATOM 3015 O O . PRO A 1 379 ? -23.585 7.016 20.845 1.00 44.19 379 PRO A O 1
ATOM 3018 N N . LYS A 1 380 ? -25.424 6.754 22.125 1.00 45.16 380 LYS A N 1
ATOM 3019 C CA . LYS A 1 380 ? -25.141 7.915 22.982 1.00 45.16 380 LYS A CA 1
ATOM 3020 C C . LYS A 1 380 ? -23.760 7.716 23.619 1.00 45.16 380 LYS A C 1
ATOM 3022 O O . LYS A 1 380 ? -23.516 6.678 24.220 1.00 45.16 380 LYS A O 1
ATOM 3027 N N . GLY A 1 381 ? -22.870 8.696 23.464 1.00 47.97 381 GLY A N 1
ATOM 3028 C CA . GLY A 1 381 ? -21.496 8.606 23.968 1.00 47.97 381 GLY A CA 1
ATOM 3029 C C . GLY A 1 381 ? -20.446 8.153 22.945 1.00 47.97 381 GLY A C 1
ATOM 3030 O O . GLY A 1 381 ? -19.326 7.845 23.324 1.00 47.97 381 GLY A O 1
ATOM 3031 N N . VAL A 1 382 ? -20.744 8.136 21.646 1.00 52.78 382 VAL A N 1
ATOM 3032 C CA . VAL A 1 382 ? -19.704 8.020 20.613 1.00 52.78 382 VAL A CA 1
ATOM 3033 C C . VAL A 1 382 ? -19.960 9.083 19.554 1.00 52.78 382 VAL A C 1
ATOM 3035 O O . VAL A 1 382 ? -20.857 8.945 18.726 1.00 52.78 382 VAL A O 1
ATOM 3038 N N . ARG A 1 383 ? -19.194 10.179 19.598 1.00 57.31 383 ARG A N 1
ATOM 3039 C CA . ARG A 1 383 ? -19.197 11.191 18.535 1.00 57.31 383 ARG A CA 1
ATOM 3040 C C . ARG A 1 383 ? -18.028 10.903 17.610 1.00 57.31 383 ARG A C 1
ATOM 3042 O O . ARG A 1 383 ? -16.881 10.934 18.052 1.00 57.31 383 ARG A O 1
ATOM 3049 N N . PHE A 1 384 ? -18.328 10.623 16.347 1.00 63.25 384 PHE A N 1
ATOM 3050 C CA . PHE A 1 384 ? -17.328 10.663 15.293 1.00 63.25 384 PHE A CA 1
ATOM 3051 C C . PHE A 1 384 ? -17.537 11.913 14.434 1.00 63.25 384 PHE A C 1
ATOM 3053 O O . PHE A 1 384 ? -18.657 12.402 14.298 1.00 63.25 384 PHE A O 1
ATOM 3060 N N . GLU A 1 385 ? -16.455 12.434 13.875 1.00 64.12 385 GLU A N 1
ATOM 3061 C CA . GLU A 1 385 ? -16.470 13.518 12.897 1.00 64.12 385 GLU A CA 1
ATOM 3062 C C . GLU A 1 385 ? -15.820 13.026 11.610 1.00 64.12 385 GLU A C 1
ATOM 3064 O O . GLU A 1 385 ? -14.813 12.312 11.661 1.00 64.12 385 GLU A O 1
ATOM 3069 N N . THR A 1 386 ? -16.388 13.405 10.465 1.00 68.88 386 THR A N 1
ATOM 3070 C CA . THR A 1 386 ? -15.794 13.109 9.165 1.00 68.88 386 THR A CA 1
ATOM 3071 C C . THR A 1 386 ? -15.139 14.335 8.564 1.00 68.88 386 THR A C 1
ATOM 3073 O O . THR A 1 386 ? -15.816 15.329 8.300 1.00 68.88 386 THR A O 1
ATOM 3076 N N . VAL A 1 387 ? -13.840 14.244 8.291 1.00 66.94 387 VAL A N 1
ATOM 3077 C CA . VAL A 1 387 ? -13.080 15.305 7.619 1.00 66.94 387 VAL A CA 1
ATOM 3078 C C . VAL A 1 387 ? -12.688 14.809 6.238 1.00 66.94 387 VAL A C 1
ATOM 3080 O O . VAL A 1 387 ? -12.086 13.744 6.100 1.00 66.94 387 VAL A O 1
ATOM 3083 N N . LYS A 1 388 ? -13.046 15.570 5.205 1.00 61.78 388 LYS A N 1
ATOM 3084 C CA . LYS A 1 388 ? -12.689 15.262 3.822 1.00 61.78 388 LYS A CA 1
ATOM 3085 C C . LYS A 1 388 ? -11.644 16.255 3.340 1.00 61.78 388 LYS A C 1
ATOM 3087 O O . LYS A 1 388 ? -11.944 17.429 3.146 1.00 61.78 388 LYS A O 1
ATOM 3092 N N . GLU A 1 389 ? -10.439 15.759 3.117 1.00 66.12 389 GLU A N 1
ATOM 3093 C CA . GLU A 1 389 ? -9.354 16.488 2.469 1.00 66.12 389 GLU A CA 1
ATOM 3094 C C . GLU A 1 389 ? -9.194 15.968 1.034 1.00 66.12 389 GLU A C 1
ATOM 3096 O O . GLU A 1 389 ? -9.647 14.874 0.695 1.00 66.12 389 GLU A O 1
ATOM 3101 N N . THR A 1 390 ? -8.541 16.733 0.157 1.00 65.44 390 THR A N 1
ATOM 3102 C CA . THR A 1 390 ? -8.433 16.426 -1.285 1.00 65.44 390 THR A CA 1
ATOM 3103 C C . THR A 1 390 ? -7.866 15.024 -1.587 1.00 65.44 390 THR A C 1
ATOM 3105 O O . THR A 1 390 ? -8.126 14.475 -2.661 1.00 65.44 390 THR A O 1
ATOM 3108 N N . GLY A 1 391 ? -7.136 14.421 -0.640 1.00 78.75 391 GLY A N 1
ATOM 3109 C CA . GLY A 1 391 ? -6.540 13.086 -0.748 1.00 78.75 391 GLY A CA 1
ATOM 3110 C C . GLY A 1 391 ? -6.899 12.099 0.370 1.00 78.75 391 GLY A C 1
ATOM 3111 O O . GLY A 1 391 ? -6.350 10.997 0.373 1.00 78.75 391 GLY A O 1
ATOM 3112 N N . SER A 1 392 ? -7.762 12.460 1.325 1.00 88.19 392 SER A N 1
ATOM 3113 C CA . SER A 1 392 ? -8.084 11.583 2.458 1.00 88.19 392 SER A CA 1
ATOM 3114 C C . SER A 1 392 ? -9.503 11.793 2.996 1.00 88.19 392 SER A C 1
ATOM 3116 O O . SER A 1 392 ? -10.087 12.872 2.895 1.00 88.19 392 SER A O 1
ATOM 3118 N N . PHE A 1 393 ? -10.066 10.736 3.571 1.00 89.81 393 PHE A N 1
ATOM 3119 C CA . PHE A 1 393 ? -11.315 10.750 4.316 1.00 89.81 393 PHE A CA 1
ATOM 3120 C C . PHE A 1 393 ? -11.029 10.266 5.732 1.00 89.81 393 PHE A C 1
ATOM 3122 O O . PHE A 1 393 ? -10.569 9.143 5.924 1.00 89.81 393 PHE A O 1
ATOM 3129 N N . GLN A 1 394 ? -11.276 11.109 6.725 1.00 91.44 394 GLN A N 1
ATOM 3130 C CA . GLN A 1 394 ? -10.964 10.818 8.119 1.00 91.44 394 GLN A CA 1
ATOM 3131 C C . GLN A 1 394 ? -12.243 10.570 8.905 1.00 91.44 394 GLN A C 1
ATOM 3133 O O . GLN A 1 394 ? -13.231 11.261 8.695 1.00 91.44 394 GLN A O 1
ATOM 3138 N N . ILE A 1 395 ? -12.196 9.627 9.838 1.00 89.94 395 ILE A N 1
ATOM 3139 C CA . ILE A 1 395 ? -13.219 9.370 10.849 1.00 89.94 395 ILE A CA 1
ATOM 3140 C C . ILE A 1 395 ? -12.536 9.535 12.202 1.00 89.94 395 ILE A C 1
ATOM 3142 O O . ILE A 1 395 ? -11.608 8.788 12.517 1.00 89.94 395 ILE A O 1
ATOM 3146 N N . VAL A 1 396 ? -12.966 10.516 12.988 1.00 88.06 396 VAL A N 1
ATOM 3147 C CA . VAL A 1 396 ? -12.340 10.870 14.269 1.00 88.06 396 VAL A CA 1
ATOM 3148 C C . VAL A 1 396 ? -13.312 10.575 15.399 1.00 88.06 396 VAL A C 1
ATOM 3150 O O . VAL A 1 396 ? -14.295 11.291 15.525 1.00 88.06 396 VAL A O 1
ATOM 3153 N N . TRP A 1 397 ? -13.041 9.569 16.228 1.00 86.31 397 TRP A N 1
ATOM 3154 C CA . TRP A 1 397 ? -13.820 9.264 17.430 1.00 86.31 397 TRP A CA 1
ATOM 3155 C C . TRP A 1 397 ? -13.296 10.080 18.614 1.00 86.31 397 TRP A C 1
ATOM 3157 O O . TRP A 1 397 ? -12.127 9.959 18.987 1.00 86.31 397 TRP A O 1
ATOM 3167 N N . LYS A 1 398 ? -14.163 10.906 19.201 1.00 82.94 398 LYS A N 1
ATOM 3168 C CA . LYS A 1 398 ? -13.839 11.823 20.305 1.00 82.94 398 LYS A CA 1
ATOM 3169 C C . LYS A 1 398 ? -14.457 11.358 21.620 1.00 82.94 398 LYS A C 1
ATOM 3171 O O . LYS A 1 398 ? -15.519 10.727 21.608 1.00 82.94 398 LYS A O 1
ATOM 3176 N N . ASN A 1 399 ? -13.822 11.708 22.738 1.00 78.06 399 ASN A N 1
ATOM 3177 C CA . ASN A 1 399 ? -14.404 11.488 24.058 1.00 78.06 399 ASN A CA 1
ATOM 3178 C C . ASN A 1 399 ? -15.681 12.352 24.197 1.00 78.06 399 ASN A C 1
ATOM 3180 O O . ASN A 1 399 ? -15.658 13.551 23.910 1.00 78.06 399 ASN A O 1
ATOM 3184 N N . PRO A 1 400 ? -16.831 11.774 24.582 1.00 75.25 400 PRO A N 1
ATOM 3185 C CA . PRO A 1 400 ? -18.064 12.537 24.791 1.00 75.25 400 PRO A CA 1
ATOM 3186 C C . PRO A 1 400 ? -17.968 13.572 25.906 1.00 75.25 400 PRO A C 1
ATOM 3188 O O . PRO A 1 400 ? -18.650 14.593 25.823 1.00 75.25 400 PRO A O 1
ATOM 3191 N N . SER A 1 401 ? -17.170 13.281 26.935 1.00 77.88 401 SER A N 1
ATOM 3192 C CA . SER A 1 401 ? -16.967 14.142 28.100 1.00 77.88 401 SER A CA 1
ATOM 3193 C C . SER A 1 401 ? -15.985 15.273 27.800 1.00 77.88 401 SER A C 1
ATOM 3195 O O . SER A 1 401 ? -16.170 16.383 28.287 1.00 77.88 401 SER A O 1
ATOM 3197 N N . ASP A 1 402 ? -14.991 15.014 26.946 1.00 78.81 402 ASP A N 1
ATOM 3198 C CA . ASP A 1 402 ? -14.043 16.011 26.452 1.00 78.81 402 ASP A CA 1
ATOM 3199 C C . ASP A 1 402 ? -13.801 15.836 24.948 1.00 78.81 402 ASP A C 1
ATOM 3201 O O . ASP A 1 402 ? -12.979 15.045 24.495 1.00 78.81 402 ASP A O 1
ATOM 3205 N N . THR A 1 403 ? -14.498 16.628 24.135 1.00 76.69 403 THR A N 1
ATOM 3206 C CA . THR A 1 403 ? -14.375 16.529 22.674 1.00 76.69 403 THR A CA 1
ATOM 3207 C C . THR A 1 403 ? -13.011 16.965 22.121 1.00 76.69 403 THR A C 1
ATOM 3209 O O . THR A 1 403 ? -12.789 16.821 20.914 1.00 76.69 403 THR A O 1
ATOM 3212 N N . SER A 1 404 ? -12.123 17.523 22.954 1.00 76.31 404 SER A N 1
ATOM 3213 C CA . SER A 1 404 ? -10.736 17.807 22.571 1.00 76.31 404 SER A CA 1
ATOM 3214 C C . SER A 1 404 ? -9.872 16.541 22.547 1.00 76.31 404 SER A C 1
ATOM 3216 O O . SER A 1 404 ? -8.926 16.457 21.761 1.00 76.31 404 SER A O 1
ATOM 3218 N N . GLU A 1 405 ? -10.250 15.521 23.320 1.00 81.00 405 GLU A N 1
ATOM 3219 C CA . GLU A 1 405 ? -9.576 14.232 23.360 1.00 81.00 405 GLU A CA 1
ATOM 3220 C C . GLU A 1 405 ? -10.025 13.347 22.184 1.00 81.00 405 GLU A C 1
ATOM 3222 O O . GLU A 1 405 ? -11.191 12.953 22.051 1.00 81.00 405 GLU A O 1
ATOM 3227 N N . VAL A 1 406 ? -9.072 13.011 21.311 1.00 83.50 406 VAL A N 1
ATOM 3228 C CA . VAL A 1 406 ? -9.271 12.051 20.221 1.00 83.50 406 VAL A CA 1
ATOM 3229 C C . VAL A 1 406 ? -8.931 10.655 20.728 1.00 83.50 406 VAL A C 1
ATOM 3231 O O . VAL A 1 406 ? -7.765 10.330 20.930 1.00 83.50 406 VAL A O 1
ATOM 3234 N N . LEU A 1 407 ? -9.951 9.812 20.875 1.00 84.81 407 LEU A N 1
ATOM 3235 C CA . LEU A 1 407 ? -9.792 8.423 21.311 1.00 84.81 407 LEU A CA 1
ATOM 3236 C C . LEU A 1 407 ? -9.187 7.557 20.203 1.00 84.81 407 LEU A C 1
ATOM 3238 O O . LEU A 1 407 ? -8.356 6.682 20.450 1.00 84.81 407 LEU A O 1
ATOM 3242 N N . ARG A 1 408 ? -9.638 7.785 18.965 1.00 89.62 408 ARG A N 1
ATOM 3243 C CA . ARG A 1 408 ? -9.235 7.011 17.790 1.00 89.62 408 ARG A CA 1
ATOM 3244 C C . ARG A 1 408 ? -9.455 7.807 16.510 1.00 89.62 408 ARG A C 1
ATOM 3246 O O . ARG A 1 408 ? -10.411 8.575 16.409 1.00 89.62 408 ARG A O 1
ATOM 3253 N N . ARG A 1 409 ? -8.635 7.563 15.490 1.00 90.94 409 ARG A N 1
ATOM 3254 C CA . ARG A 1 409 ? -8.802 8.115 14.139 1.00 90.94 409 ARG A CA 1
ATOM 3255 C C . ARG A 1 409 ? -8.604 7.029 13.088 1.00 90.94 409 ARG A C 1
ATOM 3257 O O . ARG A 1 409 ? -7.646 6.275 13.163 1.00 90.94 409 ARG A O 1
ATOM 3264 N N . LEU A 1 410 ? -9.488 6.949 12.098 1.00 94.06 410 LEU A N 1
ATOM 3265 C CA . LEU A 1 410 ? -9.282 6.157 10.882 1.00 94.06 410 LEU A CA 1
ATOM 3266 C C . LEU A 1 410 ? -9.144 7.121 9.713 1.00 94.06 410 LEU A C 1
ATOM 3268 O O . LEU A 1 410 ? -10.042 7.920 9.472 1.00 94.06 410 LEU A O 1
ATOM 3272 N N . ILE A 1 411 ? -8.046 7.027 8.980 1.00 93.50 411 ILE A N 1
ATOM 3273 C CA . ILE A 1 411 ? -7.797 7.795 7.764 1.00 93.50 411 ILE A CA 1
ATOM 3274 C C . ILE A 1 411 ? -7.884 6.823 6.595 1.00 93.50 411 ILE A C 1
ATOM 3276 O O . ILE A 1 411 ? -7.187 5.816 6.593 1.00 93.50 411 ILE A O 1
ATOM 3280 N N . VAL A 1 412 ? -8.731 7.107 5.612 1.00 93.44 412 VAL A N 1
ATOM 3281 C CA . VAL A 1 412 ? -8.859 6.352 4.362 1.00 93.44 412 VAL A CA 1
ATOM 3282 C C . VAL A 1 412 ? -8.284 7.207 3.241 1.00 93.44 412 VAL A C 1
ATOM 3284 O O . VAL A 1 412 ? -8.721 8.339 3.038 1.00 93.44 412 VAL A O 1
ATOM 3287 N N . TYR A 1 413 ? -7.289 6.694 2.528 1.00 91.12 413 TYR A N 1
ATOM 3288 C CA . TYR A 1 413 ? -6.555 7.446 1.514 1.00 91.12 413 TYR A CA 1
ATOM 3289 C C . TYR A 1 413 ? -7.188 7.292 0.133 1.00 91.12 413 TYR A C 1
ATOM 3291 O O . TYR A 1 413 ? -7.671 6.219 -0.232 1.00 91.12 413 TYR A O 1
ATOM 3299 N N . CYS A 1 414 ? -7.181 8.376 -0.644 1.00 88.69 414 CYS A N 1
ATOM 3300 C CA . CYS A 1 414 ? -7.518 8.311 -2.061 1.00 88.69 414 CYS A CA 1
ATOM 3301 C C . CYS A 1 414 ? -6.553 7.359 -2.779 1.00 88.69 414 CYS A C 1
ATOM 3303 O O . CYS A 1 414 ? -5.344 7.373 -2.542 1.00 88.69 414 CYS A O 1
ATOM 3305 N N . ARG A 1 415 ? -7.093 6.588 -3.718 1.00 86.69 415 ARG A N 1
ATOM 3306 C CA . ARG A 1 415 ? -6.341 5.761 -4.657 1.00 86.69 415 ARG A CA 1
ATOM 3307 C C . ARG A 1 415 ? -5.389 6.647 -5.466 1.00 86.69 415 ARG A C 1
ATOM 3309 O O . ARG A 1 415 ? -5.810 7.718 -5.925 1.00 86.69 415 ARG A O 1
ATOM 3316 N N . PRO A 1 416 ? -4.130 6.235 -5.681 1.00 81.81 416 PRO A N 1
ATOM 3317 C CA . PRO A 1 416 ? -3.281 6.923 -6.640 1.00 81.81 416 PRO A CA 1
ATOM 3318 C C . PRO A 1 416 ? -3.905 6.814 -8.040 1.00 81.81 416 PRO A C 1
ATOM 3320 O O . PRO A 1 416 ? -4.464 5.782 -8.407 1.00 81.81 416 PRO A O 1
ATOM 3323 N N . CYS A 1 417 ? -3.851 7.897 -8.814 1.00 74.25 417 CYS A N 1
ATOM 3324 C CA . CYS A 1 417 ? -4.457 7.958 -10.140 1.00 74.25 417 CYS A CA 1
ATOM 3325 C C . CYS A 1 417 ? -3.420 7.801 -11.256 1.00 74.25 417 CYS A C 1
ATOM 3327 O O . CYS A 1 417 ? -2.306 8.327 -11.177 1.00 74.25 417 CYS A O 1
ATOM 3329 N N . VAL A 1 418 ? -3.833 7.106 -12.317 1.00 72.94 418 VAL A N 1
ATOM 3330 C CA . VAL A 1 418 ? -3.112 7.092 -13.591 1.00 72.94 418 VAL A CA 1
ATOM 3331 C C . VAL A 1 418 ? -3.424 8.390 -14.351 1.00 72.94 418 VAL A C 1
ATOM 3333 O O . VAL A 1 418 ? -4.592 8.782 -14.408 1.00 72.94 418 VAL A O 1
ATOM 3336 N N . ILE A 1 419 ? -2.402 9.057 -14.900 1.00 78.00 419 ILE A N 1
ATOM 3337 C CA . ILE A 1 419 ? -2.517 10.296 -15.702 1.00 78.00 419 ILE A CA 1
ATOM 3338 C C . ILE A 1 419 ? -2.995 10.002 -17.129 1.00 78.00 419 ILE A C 1
ATOM 3340 O O . ILE A 1 419 ? -2.593 8.967 -17.727 1.00 78.00 419 ILE A O 1
#

Radius of gyration: 31.13 Å; chains: 1; bounding box: 69×88×102 Å

Organism: Encephalitozoon cuniculi (strain GB-M1) (NCBI:txid284813)